Protein AF-0000000066668718 (afdb_homodimer)

Structure (mmCIF, N/CA/C/O backbone):
data_AF-0000000066668718-model_v1
#
loop_
_entity.id
_entity.type
_entity.pdbx_description
1 polymer 'ATPase BadF/BadG/BcrA/BcrD type domain-containing protein'
#
loop_
_atom_site.group_PDB
_atom_site.id
_atom_site.type_symbol
_atom_site.label_atom_id
_atom_site.label_alt_id
_atom_site.label_comp_id
_atom_site.label_asym_id
_atom_site.label_entity_id
_atom_site.label_seq_id
_atom_site.pdbx_PDB_ins_code
_atom_site.Cartn_x
_atom_site.Cartn_y
_atom_site.Cartn_z
_atom_site.occupancy
_atom_site.B_iso_or_equiv
_atom_site.auth_seq_id
_atom_site.auth_comp_id
_atom_site.auth_asym_id
_atom_site.auth_atom_id
_atom_site.pdbx_PDB_model_num
ATOM 1 N N . MET A 1 1 ? 4.434 -40.75 -34.156 1 42.12 1 MET A N 1
ATOM 2 C CA . MET A 1 1 ? 4.008 -39.438 -34.594 1 42.12 1 MET A CA 1
ATOM 3 C C . MET A 1 1 ? 4.598 -38.344 -33.719 1 42.12 1 MET A C 1
ATOM 5 O O . MET A 1 1 ? 4.617 -38.469 -32.5 1 42.12 1 MET A O 1
ATOM 9 N N . THR A 1 2 ? 5.414 -37.5 -34.281 1 55.81 2 THR A N 1
ATOM 10 C CA . THR A 1 2 ? 6.184 -36.469 -33.625 1 55.81 2 THR A CA 1
ATOM 11 C C . THR A 1 2 ? 5.262 -35.531 -32.844 1 55.81 2 THR A C 1
ATOM 13 O O . THR A 1 2 ? 4.238 -35.062 -33.344 1 55.81 2 THR A O 1
ATOM 16 N N . ASP A 1 3 ? 5.387 -35.562 -31.422 1 80.12 3 ASP A N 1
ATOM 17 C CA . ASP A 1 3 ? 4.492 -34.781 -30.578 1 80.12 3 ASP A CA 1
ATOM 18 C C . ASP A 1 3 ? 4.82 -33.281 -30.656 1 80.12 3 ASP A C 1
ATOM 20 O O . ASP A 1 3 ? 5.875 -32.844 -30.188 1 80.12 3 ASP A O 1
ATOM 24 N N . LEU A 1 4 ? 4.227 -32.625 -31.703 1 90.94 4 LEU A N 1
ATOM 25 C CA . LEU A 1 4 ? 4.395 -31.172 -31.844 1 90.94 4 LEU A CA 1
ATOM 26 C C . LEU A 1 4 ? 3.457 -30.422 -30.906 1 90.94 4 LEU A C 1
ATOM 28 O O . LEU A 1 4 ? 2.246 -30.656 -30.906 1 90.94 4 LEU A O 1
ATOM 32 N N . VAL A 1 5 ? 4.125 -29.578 -30.094 1 94.75 5 VAL A N 1
ATOM 33 C CA . VAL A 1 5 ? 3.365 -28.828 -29.094 1 94.75 5 VAL A CA 1
ATOM 34 C C . VAL A 1 5 ? 3.654 -27.328 -29.25 1 94.75 5 VAL A C 1
ATOM 36 O O . VAL A 1 5 ? 4.801 -26.938 -29.469 1 94.75 5 VAL A O 1
ATOM 39 N N . LEU A 1 6 ? 2.65 -26.562 -29.234 1 95.38 6 LEU A N 1
ATOM 40 C CA . LEU A 1 6 ? 2.773 -25.109 -29.109 1 95.38 6 LEU A CA 1
ATOM 41 C C . LEU A 1 6 ? 2.309 -24.641 -27.734 1 95.38 6 LEU A C 1
ATOM 43 O O . LEU A 1 6 ? 1.124 -24.75 -27.406 1 95.38 6 LEU A O 1
ATOM 47 N N . ALA A 1 7 ? 3.271 -24.172 -26.938 1 97.38 7 ALA A N 1
ATOM 48 C CA . ALA A 1 7 ? 2.984 -23.672 -25.594 1 97.38 7 ALA A CA 1
ATOM 49 C C . ALA A 1 7 ? 2.918 -22.141 -25.578 1 97.38 7 ALA A C 1
ATOM 51 O O . ALA A 1 7 ? 3.754 -21.469 -26.188 1 97.38 7 ALA A O 1
ATOM 52 N N . ILE A 1 8 ? 1.919 -21.641 -24.906 1 97.81 8 ILE A N 1
ATOM 53 C CA . ILE A 1 8 ? 1.746 -20.203 -24.797 1 97.81 8 ILE A CA 1
ATOM 54 C C . ILE A 1 8 ? 1.696 -19.812 -23.312 1 97.81 8 ILE A C 1
ATOM 56 O O . ILE A 1 8 ? 0.92 -20.375 -22.547 1 97.81 8 ILE A O 1
ATOM 60 N N . ASP A 1 9 ? 2.506 -18.922 -22.891 1 97.31 9 ASP A N 1
ATOM 61 C CA . ASP A 1 9 ? 2.461 -18.234 -21.609 1 97.31 9 ASP A CA 1
ATOM 62 C C . ASP A 1 9 ? 1.965 -16.797 -21.766 1 97.31 9 ASP A C 1
ATOM 64 O O . ASP A 1 9 ? 2.707 -15.922 -22.219 1 97.31 9 ASP A O 1
ATOM 68 N N . LEU A 1 10 ? 0.75 -16.609 -21.359 1 97 10 LEU A N 1
ATOM 69 C CA . LEU A 1 10 ? 0.103 -15.328 -21.562 1 97 10 LEU A CA 1
ATOM 70 C C . LEU A 1 10 ? -0.126 -14.617 -20.234 1 97 10 LEU A C 1
ATOM 72 O O . LEU A 1 10 ? -1.12 -14.875 -19.547 1 97 10 LEU A O 1
ATOM 76 N N . GLY A 1 11 ? 0.746 -13.695 -19.891 1 92.75 11 GLY A N 1
ATOM 77 C CA . GLY A 1 11 ? 0.615 -12.867 -18.703 1 92.75 11 GLY A CA 1
ATOM 78 C C . GLY A 1 11 ? 0.073 -11.477 -19 1 92.75 11 GLY A C 1
ATOM 79 O O . GLY A 1 11 ? -0.316 -11.188 -20.125 1 92.75 11 GLY A O 1
ATOM 80 N N . LYS A 1 12 ? 0.038 -10.602 -18.047 1 84.19 12 LYS A N 1
ATOM 81 C CA . LYS A 1 12 ? -0.482 -9.25 -18.188 1 84.19 12 LYS A CA 1
ATOM 82 C C . LYS A 1 12 ? 0.502 -8.359 -18.938 1 84.19 12 LYS A C 1
ATOM 84 O O . LYS A 1 12 ? 0.096 -7.426 -19.641 1 84.19 12 LYS A O 1
ATOM 89 N N . THR A 1 13 ? 1.786 -8.711 -18.797 1 83 13 THR A N 1
ATOM 90 C CA . THR A 1 13 ? 2.797 -7.812 -19.344 1 83 13 THR A CA 1
ATOM 91 C C . THR A 1 13 ? 3.404 -8.391 -20.609 1 83 13 THR A C 1
ATOM 93 O O . THR A 1 13 ? 4.043 -7.668 -21.391 1 83 13 THR A O 1
ATOM 96 N N . GLY A 1 14 ? 3.193 -9.703 -20.797 1 91.44 14 GLY A N 1
ATOM 97 C CA . GLY A 1 14 ? 3.828 -10.312 -21.953 1 91.44 14 GLY A CA 1
ATOM 98 C C . GLY A 1 14 ? 3.164 -11.609 -22.375 1 91.44 14 GLY A C 1
ATOM 99 O O . GLY A 1 14 ? 2.355 -12.172 -21.641 1 91.44 14 GLY A O 1
ATOM 100 N N . CYS A 1 15 ? 3.512 -11.992 -23.562 1 96.44 15 CYS A N 1
ATOM 101 C CA . CYS A 1 15 ? 3.08 -13.25 -24.156 1 96.44 15 CYS A CA 1
ATOM 102 C C . CYS A 1 15 ? 4.25 -13.977 -24.812 1 96.44 15 CYS A C 1
ATOM 104 O O . CYS A 1 15 ? 4.973 -13.383 -25.625 1 96.44 15 CYS A O 1
ATOM 106 N N . ARG A 1 16 ? 4.441 -15.219 -24.422 1 97 16 ARG A N 1
ATOM 107 C CA . ARG A 1 16 ? 5.512 -16.016 -25 1 97 16 ARG A CA 1
ATOM 108 C C . ARG A 1 16 ? 4.961 -17.297 -25.641 1 97 16 ARG A C 1
ATOM 110 O O . ARG A 1 16 ? 4.078 -17.938 -25.062 1 97 16 ARG A O 1
ATOM 117 N N . ALA A 1 17 ? 5.449 -17.578 -26.797 1 96.88 17 ALA A N 1
ATOM 118 C CA . ALA A 1 17 ? 5.117 -18.812 -27.5 1 96.88 17 ALA A CA 1
ATOM 119 C C . ALA A 1 17 ? 6.363 -19.672 -27.719 1 96.88 17 ALA A C 1
ATOM 121 O O . ALA A 1 17 ? 7.434 -19.156 -28.031 1 96.88 17 ALA A O 1
ATOM 122 N N . SER A 1 18 ? 6.203 -20.906 -27.531 1 96.62 18 SER A N 1
ATOM 123 C CA . SER A 1 18 ? 7.273 -21.875 -27.766 1 96.62 18 SER A CA 1
ATOM 124 C C . SER A 1 18 ? 6.766 -23.094 -28.531 1 96.62 18 SER A C 1
ATOM 126 O O . SER A 1 18 ? 5.918 -23.828 -28.031 1 96.62 18 SER A O 1
ATOM 128 N N . LEU A 1 19 ? 7.242 -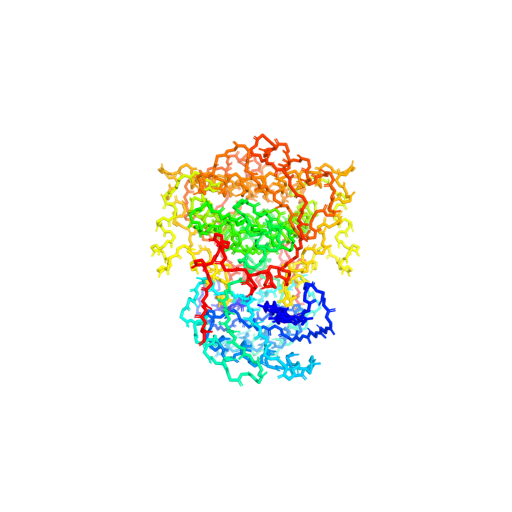23.25 -29.734 1 94.94 19 LEU A N 1
ATOM 129 C CA . LEU A 1 19 ? 6.969 -24.453 -30.5 1 94.94 19 LEU A CA 1
ATOM 130 C C . LEU A 1 19 ? 8.008 -25.531 -30.219 1 94.94 19 LEU A C 1
ATOM 132 O O . LEU A 1 19 ? 9.211 -25.297 -30.344 1 94.94 19 LEU A O 1
ATOM 136 N N . ARG A 1 20 ? 7.461 -26.656 -29.891 1 94.31 20 ARG A N 1
ATOM 137 C CA . ARG A 1 20 ? 8.391 -27.703 -29.469 1 94.31 20 ARG A CA 1
ATOM 138 C C . ARG A 1 20 ? 8.109 -29.016 -30.219 1 94.31 20 ARG A C 1
ATOM 140 O O . ARG A 1 20 ? 6.953 -29.359 -30.453 1 94.31 20 ARG A O 1
ATOM 147 N N . ARG A 1 21 ? 9.219 -29.703 -30.547 1 92.19 21 ARG A N 1
ATOM 148 C CA . ARG A 1 21 ? 9.195 -31.047 -31.109 1 92.19 21 ARG A CA 1
ATOM 149 C C . ARG A 1 21 ? 9.914 -32.031 -30.188 1 92.19 21 ARG A C 1
ATOM 151 O O . ARG A 1 21 ? 11.086 -31.844 -29.875 1 92.19 21 ARG A O 1
ATOM 158 N N . ASP A 1 22 ? 9.188 -33.031 -29.75 1 89.44 22 ASP A N 1
ATOM 159 C CA . ASP A 1 22 ? 9.734 -34.031 -28.844 1 89.44 22 ASP A CA 1
ATOM 160 C C . ASP A 1 22 ? 10.43 -33.375 -27.656 1 89.44 22 ASP A C 1
ATOM 162 O O . ASP A 1 22 ? 11.57 -33.719 -27.328 1 89.44 22 ASP A O 1
ATOM 166 N N . GLY A 1 23 ? 9.789 -32.25 -27.141 1 90.12 23 GLY A N 1
ATOM 167 C CA . GLY A 1 23 ? 10.258 -31.578 -25.938 1 90.12 23 GLY A CA 1
ATOM 168 C C . GLY A 1 23 ? 11.266 -30.469 -26.219 1 90.12 23 GLY A C 1
ATOM 169 O O . GLY A 1 23 ? 11.586 -29.688 -25.328 1 90.12 23 GLY A O 1
ATOM 170 N N . HIS A 1 24 ? 11.711 -30.328 -27.453 1 92.31 24 HIS A N 1
ATOM 171 C CA . HIS A 1 24 ? 12.727 -29.344 -27.812 1 92.31 24 HIS A CA 1
ATOM 172 C C . HIS A 1 24 ? 12.102 -28.141 -28.516 1 92.31 24 HIS A C 1
ATOM 174 O O . HIS A 1 24 ? 11.297 -28.297 -29.438 1 92.31 24 HIS A O 1
ATOM 180 N N . GLU A 1 25 ? 12.469 -26.969 -28.031 1 94.38 25 GLU A N 1
ATOM 181 C CA . GLU A 1 25 ? 11.945 -25.75 -28.656 1 94.38 25 GLU A CA 1
ATOM 182 C C . GLU A 1 25 ? 12.539 -25.547 -30.047 1 94.38 25 GLU A C 1
ATOM 184 O O . GLU A 1 25 ? 13.766 -25.516 -30.203 1 94.38 25 GLU A O 1
ATOM 189 N N . ILE A 1 26 ? 11.789 -25.438 -31.062 1 92.62 26 ILE A N 1
ATOM 190 C CA . ILE A 1 26 ? 12.25 -25.281 -32.438 1 92.62 26 ILE A CA 1
ATOM 191 C C . ILE A 1 26 ? 11.828 -23.922 -32.969 1 92.62 26 ILE A C 1
ATOM 193 O O . ILE A 1 26 ? 12.172 -23.547 -34.094 1 92.62 26 ILE A O 1
ATOM 197 N N . GLY A 1 27 ? 11.086 -23.188 -32.25 1 93.62 27 GLY A N 1
ATOM 198 C CA . GLY A 1 27 ? 10.641 -21.844 -32.562 1 93.62 27 GLY A CA 1
ATOM 199 C C . GLY A 1 27 ? 10.07 -21.109 -31.375 1 93.62 27 GLY A C 1
ATOM 200 O O . GLY A 1 27 ? 9.461 -21.719 -30.5 1 93.62 27 GLY A O 1
ATOM 201 N N . ALA A 1 28 ? 10.32 -19.859 -31.312 1 95.94 28 ALA A N 1
ATOM 202 C CA . ALA A 1 28 ? 9.812 -19.062 -30.203 1 95.94 28 ALA A CA 1
ATOM 203 C C . ALA A 1 28 ? 9.5 -17.641 -30.656 1 95.94 28 ALA A C 1
ATOM 205 O O . ALA A 1 28 ? 10.062 -17.156 -31.641 1 95.94 28 ALA A O 1
ATOM 206 N N . ALA A 1 29 ? 8.594 -17.047 -29.984 1 96.69 29 ALA A N 1
ATOM 207 C CA . ALA A 1 29 ? 8.234 -15.656 -30.234 1 96.69 29 ALA A CA 1
ATOM 208 C C . ALA A 1 29 ? 7.676 -15.008 -28.969 1 96.69 29 ALA A C 1
ATOM 210 O O . ALA A 1 29 ? 7.215 -15.703 -28.062 1 96.69 29 ALA A O 1
ATOM 211 N N . THR A 1 30 ? 7.84 -13.727 -28.906 1 96.5 30 THR A N 1
ATOM 212 C CA . THR A 1 30 ? 7.297 -12.969 -27.781 1 96.5 30 THR A CA 1
ATOM 213 C C . THR A 1 30 ? 6.438 -11.805 -28.281 1 96.5 30 THR A C 1
ATOM 215 O O . THR A 1 30 ? 6.543 -11.398 -29.438 1 96.5 30 THR A O 1
ATOM 218 N N . GLY A 1 31 ? 5.531 -11.445 -27.438 1 95.31 31 GLY A N 1
ATOM 219 C CA . GLY A 1 31 ? 4.645 -10.328 -27.734 1 95.31 31 GLY A CA 1
ATOM 220 C C . GLY A 1 31 ? 4.082 -9.68 -26.469 1 95.31 31 GLY A C 1
ATOM 221 O O . GLY A 1 31 ? 4.605 -9.875 -25.375 1 95.31 31 GLY A O 1
ATOM 222 N N . SER A 1 32 ? 3.037 -8.867 -26.672 1 92.56 32 SER A N 1
ATOM 223 C CA . SER A 1 32 ? 2.445 -8.109 -25.578 1 92.56 32 SER A CA 1
ATOM 224 C C . SER A 1 32 ? 1.506 -8.977 -24.75 1 92.56 32 SER A C 1
ATOM 226 O O . SER A 1 32 ? 0.841 -9.867 -25.281 1 92.56 32 SER A O 1
ATOM 228 N N . GLY A 1 33 ? 1.495 -8.648 -23.531 1 93.06 33 GLY A N 1
ATOM 229 C CA . GLY A 1 33 ? 0.521 -9.289 -22.656 1 93.06 33 GLY A CA 1
ATOM 230 C C . GLY A 1 33 ? -0.869 -8.695 -22.781 1 93.06 33 GLY A C 1
ATOM 231 O O . GLY A 1 33 ? -1.137 -7.91 -23.688 1 93.06 33 GLY A O 1
ATOM 232 N N . THR A 1 34 ? -1.755 -9.219 -22.016 1 89.94 34 THR A N 1
ATOM 233 C CA . THR A 1 34 ? -3.137 -8.758 -22.031 1 89.94 34 THR A CA 1
ATOM 234 C C . THR A 1 34 ? -3.68 -8.656 -20.609 1 89.94 34 THR A C 1
ATOM 236 O O . THR A 1 34 ? -3.117 -9.242 -19.672 1 89.94 34 THR A O 1
ATOM 239 N N . PRO A 1 35 ? -4.777 -7.883 -20.547 1 84.44 35 PRO A N 1
ATOM 240 C CA . PRO A 1 35 ? -5.484 -8.008 -19.266 1 84.44 35 PRO A CA 1
ATOM 241 C C . PRO A 1 35 ? -5.938 -9.438 -18.984 1 84.44 35 PRO A C 1
ATOM 243 O O . PRO A 1 35 ? -6.086 -10.242 -19.906 1 84.44 35 PRO A O 1
ATOM 246 N N . GLY A 1 36 ? -6.07 -9.812 -17.719 1 88.19 36 GLY A N 1
ATOM 247 C CA . GLY A 1 36 ? -6.508 -11.148 -17.344 1 88.19 36 GLY A CA 1
ATOM 248 C C . GLY A 1 36 ? -7.812 -11.555 -18 1 88.19 36 GLY A C 1
ATOM 249 O O . GLY A 1 36 ? -8.656 -10.703 -18.297 1 88.19 36 GLY A O 1
ATOM 250 N N . LEU A 1 37 ? -8 -12.859 -18.266 1 90.31 37 LEU A N 1
ATOM 251 C CA . LEU A 1 37 ? -9.156 -13.406 -18.969 1 90.31 37 LEU A CA 1
ATOM 252 C C . LEU A 1 37 ? -10.461 -12.977 -18.281 1 90.31 37 LEU A C 1
ATOM 254 O O . LEU A 1 37 ? -11.5 -12.875 -18.938 1 90.31 37 LEU A O 1
ATOM 258 N N . ALA A 1 38 ? -10.367 -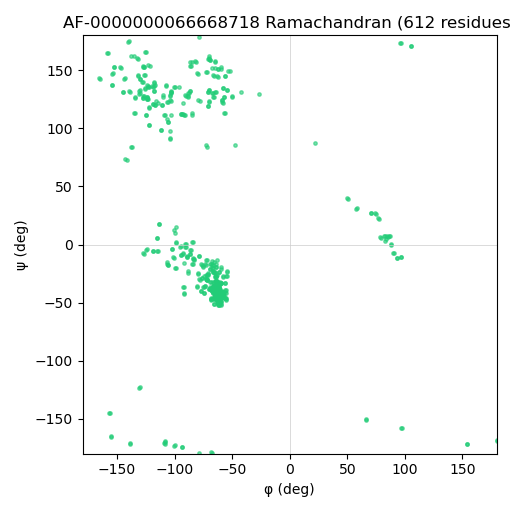12.734 -17.016 1 83.38 38 ALA A N 1
ATOM 259 C CA . ALA A 1 38 ? -11.562 -12.422 -16.234 1 83.38 38 ALA A CA 1
ATOM 260 C C . ALA A 1 38 ? -11.984 -10.969 -16.453 1 83.38 38 ALA A C 1
ATOM 262 O O . ALA A 1 38 ? -13.094 -10.578 -16.078 1 83.38 38 ALA A O 1
ATOM 263 N N . ASN A 1 39 ? -11.18 -10.203 -17.078 1 85.69 39 ASN A N 1
ATOM 264 C CA . ASN A 1 39 ? -11.5 -8.797 -17.328 1 85.69 39 ASN A CA 1
ATOM 265 C C . ASN A 1 39 ? -12.422 -8.633 -18.531 1 85.69 39 ASN A C 1
ATOM 267 O O . ASN A 1 39 ? -12.484 -9.508 -19.391 1 85.69 39 ASN A O 1
ATOM 271 N N . ALA A 1 40 ? -13.102 -7.465 -18.484 1 83.62 40 ALA A N 1
ATOM 272 C CA . ALA A 1 40 ? -13.914 -7.141 -19.656 1 83.62 40 ALA A CA 1
ATOM 273 C C . ALA A 1 40 ? -13.055 -7.082 -20.922 1 83.62 40 ALA A C 1
ATOM 275 O O . ALA A 1 40 ? -12.016 -6.414 -20.938 1 83.62 40 ALA A O 1
ATOM 276 N N . GLY A 1 41 ? -13.43 -7.91 -21.922 1 91 41 GLY A N 1
ATOM 277 C CA . GLY A 1 41 ? -12.688 -7.953 -23.172 1 91 41 GLY A CA 1
ATOM 278 C C . GLY A 1 41 ? -11.453 -8.828 -23.109 1 91 41 GLY A C 1
ATOM 279 O O . GLY A 1 41 ? -10.648 -8.852 -24.047 1 91 41 GLY A O 1
ATOM 280 N N . GLY A 1 42 ? -11.359 -9.484 -22.031 1 92.81 42 GLY A N 1
ATOM 281 C CA . GLY A 1 42 ? -10.148 -10.258 -21.797 1 92.81 42 GLY A CA 1
ATOM 282 C C . GLY A 1 42 ? -9.93 -11.359 -22.812 1 92.81 42 GLY A C 1
ATOM 283 O O . GLY A 1 42 ? -8.805 -11.578 -23.266 1 92.81 42 GLY A O 1
ATOM 284 N N . VAL A 1 43 ? -10.969 -12 -23.281 1 95.69 43 VAL A N 1
ATOM 285 C CA . VAL A 1 43 ? -10.867 -13.109 -24.234 1 95.69 43 VAL A CA 1
ATOM 286 C C . VAL A 1 43 ? -10.383 -12.594 -25.578 1 95.69 43 VAL A C 1
ATOM 288 O O . VAL A 1 43 ? -9.445 -13.141 -26.172 1 95.69 43 VAL A O 1
ATOM 291 N N . ALA A 1 44 ? -11 -11.539 -26 1 96.06 44 ALA A N 1
ATOM 292 C CA . ALA A 1 44 ? -10.633 -10.969 -27.281 1 96.06 44 ALA A CA 1
ATOM 293 C C . ALA A 1 44 ? -9.188 -10.484 -27.281 1 96.06 44 ALA A C 1
ATOM 295 O O . ALA A 1 44 ? -8.453 -10.711 -28.25 1 96.06 44 ALA A O 1
ATOM 296 N N . ALA A 1 45 ? -8.82 -9.852 -26.234 1 95.75 45 ALA A N 1
ATOM 297 C CA . ALA A 1 45 ? -7.453 -9.359 -26.109 1 95.75 45 ALA A CA 1
ATOM 298 C C . ALA A 1 45 ? -6.457 -10.516 -26.094 1 95.75 45 ALA A C 1
ATOM 300 O O . ALA A 1 45 ? -5.402 -10.445 -26.734 1 95.75 45 ALA A O 1
ATOM 301 N N . ALA A 1 46 ? -6.785 -11.516 -25.375 1 96.75 46 ALA A N 1
ATOM 302 C CA . ALA A 1 46 ? -5.934 -12.703 -25.297 1 96.75 46 ALA A CA 1
ATOM 303 C C . ALA A 1 46 ? -5.77 -13.344 -26.672 1 96.75 46 ALA A C 1
ATOM 305 O O . ALA A 1 46 ? -4.652 -13.664 -27.078 1 96.75 46 ALA A O 1
ATOM 306 N N . GLU A 1 47 ? -6.863 -13.516 -27.297 1 96.56 47 GLU A N 1
ATOM 307 C CA . GLU A 1 47 ? -6.832 -14.109 -28.641 1 96.56 47 GLU A CA 1
ATOM 308 C C . GLU A 1 47 ? -5.918 -13.32 -29.562 1 96.56 47 GLU A C 1
ATOM 310 O O . GLU A 1 47 ? -5.094 -13.898 -30.281 1 96.56 47 GLU A O 1
ATOM 315 N N . GLN A 1 48 ? -6.129 -12.07 -29.516 1 96.5 48 GLN A N 1
ATOM 316 C CA . GLN A 1 48 ? -5.344 -11.203 -30.391 1 96.5 48 GLN A CA 1
ATOM 317 C C . GLN A 1 48 ? -3.852 -11.344 -30.109 1 96.5 48 GLN A C 1
ATOM 319 O O . GLN A 1 48 ? -3.045 -11.469 -31.031 1 96.5 48 GLN A O 1
ATOM 324 N N . SER A 1 49 ? -3.488 -11.32 -28.891 1 96.56 49 SER A N 1
ATOM 325 C CA . SER A 1 49 ? -2.086 -11.43 -28.5 1 96.56 49 SER A CA 1
ATOM 326 C C . SER A 1 49 ? -1.506 -12.781 -28.906 1 96.56 49 SER A C 1
ATOM 328 O O . SER A 1 49 ? -0.386 -12.852 -29.422 1 96.56 49 SER A O 1
ATOM 330 N N . ILE A 1 50 ? -2.215 -13.82 -28.719 1 96.19 50 ILE A N 1
ATOM 331 C CA . ILE A 1 50 ? -1.767 -15.172 -29.031 1 96.19 50 ILE A CA 1
ATOM 332 C C . ILE A 1 50 ? -1.585 -15.32 -30.547 1 96.19 50 ILE A C 1
ATOM 334 O O . ILE A 1 50 ? -0.559 -15.82 -31 1 96.19 50 ILE A O 1
ATOM 338 N N . ARG A 1 51 ? -2.561 -14.859 -31.312 1 94.81 51 ARG A N 1
ATOM 339 C CA . ARG A 1 51 ? -2.469 -14.961 -32.75 1 94.81 51 ARG A CA 1
ATOM 340 C C . ARG A 1 51 ? -1.272 -14.18 -33.281 1 94.81 51 ARG A C 1
ATOM 342 O O . ARG A 1 51 ? -0.609 -14.617 -34.219 1 94.81 51 ARG A O 1
ATOM 349 N N . ALA A 1 52 ? -1.087 -13.086 -32.656 1 94.69 52 ALA A N 1
ATOM 350 C CA . ALA A 1 52 ? 0.04 -12.258 -33.094 1 94.69 52 ALA A CA 1
ATOM 351 C C . ALA A 1 52 ? 1.363 -12.992 -32.875 1 94.69 52 ALA A C 1
ATOM 353 O O . ALA A 1 52 ? 2.238 -12.961 -33.75 1 94.69 52 ALA A O 1
ATOM 354 N N . VAL A 1 53 ? 1.521 -13.633 -31.781 1 95.38 53 VAL A N 1
ATOM 355 C CA . VAL A 1 53 ? 2.785 -14.305 -31.5 1 95.38 53 VAL A CA 1
ATOM 356 C C . VAL A 1 53 ? 2.891 -15.578 -32.344 1 95.38 53 VAL A C 1
ATOM 358 O O . VAL A 1 53 ? 3.98 -15.953 -32.781 1 95.38 53 VAL A O 1
ATOM 361 N N . VAL A 1 54 ? 1.835 -16.266 -32.562 1 92.88 54 VAL A N 1
ATOM 362 C CA . VAL A 1 54 ? 1.829 -17.516 -33.312 1 92.88 54 VAL A CA 1
ATOM 363 C C . VAL A 1 54 ? 2.215 -17.203 -34.781 1 92.88 54 VAL A C 1
ATOM 365 O O . VAL A 1 54 ? 2.916 -18 -35.406 1 92.88 54 VAL A O 1
ATOM 368 N N . ALA A 1 55 ? 1.712 -16.078 -35.25 1 91.19 55 ALA A N 1
ATOM 369 C CA . ALA A 1 55 ? 2.008 -15.68 -36.625 1 91.19 55 ALA A CA 1
ATOM 370 C C . ALA A 1 55 ? 3.51 -15.508 -36.844 1 91.19 55 ALA A C 1
ATOM 372 O O . ALA A 1 55 ? 3.998 -15.594 -37.969 1 91.19 55 ALA A O 1
ATOM 373 N N . ARG A 1 56 ? 4.125 -15.312 -35.75 1 92.75 56 ARG A N 1
ATOM 374 C CA . ARG A 1 56 ? 5.562 -15.07 -35.844 1 92.75 56 ARG A CA 1
ATOM 375 C C . ARG A 1 56 ? 6.344 -16.375 -35.781 1 92.75 56 ARG A C 1
ATOM 377 O O . ARG A 1 56 ? 7.559 -16.391 -36 1 92.75 56 ARG A O 1
ATOM 384 N N . ILE A 1 57 ? 5.562 -17.391 -35.438 1 87.38 57 ILE A N 1
ATOM 385 C CA . ILE A 1 57 ? 6.188 -18.719 -35.375 1 87.38 57 ILE A CA 1
ATOM 386 C C . ILE A 1 57 ? 5.789 -19.531 -36.594 1 87.38 57 ILE A C 1
ATOM 388 O O . ILE A 1 57 ? 4.656 -19.422 -37.094 1 87.38 57 ILE A O 1
ATOM 392 N N . THR A 1 58 ? 6.469 -19.688 -37.656 1 71.38 58 THR A N 1
ATOM 393 C CA . THR A 1 58 ? 6.105 -20.516 -38.781 1 71.38 58 THR A CA 1
ATOM 394 C C . THR A 1 58 ? 5.645 -21.891 -38.344 1 71.38 58 THR A C 1
ATOM 396 O O . THR A 1 58 ? 6.469 -22.766 -38.031 1 71.38 58 THR A O 1
ATOM 399 N N . PRO A 1 59 ? 4.23 -21.859 -38.031 1 64.62 59 PRO A N 1
ATOM 400 C CA . PRO A 1 59 ? 3.836 -23.203 -37.625 1 64.62 59 PRO A CA 1
ATOM 401 C C . PRO A 1 59 ? 4 -24.25 -38.719 1 64.62 59 PRO A C 1
ATOM 403 O O . PRO A 1 59 ? 3.896 -23.922 -39.906 1 64.62 59 PRO A O 1
ATOM 406 N N . PRO A 1 60 ? 4.379 -25.406 -38.125 1 66.44 60 PRO A N 1
ATOM 407 C CA . PRO A 1 60 ? 4.562 -26.469 -39.125 1 66.44 60 PRO A CA 1
ATOM 408 C C . PRO A 1 60 ? 3.25 -26.875 -39.781 1 66.44 60 PRO A C 1
ATOM 410 O O . PRO A 1 60 ? 2.17 -26.625 -39.25 1 66.44 60 PRO A O 1
ATOM 413 N N . ALA A 1 61 ? 3.414 -27.312 -40.938 1 62.38 61 ALA A N 1
ATOM 414 C CA . ALA A 1 61 ? 2.307 -27.797 -41.75 1 62.38 61 ALA A CA 1
ATOM 415 C C . ALA A 1 61 ? 1.647 -29.016 -41.125 1 62.38 61 ALA A C 1
ATOM 417 O O . ALA A 1 61 ? 0.492 -29.328 -41.406 1 62.38 61 ALA A O 1
ATOM 418 N N . THR A 1 62 ? 2.389 -29.625 -40.062 1 72.06 62 THR A N 1
ATOM 419 C CA . THR A 1 62 ? 1.805 -30.781 -39.375 1 72.06 62 THR A CA 1
ATOM 420 C C . THR A 1 62 ? 1.097 -30.359 -38.094 1 72.06 62 THR A C 1
ATOM 422 O O . THR A 1 62 ? 1.42 -29.312 -37.531 1 72.06 62 THR A O 1
ATOM 425 N N . GLY A 1 63 ? -0.062 -30.812 -37.781 1 88.12 63 GLY A N 1
ATOM 426 C CA . GLY A 1 63 ? -0.946 -30.562 -36.656 1 88.12 63 GLY A CA 1
ATOM 427 C C . GLY A 1 63 ? -0.216 -30.5 -35.344 1 88.12 63 GLY A C 1
ATOM 428 O O . GLY A 1 63 ? 0.826 -31.141 -35.156 1 88.12 63 GLY A O 1
ATOM 429 N N . PHE A 1 64 ? -0.388 -29.547 -34.5 1 91.5 64 PHE A N 1
ATOM 430 C CA . PHE A 1 64 ? 0.205 -29.422 -33.156 1 91.5 64 PHE A CA 1
ATOM 431 C C . PHE A 1 64 ? -0.875 -29.328 -32.094 1 91.5 64 PHE A C 1
ATOM 433 O O . PHE A 1 64 ? -2.021 -28.984 -32.375 1 91.5 64 PHE A O 1
ATOM 440 N N . ALA A 1 65 ? -0.464 -29.781 -30.844 1 94.12 65 ALA A N 1
ATOM 441 C CA . ALA A 1 65 ? -1.299 -29.5 -29.688 1 94.12 65 ALA A CA 1
ATOM 442 C C . ALA A 1 65 ? -0.979 -28.141 -29.094 1 94.12 65 ALA A C 1
ATOM 444 O O . ALA A 1 65 ? 0.191 -27.766 -28.953 1 94.12 65 ALA A O 1
ATOM 445 N N . LEU A 1 66 ? -1.981 -27.359 -28.828 1 95.25 66 LEU A N 1
ATOM 446 C CA . LEU A 1 66 ? -1.824 -26.016 -28.281 1 95.25 66 LEU A CA 1
ATOM 447 C C . LEU A 1 66 ? -2.303 -25.953 -26.844 1 95.25 66 LEU A C 1
ATOM 449 O O . LEU A 1 66 ? -3.398 -26.422 -26.531 1 95.25 66 LEU A O 1
ATOM 453 N N . LEU A 1 67 ? -1.484 -25.438 -25.953 1 97.44 67 LEU A N 1
ATOM 454 C CA . LEU A 1 67 ? -1.936 -25.141 -24.609 1 97.44 67 LEU A CA 1
ATOM 455 C C . LEU A 1 67 ? -1.543 -23.734 -24.203 1 97.44 67 LEU A C 1
ATOM 457 O O . LEU A 1 67 ? -0.389 -23.328 -24.375 1 97.44 67 LEU A O 1
ATOM 461 N N . VAL A 1 68 ? -2.494 -23.016 -23.719 1 97.62 68 VAL A N 1
ATOM 462 C CA . VAL A 1 68 ? -2.312 -21.625 -23.281 1 97.62 68 VAL A CA 1
ATOM 463 C C . VAL A 1 68 ? -2.443 -21.547 -21.75 1 97.62 68 VAL A C 1
ATOM 465 O O . VAL A 1 68 ? -3.441 -22 -21.188 1 97.62 68 VAL A O 1
ATOM 468 N N . GLY A 1 69 ? -1.384 -21.094 -21.094 1 97.75 69 GLY A N 1
ATOM 469 C CA . GLY A 1 69 ? -1.518 -20.609 -19.734 1 97.75 69 GLY A CA 1
ATOM 470 C C . GLY A 1 69 ? -1.791 -19.109 -19.656 1 97.75 69 GLY A C 1
ATOM 471 O O . GLY A 1 69 ? -0.902 -18.297 -19.922 1 97.75 69 GLY A O 1
ATOM 472 N N . ALA A 1 70 ? -2.992 -18.766 -19.234 1 96.06 70 ALA A N 1
ATOM 473 C CA . ALA A 1 70 ? -3.414 -17.359 -19.328 1 96.06 70 ALA A CA 1
ATOM 474 C C . ALA A 1 70 ? -3.678 -16.766 -17.953 1 96.06 70 ALA A C 1
ATOM 476 O O . ALA A 1 70 ? -4.309 -17.406 -17.109 1 96.06 70 ALA A O 1
ATOM 477 N N . ALA A 1 71 ? -3.211 -15.523 -17.734 1 91.25 71 ALA A N 1
ATOM 478 C CA . ALA A 1 71 ? -3.557 -14.789 -16.531 1 91.25 71 ALA A CA 1
ATOM 479 C C . ALA A 1 71 ? -5.07 -14.711 -16.344 1 91.25 71 ALA A C 1
ATOM 481 O O . ALA A 1 71 ? -5.805 -14.461 -17.297 1 91.25 71 ALA A O 1
ATOM 482 N N . GLY A 1 72 ? -5.508 -14.992 -15.148 1 84.38 72 GLY A N 1
ATOM 483 C CA . GLY A 1 72 ? -6.926 -14.883 -14.836 1 84.38 72 GLY A CA 1
ATOM 484 C C . GLY A 1 72 ? -7.723 -16.109 -15.242 1 84.38 72 GLY A C 1
ATOM 485 O O . GLY A 1 72 ? -8.938 -16.156 -15.055 1 84.38 72 GLY A O 1
ATOM 486 N N . GLY A 1 73 ? -7.16 -17.141 -15.75 1 86.56 73 GLY A N 1
ATOM 487 C CA . GLY A 1 73 ? -7.844 -18.328 -16.266 1 86.56 73 GLY A CA 1
ATOM 488 C C . GLY A 1 73 ? -8.586 -19.094 -15.188 1 86.56 73 GLY A C 1
ATOM 489 O O . GLY A 1 73 ? -9.688 -19.609 -15.43 1 86.56 73 GLY A O 1
ATOM 490 N N . LEU A 1 74 ? -8.055 -19.125 -14.008 1 82.88 74 LEU A N 1
ATOM 491 C CA . LEU A 1 74 ? -8.68 -19.875 -12.922 1 82.88 74 LEU A CA 1
ATOM 492 C C . LEU A 1 74 ? -9.953 -19.172 -12.445 1 82.88 74 LEU A C 1
ATOM 494 O O . LEU A 1 74 ? -10.922 -19.844 -12.062 1 82.88 74 LEU A O 1
ATOM 498 N N . ALA A 1 75 ? -9.969 -17.875 -12.547 1 79.44 75 ALA A N 1
ATOM 499 C CA . ALA A 1 75 ? -11.094 -17.078 -12.047 1 79.44 75 ALA A CA 1
ATOM 500 C C . ALA A 1 75 ? -12.219 -17.016 -13.07 1 79.44 75 ALA A C 1
ATOM 502 O O . ALA A 1 75 ? -13.336 -16.609 -12.75 1 79.44 75 ALA A O 1
ATOM 503 N N . ALA A 1 76 ? -11.922 -17.453 -14.32 1 87.25 76 ALA A N 1
ATOM 504 C CA . ALA A 1 76 ? -12.906 -17.312 -15.383 1 87.25 76 ALA A CA 1
ATOM 505 C C . ALA A 1 76 ? -12.906 -18.531 -16.312 1 87.25 76 ALA A C 1
ATOM 507 O O . ALA A 1 76 ? -12.547 -18.422 -17.484 1 87.25 76 ALA A O 1
ATOM 508 N N . PRO A 1 77 ? -13.438 -19.594 -15.781 1 87.19 77 PRO A N 1
ATOM 509 C CA . PRO A 1 77 ? -13.422 -20.812 -16.578 1 87.19 77 PRO A CA 1
ATOM 510 C C . PRO A 1 77 ? -14.188 -20.672 -17.891 1 87.19 77 PRO A C 1
ATOM 512 O O . PRO A 1 77 ? -13.789 -21.25 -18.906 1 87.19 77 PRO A O 1
ATOM 515 N N . GLU A 1 78 ? -15.242 -19.906 -17.891 1 92.19 78 GLU A N 1
ATOM 516 C CA . GLU A 1 78 ? -16 -19.719 -19.125 1 92.19 78 GLU A CA 1
ATOM 517 C C . GLU A 1 78 ? -15.188 -18.922 -20.141 1 92.19 78 GLU A C 1
ATOM 519 O O . GLU A 1 78 ? -15.242 -19.203 -21.344 1 92.19 78 GLU A O 1
ATOM 524 N N . ALA A 1 79 ? -14.477 -17.969 -19.656 1 93.75 79 ALA A N 1
ATOM 525 C CA . ALA A 1 79 ? -13.602 -17.203 -20.547 1 93.75 79 ALA A CA 1
ATOM 526 C C . ALA A 1 79 ? -12.508 -18.078 -21.141 1 93.75 79 ALA A C 1
ATOM 528 O O . ALA A 1 79 ? -12.148 -17.953 -22.312 1 93.75 79 ALA A O 1
ATOM 529 N N . ALA A 1 80 ? -12.039 -18.969 -20.344 1 94.31 80 ALA A N 1
ATOM 530 C CA . ALA A 1 80 ? -11.031 -19.906 -20.844 1 94.31 80 ALA A CA 1
ATOM 531 C C . ALA A 1 80 ? -11.609 -20.781 -21.953 1 94.31 80 ALA A C 1
ATOM 533 O O . ALA A 1 80 ? -10.938 -21.047 -22.953 1 94.31 80 ALA A O 1
ATOM 534 N N . ARG A 1 81 ? -12.797 -21.219 -21.766 1 95.06 81 ARG A N 1
ATOM 535 C CA . ARG A 1 81 ? -13.461 -22.031 -22.766 1 95.06 81 ARG A CA 1
ATOM 536 C C . ARG A 1 81 ? -13.68 -21.266 -24.062 1 95.06 81 ARG A C 1
ATOM 538 O O . ARG A 1 81 ? -13.445 -21.781 -25.156 1 95.06 81 ARG A O 1
ATOM 545 N N . LEU A 1 82 ? -14.102 -20.047 -23.891 1 95.81 82 LEU A N 1
ATOM 546 C CA . LEU A 1 82 ? -14.32 -19.203 -25.062 1 95.81 82 LEU A CA 1
ATOM 547 C C . LEU A 1 82 ? -13.008 -18.969 -25.812 1 95.81 82 LEU A C 1
ATOM 549 O O . LEU A 1 82 ? -12.984 -19.016 -27.047 1 95.81 82 LEU A O 1
ATOM 553 N N . LEU A 1 83 ? -11.977 -18.75 -25.078 1 96.62 83 LEU A N 1
ATOM 554 C CA . LEU A 1 83 ? -10.672 -18.562 -25.719 1 96.62 83 LEU A CA 1
ATOM 555 C C . LEU A 1 83 ? -10.242 -19.828 -26.438 1 96.62 83 LEU A C 1
ATOM 557 O O . LEU A 1 83 ? -9.742 -19.766 -27.562 1 96.62 83 LEU A O 1
ATOM 561 N N . ALA A 1 84 ? -10.406 -20.938 -25.797 1 95.94 84 ALA A N 1
ATOM 562 C CA . ALA A 1 84 ? -10.047 -22.219 -26.406 1 95.94 84 ALA A CA 1
ATOM 563 C C . ALA A 1 84 ? -10.797 -22.422 -27.719 1 95.94 84 ALA A C 1
ATOM 565 O O . ALA A 1 84 ? -10.195 -22.797 -28.734 1 95.94 84 ALA A O 1
ATOM 566 N N . HIS A 1 85 ? -12.07 -22.156 -27.703 1 95.88 85 HIS A N 1
ATOM 567 C CA . HIS A 1 85 ? -12.883 -22.297 -28.922 1 95.88 85 HIS A CA 1
ATOM 568 C C . HIS A 1 85 ? -12.398 -21.344 -30.016 1 95.88 85 HIS A C 1
ATOM 570 O O . HIS A 1 85 ? -12.312 -21.734 -31.172 1 95.88 85 HIS A O 1
ATOM 576 N N . ALA A 1 86 ? -12.094 -20.188 -29.609 1 95.38 86 ALA A N 1
ATOM 577 C CA . ALA A 1 86 ? -11.656 -19.172 -30.562 1 95.38 86 ALA A CA 1
ATOM 578 C C . ALA A 1 86 ? -10.352 -19.578 -31.234 1 95.38 86 ALA A C 1
ATOM 580 O O . ALA A 1 86 ? -10.078 -19.156 -32.375 1 95.38 86 ALA A O 1
ATOM 581 N N . LEU A 1 87 ? -9.57 -20.375 -30.609 1 95.25 87 LEU A N 1
ATOM 582 C CA . LEU A 1 87 ? -8.242 -20.703 -31.109 1 95.25 87 LEU A CA 1
ATOM 583 C C . LEU A 1 87 ? -8.273 -22 -31.906 1 95.25 87 LEU A C 1
ATOM 585 O O . LEU A 1 87 ? -7.254 -22.422 -32.469 1 95.25 87 LEU A O 1
ATOM 589 N N . THR A 1 88 ? -9.438 -22.672 -32 1 93.31 88 THR A N 1
ATOM 590 C CA . THR A 1 88 ? -9.539 -23.953 -32.688 1 93.31 88 THR A CA 1
ATOM 591 C C . THR A 1 88 ? -9.297 -23.766 -34.188 1 93.31 88 THR A C 1
ATOM 593 O O . THR A 1 88 ? -8.977 -24.719 -34.906 1 93.31 88 THR A O 1
ATOM 596 N N . ASP A 1 89 ? -9.469 -22.562 -34.625 1 89.62 89 ASP A N 1
ATOM 597 C CA . ASP A 1 89 ? -9.344 -22.344 -36.062 1 89.62 89 ASP A CA 1
ATOM 598 C C . ASP A 1 89 ? -7.91 -22 -36.438 1 89.62 89 ASP A C 1
ATOM 600 O O . ASP A 1 89 ? -7.613 -21.75 -37.625 1 89.62 89 ASP A O 1
ATOM 604 N N . LEU A 1 90 ? -7.031 -21.953 -35.5 1 89.69 90 LEU A N 1
ATOM 605 C CA . LEU A 1 90 ? -5.621 -21.781 -35.812 1 89.69 90 LEU A CA 1
ATOM 606 C C . LEU A 1 90 ? -5.137 -22.875 -36.75 1 89.69 90 LEU A C 1
ATOM 608 O O . LEU A 1 90 ? -5.32 -24.062 -36.469 1 89.69 90 LEU A O 1
ATOM 612 N N . PRO A 1 91 ? -4.551 -22.422 -37.812 1 86.44 91 PRO A N 1
ATOM 613 C CA . PRO A 1 91 ? -4.09 -23.453 -38.75 1 86.44 91 PRO A CA 1
ATOM 614 C C . PRO A 1 91 ? -3.1 -24.422 -38.125 1 86.44 91 PRO A C 1
ATOM 616 O O . PRO A 1 91 ? -2.105 -24 -37.531 1 86.44 91 PRO A O 1
ATOM 619 N N . GLY A 1 92 ? -3.469 -25.734 -38.219 1 86.81 92 GLY A N 1
ATOM 620 C CA . GLY A 1 92 ? -2.57 -26.781 -37.75 1 86.81 92 GLY A CA 1
ATOM 621 C C . GLY A 1 92 ? -2.887 -27.234 -36.344 1 86.81 92 GLY A C 1
ATOM 622 O O . GLY A 1 92 ? -2.334 -28.234 -35.875 1 86.81 92 GLY A O 1
ATOM 623 N N . ALA A 1 93 ? -3.715 -26.516 -35.719 1 90.06 93 ALA A N 1
ATOM 624 C CA . ALA A 1 93 ? -4.051 -26.906 -34.375 1 90.06 93 ALA A CA 1
ATOM 625 C C . ALA A 1 93 ? -4.895 -28.172 -34.344 1 90.06 93 ALA A C 1
ATOM 627 O O . ALA A 1 93 ? -5.988 -28.203 -34.906 1 90.06 93 ALA A O 1
ATOM 628 N N . ARG A 1 94 ? -4.418 -29.219 -33.719 1 90.62 94 ARG A N 1
ATOM 629 C CA . ARG A 1 94 ? -5.137 -30.484 -33.625 1 90.62 94 ARG A CA 1
ATOM 630 C C . ARG A 1 94 ? -5.961 -30.531 -32.344 1 90.62 94 ARG A C 1
ATOM 632 O O . ARG A 1 94 ? -7.008 -31.188 -32.281 1 90.62 94 ARG A O 1
ATOM 639 N N . SER A 1 95 ? -5.422 -29.984 -31.344 1 93.06 95 SER A N 1
ATOM 640 C CA . SER A 1 95 ? -6.09 -29.844 -30.062 1 93.06 95 SER A CA 1
ATOM 641 C C . SER A 1 95 ? -5.73 -28.516 -29.391 1 93.06 95 SER A C 1
ATOM 643 O O . SER A 1 95 ? -4.613 -28.016 -29.547 1 93.06 95 SER A O 1
ATOM 645 N N . VAL A 1 96 ? -6.703 -27.953 -28.734 1 95.44 96 VAL A N 1
ATOM 646 C CA . VAL A 1 96 ? -6.52 -26.672 -28.062 1 95.44 96 VAL A CA 1
ATOM 647 C C . VAL A 1 96 ? -6.957 -26.781 -26.609 1 95.44 96 VAL A C 1
ATOM 649 O O . VAL A 1 96 ? -8.039 -27.297 -26.312 1 95.44 96 VAL A O 1
ATOM 652 N N . ALA A 1 97 ? -6.07 -26.375 -25.75 1 96.44 97 ALA A N 1
ATOM 653 C CA . ALA A 1 97 ? -6.383 -26.344 -24.328 1 96.44 97 ALA A CA 1
ATOM 654 C C . ALA A 1 97 ? -5.988 -25 -23.719 1 96.44 97 ALA A C 1
ATOM 656 O O . ALA A 1 97 ? -5.035 -24.359 -24.156 1 96.44 97 ALA A O 1
ATOM 657 N N . VAL A 1 98 ? -6.766 -24.578 -22.781 1 97.19 98 VAL A N 1
ATOM 658 C CA . VAL A 1 98 ? -6.5 -23.344 -22.047 1 97.19 98 VAL A CA 1
ATOM 659 C C . VAL A 1 98 ? -6.582 -23.594 -20.547 1 97.19 98 VAL A C 1
ATOM 661 O O . VAL A 1 98 ? -7.465 -24.312 -20.078 1 97.19 98 VAL A O 1
ATOM 664 N N . THR A 1 99 ? -5.668 -23.156 -19.812 1 96.19 99 THR A N 1
ATOM 665 C CA . THR A 1 99 ? -5.688 -23.141 -18.359 1 96.19 99 THR A CA 1
ATOM 666 C C . THR A 1 99 ? -5.109 -21.828 -17.828 1 96.19 99 THR A C 1
ATOM 668 O O . THR A 1 99 ? -4.961 -20.859 -18.578 1 96.19 99 THR A O 1
ATOM 671 N N . SER A 1 100 ? -4.895 -21.75 -16.531 1 95 100 SER A N 1
ATOM 672 C CA . SER A 1 100 ? -4.363 -20.531 -15.922 1 95 100 SER A CA 1
ATOM 673 C C . SER A 1 100 ? -2.838 -20.516 -15.953 1 95 100 SER A C 1
ATOM 675 O O . SER A 1 100 ? -2.205 -21.578 -15.93 1 95 100 SER A O 1
ATOM 677 N N . ASP A 1 101 ? -2.301 -19.312 -15.953 1 94.25 101 ASP A N 1
ATOM 678 C CA . ASP A 1 101 ? -0.85 -19.188 -15.852 1 94.25 101 ASP A CA 1
ATOM 679 C C . ASP A 1 101 ? -0.342 -19.703 -14.508 1 94.25 101 ASP A C 1
ATOM 681 O O . ASP A 1 101 ? 0.797 -20.156 -14.406 1 94.25 101 ASP A O 1
ATOM 685 N N . ALA A 1 102 ? -1.175 -19.703 -13.508 1 94.31 102 ALA A N 1
ATOM 686 C CA . ALA A 1 102 ? -0.793 -20.266 -12.211 1 94.31 102 ALA A CA 1
ATOM 687 C C . ALA A 1 102 ? -0.637 -21.781 -12.297 1 94.31 102 ALA A C 1
ATOM 689 O O . ALA A 1 102 ? 0.287 -22.359 -11.711 1 94.31 102 ALA A O 1
ATOM 690 N N . VAL A 1 103 ? -1.506 -22.391 -13.039 1 96.44 103 VAL A N 1
ATOM 691 C CA . VAL A 1 103 ? -1.481 -23.844 -13.203 1 96.44 103 VAL A CA 1
ATOM 692 C C . VAL A 1 103 ? -0.247 -24.25 -14 1 96.44 103 VAL A C 1
ATOM 694 O O . VAL A 1 103 ? 0.469 -25.172 -13.617 1 96.44 103 VAL A O 1
ATOM 697 N N . THR A 1 104 ? -0.01 -23.531 -15.086 1 97.38 104 THR A N 1
ATOM 698 C CA . THR A 1 104 ? 1.156 -23.891 -15.891 1 97.38 104 THR A CA 1
ATOM 699 C C . THR A 1 104 ? 2.445 -23.609 -15.117 1 97.38 104 THR A C 1
ATOM 701 O O . THR A 1 104 ? 3.436 -24.328 -15.281 1 97.38 104 THR A O 1
ATOM 704 N N . ALA A 1 105 ? 2.443 -22.594 -14.281 1 96.5 105 ALA A N 1
ATOM 705 C CA . ALA A 1 105 ? 3.611 -22.328 -13.445 1 96.5 105 ALA A CA 1
ATOM 706 C C . ALA A 1 105 ? 3.852 -23.484 -12.469 1 96.5 105 ALA A C 1
ATOM 708 O O . ALA A 1 105 ? 4.988 -23.922 -12.289 1 96.5 105 ALA A O 1
ATOM 709 N N . HIS A 1 106 ? 2.795 -23.938 -11.867 1 97.88 106 HIS A N 1
ATOM 710 C CA . HIS A 1 106 ? 2.908 -25.062 -10.945 1 97.88 106 HIS A CA 1
ATOM 711 C C . HIS A 1 106 ? 3.41 -26.312 -11.656 1 97.88 106 HIS A C 1
ATOM 713 O O . HIS A 1 106 ? 4.344 -26.953 -11.188 1 97.88 106 HIS A O 1
ATOM 719 N N . ALA A 1 107 ? 2.809 -26.641 -12.812 1 97.5 107 ALA A N 1
ATOM 720 C CA . ALA A 1 107 ? 3.188 -27.797 -13.602 1 97.5 107 ALA A CA 1
ATOM 721 C C . ALA A 1 107 ? 4.645 -27.719 -14.047 1 97.5 107 ALA A C 1
ATOM 723 O O . ALA A 1 107 ? 5.371 -28.719 -14.008 1 97.5 107 ALA A O 1
ATOM 724 N N . GLY A 1 108 ? 5.027 -26.531 -14.477 1 97.5 108 GLY A N 1
ATOM 725 C CA . GLY A 1 108 ? 6.406 -26.328 -14.898 1 97.5 108 GLY A CA 1
ATOM 726 C C . GLY A 1 108 ? 7.406 -26.578 -13.781 1 97.5 108 GLY A C 1
ATOM 727 O O . GLY A 1 108 ? 8.477 -27.141 -14.016 1 97.5 108 GLY A O 1
ATOM 728 N N . ALA A 1 109 ? 7.07 -26.188 -12.602 1 98 109 ALA A N 1
ATOM 729 C CA . ALA A 1 109 ? 7.984 -26.281 -11.469 1 98 109 ALA A CA 1
ATOM 730 C C . ALA A 1 109 ? 8.07 -27.703 -10.945 1 98 109 ALA A C 1
ATOM 732 O O . ALA A 1 109 ? 9.164 -28.203 -10.656 1 98 109 ALA A O 1
ATOM 733 N N . LEU A 1 110 ? 6.93 -28.422 -10.883 1 97.94 110 LEU A N 1
ATOM 734 C CA . LEU A 1 110 ? 6.926 -29.719 -10.211 1 97.94 110 LEU A CA 1
ATOM 735 C C . LEU A 1 110 ? 6.633 -30.844 -11.203 1 97.94 110 LEU A C 1
ATOM 737 O O . LEU A 1 110 ? 6.41 -31.984 -10.797 1 97.94 110 LEU A O 1
ATOM 741 N N . GLY A 1 111 ? 6.551 -30.547 -12.469 1 96.31 111 GLY A N 1
ATOM 742 C CA . GLY A 1 111 ? 6.406 -31.562 -13.5 1 96.31 111 GLY A CA 1
ATOM 743 C C . GLY A 1 111 ? 5.043 -32.219 -13.492 1 96.31 111 GLY A C 1
ATOM 744 O O . GLY A 1 111 ? 4.934 -33.438 -13.734 1 96.31 111 GLY A O 1
ATOM 745 N N . GLY A 1 112 ? 4.09 -31.516 -13.031 1 95.69 112 GLY A N 1
ATOM 746 C CA . GLY A 1 112 ? 2.736 -32.062 -13.031 1 95.69 112 GLY A CA 1
ATOM 747 C C . GLY A 1 112 ? 2.41 -32.875 -11.789 1 95.69 112 GLY A C 1
ATOM 748 O O . GLY A 1 112 ? 1.297 -33.375 -11.648 1 95.69 112 GLY A O 1
ATOM 749 N N . ALA A 1 113 ? 3.281 -33 -10.906 1 95.25 113 ALA A N 1
ATOM 750 C CA . ALA A 1 113 ? 3.068 -33.75 -9.68 1 95.25 113 ALA A CA 1
ATOM 751 C C . ALA A 1 113 ? 2.422 -32.875 -8.602 1 95.25 113 ALA A C 1
ATOM 753 O O . ALA A 1 113 ? 2.496 -31.641 -8.672 1 95.25 113 ALA A O 1
ATOM 754 N N . PRO A 1 114 ? 1.746 -33.531 -7.621 1 96.94 114 PRO A N 1
ATOM 755 C CA . PRO A 1 114 ? 1.222 -32.781 -6.488 1 96.94 114 PRO A CA 1
ATOM 756 C C . PRO A 1 114 ? 2.322 -32.094 -5.668 1 96.94 114 PRO A C 1
ATOM 758 O O . PRO A 1 114 ? 3.459 -32.594 -5.645 1 96.94 114 PRO A O 1
ATOM 761 N N . GLY A 1 115 ? 1.995 -31.031 -5.066 1 98.5 115 GLY A N 1
ATOM 762 C CA . GLY A 1 115 ? 2.941 -30.328 -4.223 1 98.5 115 GLY A CA 1
ATOM 763 C C . GLY A 1 115 ? 2.639 -28.844 -4.102 1 98.5 115 GLY A C 1
ATOM 764 O O . GLY A 1 115 ? 1.537 -28.406 -4.438 1 98.5 115 GLY A O 1
ATOM 765 N N . VAL A 1 116 ? 3.568 -28.094 -3.484 1 98.69 116 VAL A N 1
ATOM 766 C CA . VAL A 1 116 ? 3.428 -26.656 -3.266 1 98.69 116 VAL A CA 1
ATOM 767 C C . VAL A 1 116 ? 4.535 -25.906 -4.004 1 98.69 116 VAL A C 1
ATOM 769 O O . VAL A 1 116 ? 5.699 -26.312 -3.961 1 98.69 116 VAL A O 1
ATOM 772 N N . VAL A 1 117 ? 4.148 -24.875 -4.723 1 98.62 117 VAL A N 1
ATOM 773 C CA . VAL A 1 117 ? 5.098 -23.984 -5.367 1 98.62 117 VAL A CA 1
ATOM 774 C C . VAL A 1 117 ? 4.949 -22.578 -4.793 1 98.62 117 VAL A C 1
ATOM 776 O O . VAL A 1 117 ? 3.854 -22.016 -4.789 1 98.62 117 VAL A O 1
ATOM 779 N N . LEU A 1 118 ? 5.996 -22.078 -4.227 1 98.56 118 LEU A N 1
ATOM 780 C CA . LEU A 1 118 ? 6.039 -20.672 -3.84 1 98.56 118 LEU A CA 1
ATOM 781 C C . LEU A 1 118 ? 6.691 -19.828 -4.93 1 98.56 118 LEU A C 1
ATOM 783 O O . LEU A 1 118 ? 7.852 -20.047 -5.281 1 98.56 118 LEU A O 1
ATOM 787 N N . ALA A 1 119 ? 5.918 -18.984 -5.555 1 96.81 119 ALA A N 1
ATOM 788 C CA . ALA A 1 119 ? 6.457 -17.984 -6.477 1 96.81 119 ALA A CA 1
ATOM 789 C C . ALA A 1 119 ? 6.727 -16.656 -5.766 1 96.81 119 ALA A C 1
ATOM 791 O O . ALA A 1 119 ? 5.797 -16 -5.297 1 96.81 119 ALA A O 1
ATOM 792 N N . ALA A 1 120 ? 7.977 -16.281 -5.641 1 96.75 120 ALA A N 1
ATOM 793 C CA . ALA A 1 120 ? 8.375 -15.047 -4.961 1 96.75 120 ALA A CA 1
ATOM 794 C C . ALA A 1 120 ? 9.188 -14.148 -5.891 1 96.75 120 ALA A C 1
ATOM 796 O O . ALA A 1 120 ? 10.359 -14.406 -6.156 1 96.75 120 ALA A O 1
ATOM 797 N N . GLY A 1 121 ? 8.656 -13.133 -6.43 1 94.94 121 GLY A N 1
ATOM 798 C CA . GLY A 1 121 ? 9.242 -12.07 -7.227 1 94.94 121 GLY A CA 1
ATOM 799 C C . GLY A 1 121 ? 8.852 -10.68 -6.762 1 94.94 121 GLY A C 1
ATOM 800 O O . GLY A 1 121 ? 8.977 -10.359 -5.578 1 94.94 121 GLY A O 1
ATOM 801 N N . THR A 1 122 ? 8.258 -9.93 -7.738 1 93.81 122 THR A N 1
ATOM 802 C CA . THR A 1 122 ? 7.688 -8.656 -7.312 1 93.81 122 THR A CA 1
ATOM 803 C C . THR A 1 122 ? 6.598 -8.875 -6.27 1 93.81 122 THR A C 1
ATOM 805 O O . THR A 1 122 ? 6.535 -8.156 -5.27 1 93.81 122 THR A O 1
ATOM 808 N N . GLY A 1 123 ? 5.793 -9.867 -6.535 1 95.75 123 GLY A N 1
ATOM 809 C CA . GLY A 1 123 ? 4.816 -10.32 -5.555 1 95.75 123 GLY A CA 1
ATOM 810 C C . GLY A 1 123 ? 5.156 -11.672 -4.953 1 95.75 123 GLY A C 1
ATOM 811 O O . GLY A 1 123 ? 6.293 -12.141 -5.062 1 95.75 123 GLY A O 1
ATOM 812 N N . ALA A 1 124 ? 4.219 -12.242 -4.195 1 97.5 124 ALA A N 1
ATOM 813 C CA . ALA A 1 124 ? 4.395 -13.547 -3.566 1 97.5 124 ALA A CA 1
ATOM 814 C C . ALA A 1 124 ? 3.078 -14.32 -3.525 1 97.5 124 ALA A C 1
ATOM 816 O O . ALA A 1 124 ? 2.037 -13.766 -3.16 1 97.5 124 ALA A O 1
ATOM 817 N N . VAL A 1 125 ? 3.16 -15.578 -3.965 1 97.06 125 VAL A N 1
ATOM 818 C CA . VAL A 1 125 ? 1.978 -16.438 -3.963 1 97.06 125 VAL A CA 1
ATOM 819 C C . VAL A 1 125 ? 2.398 -17.906 -3.879 1 97.06 125 VAL A C 1
ATOM 821 O O . VAL A 1 125 ? 3.418 -18.297 -4.453 1 97.06 125 VAL A O 1
ATOM 824 N N . ALA A 1 126 ? 1.71 -18.641 -3.084 1 98.5 126 ALA A N 1
ATOM 825 C CA . ALA A 1 126 ? 1.899 -20.078 -3.082 1 98.5 126 ALA A CA 1
ATOM 826 C C . ALA A 1 126 ? 0.716 -20.797 -3.734 1 98.5 126 ALA A C 1
ATOM 828 O O . ALA A 1 126 ? -0.437 -20.406 -3.533 1 98.5 126 ALA A O 1
ATOM 829 N N . THR A 1 127 ? 1.021 -21.766 -4.551 1 97.62 127 THR A N 1
ATOM 830 C CA . THR A 1 127 ? 0.007 -22.641 -5.141 1 97.62 127 THR A CA 1
ATOM 831 C C . THR A 1 127 ? 0.228 -24.094 -4.727 1 97.62 127 THR A C 1
ATOM 833 O O . THR A 1 127 ? 1.366 -24.562 -4.672 1 97.62 127 THR A O 1
ATOM 836 N N . ALA A 1 128 ? -0.838 -24.734 -4.375 1 98.25 128 ALA A N 1
ATOM 837 C CA . ALA A 1 128 ? -0.796 -26.141 -4.008 1 98.25 128 ALA A CA 1
ATOM 838 C C . ALA A 1 128 ? -1.743 -26.969 -4.875 1 98.25 128 ALA A C 1
ATOM 840 O O . ALA A 1 128 ? -2.844 -26.516 -5.203 1 98.25 128 ALA A O 1
ATOM 841 N N . VAL A 1 129 ? -1.26 -28.109 -5.309 1 97.19 129 VAL A N 1
ATOM 842 C CA . VAL A 1 129 ? -2.088 -29.109 -5.965 1 97.19 129 VAL A CA 1
ATOM 843 C C . VAL A 1 129 ? -1.992 -30.438 -5.207 1 97.19 129 VAL A C 1
ATOM 845 O O . VAL A 1 129 ? -0.893 -30.922 -4.934 1 97.19 129 VAL A O 1
ATOM 848 N N . ASP A 1 130 ? -3.115 -30.906 -4.859 1 96.25 130 ASP A N 1
ATOM 849 C CA . ASP A 1 130 ? -3.092 -32.156 -4.133 1 96.25 130 ASP A CA 1
ATOM 850 C C . ASP A 1 130 ? -3.246 -33.344 -5.086 1 96.25 130 ASP A C 1
ATOM 852 O O . ASP A 1 130 ? -3.27 -33.156 -6.305 1 96.25 130 ASP A O 1
ATOM 856 N N . ALA A 1 131 ? -3.352 -34.562 -4.523 1 93.06 131 ALA A N 1
ATOM 857 C CA . ALA A 1 131 ? -3.373 -35.781 -5.32 1 93.06 131 ALA A CA 1
ATOM 858 C C . ALA A 1 131 ? -4.664 -35.906 -6.129 1 93.06 131 ALA A C 1
ATOM 860 O O . ALA A 1 131 ? -4.715 -36.594 -7.141 1 93.06 131 ALA A O 1
ATOM 861 N N . ALA A 1 132 ? -5.715 -35.188 -5.688 1 93.56 132 ALA A N 1
ATOM 862 C CA . ALA A 1 132 ? -7.004 -35.219 -6.371 1 93.56 132 ALA A CA 1
ATOM 863 C C . ALA A 1 132 ? -7.09 -34.125 -7.43 1 93.56 132 ALA A C 1
ATOM 865 O O . ALA A 1 132 ? -8.078 -34.031 -8.164 1 93.56 132 ALA A O 1
ATOM 866 N N . GLY A 1 133 ? -6.035 -33.312 -7.539 1 93.38 133 GLY A N 1
ATOM 867 C CA . GLY A 1 133 ? -5.992 -32.281 -8.547 1 93.38 133 GLY A CA 1
ATOM 868 C C . GLY A 1 133 ? -6.641 -30.969 -8.086 1 93.38 133 GLY A C 1
ATOM 869 O O . GLY A 1 133 ? -6.891 -30.078 -8.891 1 93.38 133 GLY A O 1
ATOM 870 N N . ARG A 1 134 ? -6.988 -30.938 -6.797 1 95.06 134 ARG A N 1
ATOM 871 C CA . ARG A 1 134 ? -7.504 -29.672 -6.25 1 95.06 134 ARG A CA 1
ATOM 872 C C . ARG A 1 134 ? -6.422 -28.609 -6.215 1 95.06 134 ARG A C 1
ATOM 874 O O . ARG A 1 134 ? -5.309 -28.859 -5.738 1 95.06 134 ARG A O 1
ATOM 881 N N . PHE A 1 135 ? -6.758 -27.422 -6.746 1 95.44 135 PHE A N 1
ATOM 882 C CA . PHE A 1 135 ? -5.824 -26.312 -6.836 1 95.44 135 PHE A CA 1
ATOM 883 C C . PHE A 1 135 ? -6.129 -25.266 -5.773 1 95.44 135 PHE A C 1
ATOM 885 O O . PHE A 1 135 ? -7.266 -24.812 -5.652 1 95.44 135 PHE A O 1
ATOM 892 N N . ILE A 1 136 ? -5.125 -24.875 -5 1 95.62 136 ILE A N 1
ATOM 893 C CA . ILE A 1 136 ? -5.301 -23.906 -3.92 1 95.62 136 ILE A CA 1
ATOM 894 C C . ILE A 1 136 ? -4.289 -22.781 -4.07 1 95.62 136 ILE A C 1
ATOM 896 O O . ILE A 1 136 ? -3.092 -23.031 -4.234 1 95.62 136 ILE A O 1
ATOM 900 N N . ARG A 1 137 ? -4.781 -21.656 -4.09 1 95.44 137 ARG A N 1
ATOM 901 C CA . ARG A 1 137 ? -3.934 -20.469 -4.094 1 95.44 137 ARG A CA 1
ATOM 902 C C . ARG A 1 137 ? -3.887 -19.812 -2.711 1 95.44 137 ARG A C 1
ATOM 904 O O . ARG A 1 137 ? -4.918 -19.688 -2.045 1 95.44 137 ARG A O 1
ATOM 911 N N . THR A 1 138 ? -2.732 -19.484 -2.207 1 97.94 138 THR A N 1
ATOM 912 C CA . THR A 1 138 ? -2.521 -18.812 -0.934 1 97.94 138 THR A CA 1
ATOM 913 C C . THR A 1 138 ? -1.723 -17.531 -1.133 1 97.94 138 THR A C 1
ATOM 915 O O . THR A 1 138 ? -0.636 -17.547 -1.715 1 97.94 138 THR A O 1
ATOM 918 N N . ASP A 1 139 ? -2.299 -16.375 -0.604 1 97.94 139 ASP A N 1
ATOM 919 C CA . ASP A 1 139 ? -1.786 -15.023 -0.818 1 97.94 139 ASP A CA 1
ATOM 920 C C . ASP A 1 139 ? -1.922 -14.609 -2.281 1 97.94 139 ASP A C 1
ATOM 922 O O . ASP A 1 139 ? -2.943 -14.875 -2.916 1 97.94 139 ASP A O 1
ATOM 926 N N . GLY A 1 140 ? -1.064 -13.789 -2.787 1 95.56 140 GLY A N 1
ATOM 927 C CA . GLY A 1 140 ? -1.212 -13.258 -4.133 1 95.56 140 GLY A CA 1
ATOM 928 C C . GLY A 1 140 ? -2.303 -12.211 -4.25 1 95.56 140 GLY A C 1
ATOM 929 O O . GLY A 1 140 ? -2.938 -12.078 -5.297 1 95.56 140 GLY A O 1
ATOM 930 N N . TRP A 1 141 ? -2.564 -11.555 -3.189 1 96.19 141 TRP A N 1
ATOM 931 C CA . TRP A 1 141 ? -3.676 -10.609 -3.176 1 96.19 141 TRP A CA 1
ATOM 932 C C . TRP A 1 141 ? -3.238 -9.25 -3.713 1 96.19 141 TRP A C 1
ATOM 934 O O . TRP A 1 141 ? -4.027 -8.305 -3.736 1 96.19 141 TRP A O 1
ATOM 944 N N . GLY A 1 142 ? -1.972 -9.164 -4.133 1 94.69 142 GLY A N 1
ATOM 945 C CA . GLY A 1 142 ? -1.451 -7.91 -4.652 1 94.69 142 GLY A CA 1
ATOM 946 C C . GLY A 1 142 ? -0.708 -7.098 -3.607 1 94.69 142 GLY A C 1
ATOM 947 O O . GLY A 1 142 ? -0.727 -7.434 -2.422 1 94.69 142 GLY A O 1
ATOM 948 N N . PRO A 1 143 ? -0.101 -6.043 -4.035 1 94.88 143 PRO A N 1
ATOM 949 C CA . PRO A 1 143 ? 0.828 -5.305 -3.178 1 94.88 143 PRO A CA 1
ATOM 950 C C . PRO A 1 143 ? 0.12 -4.555 -2.053 1 94.88 143 PRO A C 1
ATOM 952 O O . PRO A 1 143 ? 0.712 -4.312 -0.997 1 94.88 143 PRO A O 1
ATOM 955 N N . LEU A 1 144 ? -1.152 -4.219 -2.252 1 95.88 144 LEU A N 1
ATOM 956 C CA . LEU A 1 144 ? -1.879 -3.447 -1.251 1 95.88 144 LEU A CA 1
ATOM 957 C C . LEU A 1 144 ? -2.363 -4.348 -0.117 1 95.88 144 LEU A C 1
ATOM 959 O O . LEU A 1 144 ? -2.305 -3.963 1.053 1 95.88 144 LEU A O 1
ATOM 963 N N . LEU A 1 145 ? -2.762 -5.621 -0.483 1 98.06 145 LEU A N 1
ATOM 964 C CA . LEU A 1 145 ? -3.49 -6.398 0.513 1 98.06 145 LEU A CA 1
ATOM 965 C C . LEU A 1 145 ? -2.803 -7.738 0.764 1 98.06 145 LEU A C 1
ATOM 967 O O . LEU A 1 145 ? -3.215 -8.492 1.646 1 98.06 145 LEU A O 1
ATOM 971 N N . GLY A 1 146 ? -1.786 -7.996 0.024 1 98 146 GLY A N 1
ATOM 972 C CA . GLY A 1 146 ? -1.071 -9.258 0.127 1 98 146 GLY A CA 1
ATOM 973 C C . GLY A 1 146 ? 0.364 -9.172 -0.36 1 98 146 GLY A C 1
ATOM 974 O O . GLY A 1 146 ? 1.089 -8.242 -0.009 1 98 146 GLY A O 1
ATOM 975 N N . ASP A 1 147 ? 0.854 -10.273 -0.99 1 97.81 147 ASP A N 1
ATOM 976 C CA . ASP A 1 147 ? 2.205 -10.383 -1.529 1 97.81 147 ASP A CA 1
ATOM 977 C C . ASP A 1 147 ? 3.252 -10.141 -0.444 1 97.81 147 ASP A C 1
ATOM 979 O O . ASP A 1 147 ? 4.301 -9.547 -0.707 1 97.81 147 ASP A O 1
ATOM 983 N N . GLU A 1 148 ? 2.916 -10.5 0.79 1 97.88 148 GLU A N 1
ATOM 984 C CA . GLU A 1 148 ? 3.807 -10.227 1.912 1 97.88 148 GLU A CA 1
ATOM 985 C C . GLU A 1 148 ? 5.105 -11.023 1.796 1 97.88 148 GLU A C 1
ATOM 987 O O . GLU A 1 148 ? 5.078 -12.242 1.61 1 97.88 148 GLU A O 1
ATOM 992 N N . GLY A 1 149 ? 6.152 -10.32 1.875 1 98.44 149 GLY A N 1
ATOM 993 C CA . GLY A 1 149 ? 7.457 -10.945 1.735 1 98.44 149 GLY A CA 1
ATOM 994 C C . GLY A 1 149 ? 7.984 -10.914 0.312 1 98.44 149 GLY A C 1
ATOM 995 O O . GLY A 1 149 ? 9.125 -11.305 0.058 1 98.44 149 GLY A O 1
ATOM 996 N N . GLY A 1 150 ? 7.18 -10.562 -0.673 1 98.31 150 GLY A N 1
ATOM 997 C CA . GLY A 1 150 ? 7.641 -10.383 -2.041 1 98.31 150 GLY A CA 1
ATOM 998 C C . GLY A 1 150 ? 8.562 -9.195 -2.211 1 98.31 150 GLY A C 1
ATOM 999 O O . GLY A 1 150 ? 8.891 -8.516 -1.237 1 98.31 150 GLY A O 1
ATOM 1000 N N . GLY A 1 151 ? 8.969 -9 -3.381 1 98.25 151 GLY A N 1
ATOM 1001 C CA . GLY A 1 151 ? 9.914 -7.93 -3.666 1 98.25 151 GLY A CA 1
ATOM 1002 C C . GLY A 1 151 ? 9.344 -6.547 -3.396 1 98.25 151 GLY A C 1
ATOM 1003 O O . GLY A 1 151 ? 10.023 -5.691 -2.826 1 98.25 151 GLY A O 1
ATOM 1004 N N . ALA A 1 152 ? 8.133 -6.309 -3.869 1 98.06 152 ALA A N 1
ATOM 1005 C CA . ALA A 1 152 ? 7.496 -5.016 -3.617 1 98.06 152 ALA A CA 1
ATOM 1006 C C . ALA A 1 152 ? 7.355 -4.758 -2.121 1 98.06 152 ALA A C 1
ATOM 1008 O O . ALA A 1 152 ? 7.566 -3.635 -1.656 1 98.06 152 ALA A O 1
ATOM 1009 N N . TRP A 1 153 ? 6.988 -5.793 -1.389 1 98.56 153 TRP A N 1
ATOM 1010 C CA . TRP A 1 153 ? 6.84 -5.691 0.059 1 98.56 153 TRP A CA 1
ATOM 1011 C C . TRP A 1 153 ? 8.172 -5.34 0.72 1 98.56 153 TRP A C 1
ATOM 1013 O O . TRP A 1 153 ? 8.242 -4.422 1.538 1 98.56 153 TRP A O 1
ATOM 1023 N N . ILE A 1 154 ? 9.195 -6.02 0.359 1 98.75 154 ILE A N 1
ATOM 1024 C CA . ILE A 1 154 ? 10.523 -5.789 0.916 1 98.75 154 ILE A CA 1
ATOM 1025 C C . ILE A 1 154 ? 10.984 -4.371 0.588 1 98.75 154 ILE A C 1
ATOM 1027 O O . ILE A 1 154 ? 11.461 -3.648 1.465 1 98.75 154 ILE A O 1
ATOM 1031 N N . GLY A 1 155 ? 10.891 -4.047 -0.683 1 98.75 155 GLY A N 1
ATOM 1032 C CA . GLY A 1 155 ? 11.289 -2.709 -1.094 1 98.75 155 GLY A CA 1
ATOM 1033 C C . GLY A 1 155 ? 10.539 -1.614 -0.352 1 98.75 155 GLY A C 1
ATOM 1034 O O . GLY A 1 155 ? 11.156 -0.658 0.131 1 98.75 155 GLY A O 1
ATOM 1035 N N . THR A 1 156 ? 9.258 -1.766 -0.239 1 98.69 156 THR A N 1
ATOM 1036 C CA . THR A 1 156 ? 8.422 -0.776 0.428 1 98.69 156 THR A CA 1
ATOM 1037 C C . THR A 1 156 ? 8.789 -0.657 1.903 1 98.69 156 THR A C 1
ATOM 1039 O O . THR A 1 156 ? 8.953 0.45 2.42 1 98.69 156 THR A O 1
ATOM 1042 N N . GLU A 1 157 ? 8.938 -1.812 2.564 1 98.75 157 GLU A N 1
ATOM 1043 C CA . GLU A 1 157 ? 9.297 -1.79 3.979 1 98.75 157 GLU A CA 1
ATOM 1044 C C . GLU A 1 157 ? 10.672 -1.164 4.188 1 98.75 157 GLU A C 1
ATOM 1046 O O . GLU A 1 157 ? 10.906 -0.47 5.18 1 98.75 157 GLU A O 1
ATOM 1051 N N . GLY A 1 158 ? 11.578 -1.466 3.283 1 98.88 158 GLY A N 1
ATOM 1052 C CA . GLY A 1 158 ? 12.875 -0.812 3.342 1 98.88 158 GLY A CA 1
ATOM 1053 C C . GLY A 1 158 ? 12.789 0.697 3.209 1 98.88 158 GLY A C 1
ATOM 1054 O O . GLY A 1 158 ? 13.453 1.43 3.943 1 98.88 158 GLY A O 1
ATOM 1055 N N . LEU A 1 159 ? 12.008 1.144 2.291 1 98.88 159 LEU A N 1
ATOM 1056 C CA . LEU A 1 159 ? 11.844 2.574 2.061 1 98.88 159 LEU A CA 1
ATOM 1057 C C . LEU A 1 159 ? 11.133 3.238 3.236 1 98.88 159 LEU A C 1
ATOM 1059 O O . LEU A 1 159 ? 11.469 4.363 3.615 1 98.88 159 LEU A O 1
ATOM 1063 N N . ARG A 1 160 ? 10.141 2.566 3.766 1 98.75 160 ARG A N 1
ATOM 1064 C CA . ARG A 1 160 ? 9.484 3.066 4.969 1 98.75 160 ARG A CA 1
ATOM 1065 C C . ARG A 1 160 ? 10.477 3.227 6.113 1 98.75 160 ARG A C 1
ATOM 1067 O O . ARG A 1 160 ? 10.445 4.227 6.832 1 98.75 160 ARG A O 1
ATOM 1074 N N . ALA A 1 161 ? 11.297 2.215 6.262 1 98.81 161 ALA A N 1
ATOM 1075 C CA . ALA A 1 161 ? 12.328 2.299 7.297 1 98.81 161 ALA A CA 1
ATOM 1076 C C . ALA A 1 161 ? 13.242 3.502 7.066 1 98.81 161 ALA A C 1
ATOM 1078 O O . ALA A 1 161 ? 13.625 4.188 8.016 1 98.81 161 ALA A O 1
ATOM 1079 N N . ALA A 1 162 ? 13.609 3.74 5.859 1 98.81 162 ALA A N 1
ATOM 1080 C CA . ALA A 1 162 ? 14.43 4.895 5.504 1 98.81 162 ALA A CA 1
ATOM 1081 C C . ALA A 1 162 ? 13.758 6.199 5.914 1 98.81 162 ALA A C 1
ATOM 1083 O O . ALA A 1 162 ? 14.383 7.074 6.512 1 98.81 162 ALA A O 1
ATOM 1084 N N . LEU A 1 163 ? 12.484 6.277 5.656 1 98.69 163 LEU A N 1
ATOM 1085 C CA . LEU A 1 163 ? 11.742 7.5 5.949 1 98.69 163 LEU A CA 1
ATOM 1086 C C . LEU A 1 163 ? 11.516 7.652 7.449 1 98.69 163 LEU A C 1
ATOM 1088 O O . LEU A 1 163 ? 11.516 8.766 7.973 1 98.69 163 LEU A O 1
ATOM 1092 N N . ARG A 1 164 ? 11.305 6.508 8.141 1 98.69 164 ARG A N 1
ATOM 1093 C CA . ARG A 1 164 ? 11.211 6.566 9.594 1 98.69 164 ARG A CA 1
ATOM 1094 C C . ARG A 1 164 ? 12.5 7.098 10.203 1 98.69 164 ARG A C 1
ATOM 1096 O O . ARG A 1 164 ? 12.469 7.887 11.156 1 98.69 164 ARG A O 1
ATOM 1103 N N . ALA A 1 165 ? 13.547 6.629 9.695 1 98.56 165 ALA A N 1
ATOM 1104 C CA . ALA A 1 165 ? 14.82 7.152 10.172 1 98.56 165 ALA A CA 1
ATOM 1105 C C . ALA A 1 165 ? 14.961 8.641 9.867 1 98.56 165 ALA A C 1
ATOM 1107 O O . ALA A 1 165 ? 15.43 9.414 10.703 1 98.56 165 ALA A O 1
ATOM 1108 N N . HIS A 1 166 ? 14.562 9.062 8.711 1 98.06 166 HIS A N 1
ATOM 1109 C CA . HIS A 1 166 ? 14.68 10.422 8.195 1 98.06 166 HIS A CA 1
ATOM 1110 C C . HIS A 1 166 ? 13.898 11.406 9.062 1 98.06 166 HIS A C 1
ATOM 1112 O O . HIS A 1 166 ? 14.344 12.531 9.289 1 98.06 166 HIS A O 1
ATOM 1118 N N . ASP A 1 167 ? 12.734 10.938 9.586 1 97.62 167 ASP A N 1
ATOM 1119 C CA . ASP A 1 167 ? 11.914 11.898 10.328 1 97.62 167 ASP A CA 1
ATOM 1120 C C . ASP A 1 167 ? 11.844 11.531 11.805 1 97.62 167 ASP A C 1
ATOM 1122 O O . ASP A 1 167 ? 10.922 11.945 12.508 1 97.62 167 ASP A O 1
ATOM 1126 N N . GLY A 1 168 ? 12.766 10.68 12.266 1 97.88 168 GLY A N 1
ATOM 1127 C CA . GLY A 1 168 ? 13 10.469 13.688 1 97.88 168 GLY A CA 1
ATOM 1128 C C . GLY A 1 168 ? 12.07 9.438 14.297 1 97.88 168 GLY A C 1
ATOM 1129 O O . GLY A 1 168 ? 12.086 9.227 15.508 1 97.88 168 GLY A O 1
ATOM 1130 N N . ARG A 1 169 ? 11.281 8.773 13.523 1 98.38 169 ARG A N 1
ATOM 1131 C CA . ARG A 1 169 ? 10.32 7.801 14.031 1 98.38 169 ARG A CA 1
ATOM 1132 C C . ARG A 1 169 ? 10.977 6.441 14.242 1 98.38 169 ARG A C 1
ATOM 1134 O O . ARG A 1 169 ? 10.406 5.562 14.891 1 98.38 169 ARG A O 1
ATOM 1141 N N . GLY A 1 170 ? 12.109 6.262 13.656 1 97.75 170 GLY A N 1
ATOM 1142 C CA . GLY A 1 170 ? 12.805 4.988 13.758 1 97.75 170 GLY A CA 1
ATOM 1143 C C . GLY A 1 170 ? 14.305 5.137 13.906 1 97.75 170 GLY A C 1
ATOM 1144 O O . GLY A 1 170 ? 14.828 6.25 13.859 1 97.75 170 GLY A O 1
ATOM 1145 N N . PRO A 1 171 ? 15.016 4.059 14.117 1 97.88 171 PRO A N 1
ATOM 1146 C CA . PRO A 1 171 ? 16.469 4.102 14.312 1 97.88 171 PRO A CA 1
ATOM 1147 C C . PRO A 1 171 ? 17.219 4.469 13.031 1 97.88 171 PRO A C 1
ATOM 1149 O O . PRO A 1 171 ? 16.672 4.34 11.938 1 97.88 171 PRO A O 1
ATOM 1152 N N . HIS A 1 172 ? 18.422 4.934 13.266 1 97.75 172 HIS A N 1
ATOM 1153 C CA . HIS A 1 172 ? 19.297 5.164 12.125 1 97.75 172 HIS A CA 1
ATOM 1154 C C . HIS A 1 172 ? 19.469 3.895 11.297 1 97.75 172 HIS A C 1
ATOM 1156 O O . HIS A 1 172 ? 19.531 2.793 11.852 1 97.75 172 HIS A O 1
ATOM 1162 N N . THR A 1 173 ? 19.578 4.043 9.984 1 98.62 173 THR A N 1
ATOM 1163 C CA . THR A 1 173 ? 19.766 2.928 9.062 1 98.62 173 THR A CA 1
ATOM 1164 C C . THR A 1 173 ? 20.469 3.389 7.789 1 98.62 173 THR A C 1
ATOM 1166 O O . THR A 1 173 ? 20.25 4.5 7.316 1 98.62 173 THR A O 1
ATOM 1169 N N . ALA A 1 174 ? 21.266 2.52 7.242 1 98.5 174 ALA A N 1
ATOM 1170 C CA . ALA A 1 174 ? 21.953 2.803 5.988 1 98.5 174 ALA A CA 1
ATOM 1171 C C . ALA A 1 174 ? 20.969 2.922 4.828 1 98.5 174 ALA A C 1
ATOM 1173 O O . ALA A 1 174 ? 21.297 3.49 3.785 1 98.5 174 ALA A O 1
ATOM 1174 N N . LEU A 1 175 ? 19.781 2.428 5.02 1 98.81 175 LEU A N 1
ATOM 1175 C CA . LEU A 1 175 ? 18.781 2.385 3.965 1 98.81 175 LEU A CA 1
ATOM 1176 C C . LEU A 1 175 ? 18.375 3.793 3.539 1 98.81 175 LEU A C 1
ATOM 1178 O O . LEU A 1 175 ? 17.953 4.008 2.398 1 98.81 175 LEU A O 1
ATOM 1182 N N . ALA A 1 176 ? 18.469 4.762 4.461 1 98.62 176 ALA A N 1
ATOM 1183 C CA . ALA A 1 176 ? 18.125 6.141 4.121 1 98.62 176 ALA A CA 1
ATOM 1184 C C . ALA A 1 176 ? 19.016 6.66 2.99 1 98.62 176 ALA A C 1
ATOM 1186 O O . ALA A 1 176 ? 18.5 7.105 1.958 1 98.62 176 ALA A O 1
ATOM 1187 N N . ALA A 1 177 ? 20.312 6.52 3.148 1 98.44 177 ALA A N 1
ATOM 1188 C CA . ALA A 1 177 ? 21.25 6.957 2.121 1 98.44 177 ALA A CA 1
ATOM 1189 C C . ALA A 1 177 ? 21.109 6.121 0.854 1 98.44 177 ALA A C 1
ATOM 1191 O O . ALA A 1 177 ? 21.141 6.652 -0.259 1 98.44 177 ALA A O 1
ATOM 1192 N N . LYS A 1 178 ? 20.922 4.852 0.989 1 98.69 178 LYS A N 1
ATOM 1193 C CA . LYS A 1 178 ? 20.828 3.943 -0.152 1 98.69 178 LYS A CA 1
ATOM 1194 C C . LYS A 1 178 ? 19.578 4.238 -0.98 1 98.69 178 LYS A C 1
ATOM 1196 O O . LYS A 1 178 ? 19.578 4.07 -2.201 1 98.69 178 LYS A O 1
ATOM 1201 N N . ALA A 1 179 ? 18.5 4.598 -0.31 1 98.75 179 ALA A N 1
ATOM 1202 C CA . ALA A 1 179 ? 17.266 4.945 -1.029 1 98.75 179 ALA A CA 1
ATOM 1203 C C . ALA A 1 179 ? 17.5 6.148 -1.943 1 98.75 179 ALA A C 1
ATOM 1205 O O . ALA A 1 179 ? 17.109 6.125 -3.113 1 98.75 179 ALA A O 1
ATOM 1206 N N . THR A 1 180 ? 18.109 7.203 -1.394 1 98.38 180 THR A N 1
ATOM 1207 C CA . THR A 1 180 ? 18.422 8.391 -2.18 1 98.38 180 THR A CA 1
ATOM 1208 C C . THR A 1 180 ? 19.297 8.039 -3.373 1 98.38 180 THR A C 1
ATOM 1210 O O . THR A 1 180 ? 19.047 8.492 -4.492 1 98.38 180 THR A O 1
ATOM 1213 N N . GLU A 1 181 ? 20.297 7.207 -3.146 1 98.25 181 GLU A N 1
ATOM 1214 C CA . GLU A 1 181 ? 21.219 6.785 -4.195 1 98.25 181 GLU A CA 1
ATOM 1215 C C . GLU A 1 181 ? 20.5 5.969 -5.266 1 98.25 181 GLU A C 1
ATOM 1217 O O . GLU A 1 181 ? 20.719 6.176 -6.461 1 98.25 181 GLU A O 1
ATOM 1222 N N . SER A 1 182 ? 19.672 5.094 -4.895 1 98.06 182 SER A N 1
ATOM 1223 C CA . SER A 1 182 ? 19.031 4.145 -5.797 1 98.06 182 SER A CA 1
ATOM 1224 C C . SER A 1 182 ? 18.047 4.844 -6.727 1 98.06 182 SER A C 1
ATOM 1226 O O . SER A 1 182 ? 17.906 4.465 -7.895 1 98.06 182 SER A O 1
ATOM 1228 N N . TYR A 1 183 ? 17.391 5.844 -6.164 1 97.94 183 TYR A N 1
ATOM 1229 C CA . TYR A 1 183 ? 16.297 6.426 -6.949 1 97.94 183 TYR A CA 1
ATOM 1230 C C . TYR A 1 183 ? 16.703 7.789 -7.508 1 97.94 183 TYR A C 1
ATOM 1232 O O . TYR A 1 183 ? 16.031 8.336 -8.375 1 97.94 183 TYR A O 1
ATOM 1240 N N . GLY A 1 184 ? 17.734 8.398 -6.977 1 97.75 184 GLY A N 1
ATOM 1241 C CA . GLY A 1 184 ? 18.234 9.664 -7.469 1 97.75 184 GLY A CA 1
ATOM 1242 C C . GLY A 1 184 ? 17.406 10.852 -7.031 1 97.75 184 GLY A C 1
ATOM 1243 O O . GLY A 1 184 ? 17.328 11.859 -7.738 1 97.75 184 GLY A O 1
ATOM 1244 N N . VAL A 1 185 ? 16.656 10.719 -5.98 1 96.69 185 VAL A N 1
ATOM 1245 C CA . VAL A 1 185 ? 15.844 11.789 -5.426 1 96.69 185 VAL A CA 1
ATOM 1246 C C . VAL A 1 185 ? 16.062 11.883 -3.918 1 96.69 185 VAL A C 1
ATOM 1248 O O . VAL A 1 185 ? 16.578 10.945 -3.303 1 96.69 185 VAL A O 1
ATOM 1251 N N . THR A 1 186 ? 15.742 13.023 -3.328 1 96.44 186 THR A N 1
ATOM 1252 C CA . THR A 1 186 ? 15.82 13.148 -1.877 1 96.44 186 THR A CA 1
ATOM 1253 C C . THR A 1 186 ? 14.727 12.32 -1.205 1 96.44 186 THR A C 1
ATOM 1255 O O . THR A 1 186 ? 13.75 11.938 -1.846 1 96.44 186 THR A O 1
ATOM 1258 N N . LEU A 1 187 ? 14.883 11.984 0.06 1 97.5 187 LEU A N 1
ATOM 1259 C CA . LEU A 1 187 ? 13.891 11.195 0.788 1 97.5 187 LEU A CA 1
ATOM 1260 C C . LEU A 1 187 ? 12.547 11.914 0.822 1 97.5 187 LEU A C 1
ATOM 1262 O O . LEU A 1 187 ? 11.5 11.273 0.746 1 97.5 187 LEU A O 1
ATOM 1266 N N . ASP A 1 188 ? 12.523 13.242 0.864 1 93.44 188 ASP A N 1
ATOM 1267 C CA . ASP A 1 188 ? 11.289 14.023 0.876 1 93.44 188 ASP A CA 1
ATOM 1268 C C . ASP A 1 188 ? 10.539 13.883 -0.446 1 93.44 188 ASP A C 1
ATOM 1270 O O . ASP A 1 188 ? 9.32 14.062 -0.495 1 93.44 188 ASP A O 1
ATOM 1274 N N . GLU A 1 189 ? 11.227 13.555 -1.483 1 92.94 189 GLU A N 1
ATOM 1275 C CA . GLU A 1 189 ? 10.641 13.461 -2.816 1 92.94 189 GLU A CA 1
ATOM 1276 C C . GLU A 1 189 ? 10.211 12.031 -3.135 1 92.94 189 GLU A C 1
ATOM 1278 O O . GLU A 1 189 ? 9.484 11.789 -4.098 1 92.94 189 GLU A O 1
ATOM 1283 N N . LEU A 1 190 ? 10.57 11.109 -2.316 1 96 190 LEU A N 1
ATOM 1284 C CA . LEU A 1 190 ? 10.414 9.68 -2.586 1 96 190 LEU A CA 1
ATOM 1285 C C . LEU A 1 190 ? 8.938 9.32 -2.732 1 96 190 LEU A C 1
ATOM 1287 O O . LEU A 1 190 ? 8.562 8.594 -3.658 1 96 190 LEU A O 1
ATOM 1291 N N . PRO A 1 191 ? 8.055 9.844 -1.831 1 93.88 191 PRO A N 1
ATOM 1292 C CA . PRO A 1 191 ? 6.641 9.492 -1.967 1 93.88 191 PRO A CA 1
ATOM 1293 C C . PRO A 1 191 ? 6.051 9.914 -3.311 1 93.88 191 PRO A C 1
ATOM 1295 O O . PRO A 1 191 ? 5.336 9.133 -3.947 1 93.88 191 PRO A O 1
ATOM 1298 N N . ARG A 1 192 ? 6.352 11.086 -3.715 1 89.06 192 ARG A N 1
ATOM 1299 C CA . ARG A 1 192 ? 5.871 11.562 -5.008 1 89.06 192 ARG A CA 1
ATOM 1300 C C . ARG A 1 192 ? 6.465 10.742 -6.148 1 89.06 192 ARG A C 1
ATOM 1302 O O . ARG A 1 192 ? 5.762 10.406 -7.105 1 89.06 192 ARG A O 1
ATOM 1309 N N . HIS A 1 193 ? 7.766 10.461 -6.012 1 93.62 193 HIS A N 1
ATOM 1310 C CA . HIS A 1 193 ? 8.477 9.711 -7.039 1 93.62 193 HIS A CA 1
ATOM 1311 C C . HIS A 1 193 ? 7.836 8.344 -7.254 1 93.62 193 HIS A C 1
ATOM 1313 O O . HIS A 1 193 ? 7.566 7.945 -8.391 1 93.62 193 HIS A O 1
ATOM 1319 N N . LEU A 1 194 ? 7.504 7.641 -6.195 1 95.06 194 LEU A N 1
ATOM 1320 C CA . LEU A 1 194 ? 6.883 6.324 -6.297 1 95.06 194 LEU A CA 1
ATOM 1321 C C . LEU A 1 194 ? 5.422 6.445 -6.707 1 95.06 194 LEU A C 1
ATOM 1323 O O . LEU A 1 194 ? 4.949 5.684 -7.555 1 95.06 194 LEU A O 1
ATOM 1327 N N . GLY A 1 195 ? 4.766 7.387 -6.141 1 90.31 195 GLY A N 1
ATOM 1328 C CA . GLY A 1 195 ? 3.338 7.539 -6.359 1 90.31 195 GLY A CA 1
ATOM 1329 C C . GLY A 1 195 ? 2.986 7.883 -7.797 1 90.31 195 GLY A C 1
ATOM 1330 O O . GLY A 1 195 ? 1.902 7.539 -8.273 1 90.31 195 GLY A O 1
ATOM 1331 N N . GLN A 1 196 ? 3.836 8.484 -8.484 1 87.62 196 GLN A N 1
ATOM 1332 C CA . GLN A 1 196 ? 3.564 8.945 -9.844 1 87.62 196 GLN A CA 1
ATOM 1333 C C . GLN A 1 196 ? 3.988 7.902 -10.875 1 87.62 196 GLN A C 1
ATOM 1335 O O . GLN A 1 196 ? 3.723 8.055 -12.062 1 87.62 196 GLN A O 1
ATOM 1340 N N . HIS A 1 197 ? 4.625 6.926 -10.391 1 90.19 197 HIS A N 1
ATOM 1341 C CA . HIS A 1 197 ? 5.055 5.871 -11.305 1 90.19 197 HIS A CA 1
ATOM 1342 C C . HIS A 1 197 ? 3.871 5.035 -11.773 1 90.19 197 HIS A C 1
ATOM 1344 O O . HIS A 1 197 ? 2.906 4.84 -11.031 1 90.19 197 HIS A O 1
ATOM 1350 N N . GLU A 1 198 ? 3.945 4.516 -13 1 89.06 198 GLU A N 1
ATOM 1351 C CA . GLU A 1 198 ? 2.877 3.709 -13.578 1 89.06 198 GLU A CA 1
ATOM 1352 C C . GLU A 1 198 ? 2.666 2.42 -12.789 1 89.06 198 GLU A C 1
ATOM 1354 O O . GLU A 1 198 ? 1.551 1.898 -12.734 1 89.06 198 GLU A O 1
ATOM 1359 N N . ASN A 1 199 ? 3.732 1.916 -12.211 1 91.81 199 ASN A N 1
ATOM 1360 C CA . ASN A 1 199 ? 3.707 0.704 -11.398 1 91.81 199 ASN A CA 1
ATOM 1361 C C . ASN A 1 199 ? 4.551 0.855 -10.141 1 91.81 199 ASN A C 1
ATOM 1363 O O . ASN A 1 199 ? 5.676 0.356 -10.07 1 91.81 199 ASN A O 1
ATOM 1367 N N . PRO A 1 200 ? 3.965 1.421 -9.156 1 94.88 200 PRO A N 1
ATOM 1368 C CA . PRO A 1 200 ? 4.727 1.726 -7.945 1 94.88 200 PRO A CA 1
ATOM 1369 C C . PRO A 1 200 ? 5.277 0.474 -7.266 1 94.88 200 PRO A C 1
ATOM 1371 O O . PRO A 1 200 ? 6.367 0.51 -6.688 1 94.88 200 PRO A O 1
ATOM 1374 N N . ALA A 1 201 ? 4.531 -0.607 -7.379 1 94.38 201 ALA A N 1
ATOM 1375 C CA . ALA A 1 201 ? 4.98 -1.854 -6.766 1 94.38 201 ALA A CA 1
ATOM 1376 C C . ALA A 1 201 ? 6.27 -2.352 -7.414 1 94.38 201 ALA A C 1
ATOM 1378 O O . ALA A 1 201 ? 7.195 -2.775 -6.723 1 94.38 201 ALA A O 1
ATOM 1379 N N . LEU A 1 202 ? 6.285 -2.299 -8.734 1 93.81 202 LEU A N 1
ATOM 1380 C CA . LEU A 1 202 ? 7.48 -2.715 -9.461 1 93.81 202 LEU A CA 1
ATOM 1381 C C . LEU A 1 202 ? 8.656 -1.798 -9.141 1 93.81 202 LEU A C 1
ATOM 1383 O O . LEU A 1 202 ? 9.789 -2.266 -8.977 1 93.81 202 LEU A O 1
ATOM 1387 N N . LEU A 1 203 ? 8.359 -0.537 -9.078 1 96.81 203 LEU A N 1
ATOM 1388 C CA . LEU A 1 203 ? 9.406 0.427 -8.758 1 96.81 203 LEU A CA 1
ATOM 1389 C C . LEU A 1 203 ? 9.953 0.187 -7.352 1 96.81 203 LEU A C 1
ATOM 1391 O O . LEU A 1 203 ? 11.164 0.228 -7.137 1 96.81 203 LEU A O 1
ATOM 1395 N N . ALA A 1 204 ? 9.102 -0.07 -6.406 1 97.88 204 ALA A N 1
ATOM 1396 C CA . ALA A 1 204 ? 9.531 -0.351 -5.039 1 97.88 204 ALA A CA 1
ATOM 1397 C C . ALA A 1 204 ? 10.359 -1.63 -4.977 1 97.88 204 ALA A C 1
ATOM 1399 O O . ALA A 1 204 ? 11.336 -1.709 -4.219 1 97.88 204 ALA A O 1
ATOM 1400 N N . ALA A 1 205 ? 9.977 -2.586 -5.773 1 97.62 205 ALA A N 1
ATOM 1401 C CA . ALA A 1 205 ? 10.648 -3.885 -5.77 1 97.62 205 ALA A CA 1
ATOM 1402 C C . ALA A 1 205 ? 12.117 -3.746 -6.16 1 97.62 205 ALA A C 1
ATOM 1404 O O . ALA A 1 205 ? 12.945 -4.578 -5.785 1 97.62 205 ALA A O 1
ATOM 1405 N N . ARG A 1 206 ? 12.453 -2.711 -6.867 1 97.19 206 ARG A N 1
ATOM 1406 C CA . ARG A 1 206 ? 13.828 -2.475 -7.285 1 97.19 206 ARG A CA 1
ATOM 1407 C C . ARG A 1 206 ? 14.734 -2.24 -6.078 1 97.19 206 ARG A C 1
ATOM 1409 O O . ARG A 1 206 ? 15.953 -2.389 -6.172 1 97.19 206 ARG A O 1
ATOM 1416 N N . PHE A 1 207 ? 14.156 -1.895 -4.977 1 98.69 207 PHE A N 1
ATOM 1417 C CA . PHE A 1 207 ? 14.938 -1.587 -3.785 1 98.69 207 PHE A CA 1
ATOM 1418 C C . PHE A 1 207 ? 15.18 -2.846 -2.961 1 98.69 207 PHE A C 1
ATOM 1420 O O . PHE A 1 207 ? 15.969 -2.826 -2.012 1 98.69 207 PHE A O 1
ATOM 1427 N N . ALA A 1 208 ? 14.516 -3.994 -3.258 1 98.56 208 ALA A N 1
ATOM 1428 C CA . ALA A 1 208 ? 14.602 -5.223 -2.475 1 98.56 208 ALA A CA 1
ATOM 1429 C C . ALA A 1 208 ? 16.031 -5.746 -2.443 1 98.56 208 ALA A C 1
ATOM 1431 O O . ALA A 1 208 ? 16.562 -6.074 -1.378 1 98.56 208 ALA A O 1
ATOM 1432 N N . PRO A 1 209 ? 16.766 -5.777 -3.592 1 98.19 209 PRO A N 1
ATOM 1433 C CA . PRO A 1 209 ? 18.156 -6.238 -3.537 1 98.19 209 PRO A CA 1
ATOM 1434 C C . PRO A 1 209 ? 19.047 -5.332 -2.691 1 98.19 209 PRO A C 1
ATOM 1436 O O . PRO A 1 209 ? 20 -5.805 -2.076 1 98.19 209 PRO A O 1
ATOM 1439 N N . VAL A 1 210 ? 18.734 -4.051 -2.674 1 98.56 210 VAL A N 1
ATOM 1440 C CA . VAL A 1 210 ? 19.5 -3.096 -1.878 1 98.56 210 VAL A CA 1
ATOM 1441 C C . VAL A 1 210 ? 19.297 -3.387 -0.392 1 98.56 210 VAL A C 1
ATOM 1443 O O . VAL A 1 210 ? 20.266 -3.387 0.38 1 98.56 210 VAL A O 1
ATOM 1446 N N . VAL A 1 211 ? 18.047 -3.684 -0.007 1 98.81 211 VAL A N 1
ATOM 1447 C CA . VAL A 1 211 ? 17.766 -4.039 1.378 1 98.81 211 VAL A CA 1
ATOM 1448 C C . VAL A 1 211 ? 18.516 -5.305 1.758 1 98.81 211 VAL A C 1
ATOM 1450 O O . VAL A 1 211 ? 19.141 -5.371 2.824 1 98.81 211 VAL A O 1
ATOM 1453 N N . ALA A 1 212 ? 18.484 -6.281 0.872 1 98.56 212 ALA A N 1
ATOM 1454 C CA . ALA A 1 212 ? 19.156 -7.555 1.131 1 98.56 212 ALA A CA 1
ATOM 1455 C C . ALA A 1 212 ? 20.656 -7.355 1.306 1 98.56 212 ALA A C 1
ATOM 1457 O O . ALA A 1 212 ? 21.266 -7.934 2.209 1 98.56 212 ALA A O 1
ATOM 1458 N N . ALA A 1 213 ? 21.203 -6.527 0.46 1 97.75 213 ALA A N 1
ATOM 1459 C CA . ALA A 1 213 ? 22.641 -6.273 0.525 1 97.75 213 ALA A CA 1
ATOM 1460 C C . ALA A 1 213 ? 23.016 -5.582 1.834 1 97.75 213 ALA A C 1
ATOM 1462 O O . ALA A 1 213 ? 24.094 -5.82 2.379 1 97.75 213 ALA A O 1
ATOM 1463 N N . ALA A 1 214 ? 22.156 -4.793 2.385 1 98.38 214 ALA A N 1
ATOM 1464 C CA . ALA A 1 214 ? 22.438 -4.02 3.592 1 98.38 214 ALA A CA 1
ATOM 1465 C C . ALA A 1 214 ? 22.234 -4.867 4.844 1 98.38 214 ALA A C 1
ATOM 1467 O O . ALA A 1 214 ? 22.672 -4.488 5.934 1 98.38 214 ALA A O 1
ATOM 1468 N N . ALA A 1 215 ? 21.625 -6.008 4.715 1 97.94 215 ALA A N 1
ATOM 1469 C CA . ALA A 1 215 ? 21.188 -6.801 5.863 1 97.94 215 ALA A CA 1
ATOM 1470 C C . ALA A 1 215 ? 22.391 -7.324 6.652 1 97.94 215 ALA A C 1
ATOM 1472 O O . ALA A 1 215 ? 22.281 -7.586 7.855 1 97.94 215 ALA A O 1
ATOM 1473 N N . ALA A 1 216 ? 23.5 -7.418 6.051 1 96.38 216 ALA A N 1
ATOM 1474 C CA . ALA A 1 216 ? 24.688 -7.953 6.715 1 96.38 216 ALA A CA 1
ATOM 1475 C C . ALA A 1 216 ? 25.219 -6.969 7.754 1 96.38 216 ALA A C 1
ATOM 1477 O O . ALA A 1 216 ? 25.828 -7.375 8.75 1 96.38 216 ALA A O 1
ATOM 1478 N N . THR A 1 217 ? 24.953 -5.684 7.562 1 97.88 217 THR A N 1
ATOM 1479 C CA . THR A 1 217 ? 25.594 -4.695 8.422 1 97.88 217 THR A CA 1
ATOM 1480 C C . THR A 1 217 ? 24.562 -3.76 9.039 1 97.88 217 THR A C 1
ATOM 1482 O O . THR A 1 217 ? 24.891 -2.928 9.883 1 97.88 217 THR A O 1
ATOM 1485 N N . ASP A 1 218 ? 23.406 -3.855 8.641 1 98.56 218 ASP A N 1
ATOM 1486 C CA . ASP A 1 218 ? 22.344 -2.965 9.109 1 98.56 218 ASP A CA 1
ATOM 1487 C C . ASP A 1 218 ? 21.203 -3.754 9.742 1 98.56 218 ASP A C 1
ATOM 1489 O O . ASP A 1 218 ? 20.5 -4.492 9.055 1 98.56 218 ASP A O 1
ATOM 1493 N N . GLU A 1 219 ? 20.969 -3.531 10.992 1 98.56 219 GLU A N 1
ATOM 1494 C CA . GLU A 1 219 ? 20 -4.309 11.758 1 98.56 219 GLU A CA 1
ATOM 1495 C C . GLU A 1 219 ? 18.578 -4.07 11.242 1 98.56 219 GLU A C 1
ATOM 1497 O O . GLU A 1 219 ? 17.75 -4.984 11.25 1 98.56 219 GLU A O 1
ATOM 1502 N N . THR A 1 220 ? 18.312 -2.834 10.82 1 98.69 220 THR A N 1
ATOM 1503 C CA . THR A 1 220 ? 17 -2.512 10.281 1 98.69 220 THR A CA 1
ATOM 1504 C C . THR A 1 220 ? 16.734 -3.299 9 1 98.69 220 THR A C 1
ATOM 1506 O O . THR A 1 220 ? 15.664 -3.885 8.836 1 98.69 220 THR A O 1
ATOM 1509 N N . ALA A 1 221 ? 17.703 -3.346 8.133 1 98.81 221 ALA A N 1
ATOM 1510 C CA . ALA A 1 221 ? 17.594 -4.113 6.895 1 98.81 221 ALA A CA 1
ATOM 1511 C C . ALA A 1 221 ? 17.438 -5.605 7.184 1 98.81 221 ALA A C 1
ATOM 1513 O O . ALA A 1 221 ? 16.609 -6.277 6.574 1 98.81 221 ALA A O 1
ATOM 1514 N N . ALA A 1 222 ? 18.188 -6.062 8.141 1 98.75 222 ALA A N 1
ATOM 1515 C CA . ALA A 1 222 ? 18.109 -7.469 8.531 1 98.75 222 ALA A CA 1
ATOM 1516 C C . ALA A 1 222 ? 16.719 -7.812 9.047 1 98.75 222 ALA A C 1
ATOM 1518 O O . ALA A 1 222 ? 16.172 -8.875 8.734 1 98.75 222 ALA A O 1
ATOM 1519 N N . ALA A 1 223 ? 16.172 -6.926 9.781 1 98.75 223 ALA A N 1
ATOM 1520 C CA . ALA A 1 223 ? 14.844 -7.148 10.344 1 98.75 223 ALA A CA 1
ATOM 1521 C C . ALA A 1 223 ? 13.789 -7.211 9.242 1 98.75 223 ALA A C 1
ATOM 1523 O O . ALA A 1 223 ? 12.852 -8.008 9.312 1 98.75 223 ALA A O 1
ATOM 1524 N N . VAL A 1 224 ? 13.938 -6.359 8.227 1 98.81 224 VAL A N 1
ATOM 1525 C CA . VAL A 1 224 ? 13 -6.359 7.109 1 98.81 224 VAL A CA 1
ATOM 1526 C C . VAL A 1 224 ? 13.039 -7.711 6.395 1 98.81 224 VAL A C 1
ATOM 1528 O O . VAL A 1 224 ? 12 -8.305 6.113 1 98.81 224 VAL A O 1
ATOM 1531 N N . LEU A 1 225 ? 14.258 -8.219 6.168 1 98.75 225 LEU A N 1
ATOM 1532 C CA . LEU A 1 225 ? 14.406 -9.477 5.449 1 98.75 225 LEU A CA 1
ATOM 1533 C C . LEU A 1 225 ? 13.922 -10.648 6.297 1 98.75 225 LEU A C 1
ATOM 1535 O O . LEU A 1 225 ? 13.305 -11.586 5.777 1 98.75 225 LEU A O 1
ATOM 1539 N N . THR A 1 226 ? 14.18 -10.602 7.562 1 98.75 226 THR A N 1
ATOM 1540 C CA . THR A 1 226 ? 13.688 -11.641 8.461 1 98.75 226 THR A CA 1
ATOM 1541 C C . THR A 1 226 ? 12.164 -11.688 8.461 1 98.75 226 THR A C 1
ATOM 1543 O O . THR A 1 226 ? 11.57 -12.766 8.359 1 98.75 226 THR A O 1
ATOM 1546 N N . ALA A 1 227 ? 11.57 -10.523 8.523 1 98.69 227 ALA A N 1
ATOM 1547 C CA . ALA A 1 227 ? 10.109 -10.445 8.492 1 98.69 227 ALA A CA 1
ATOM 1548 C C . ALA A 1 227 ? 9.562 -10.961 7.164 1 98.69 227 ALA A C 1
ATOM 1550 O O . ALA A 1 227 ? 8.531 -11.633 7.125 1 98.69 227 ALA A O 1
ATOM 1551 N N . ALA A 1 228 ? 10.242 -10.648 6.098 1 98.75 228 ALA A N 1
ATOM 1552 C CA . ALA A 1 228 ? 9.836 -11.109 4.773 1 98.75 228 ALA A CA 1
ATOM 1553 C C . ALA A 1 228 ? 9.891 -12.633 4.688 1 98.75 228 ALA A C 1
ATOM 1555 O O . ALA A 1 228 ? 8.938 -13.266 4.234 1 98.75 228 ALA A O 1
ATOM 1556 N N . GLY A 1 229 ? 11.023 -13.188 5.145 1 98.69 229 GLY A N 1
ATOM 1557 C CA . GLY A 1 229 ? 11.156 -14.641 5.145 1 98.69 229 GLY A CA 1
ATOM 1558 C C . GLY A 1 229 ? 10.07 -15.336 5.953 1 98.69 229 GLY A C 1
ATOM 1559 O O . GLY A 1 229 ? 9.523 -16.344 5.52 1 98.69 229 GLY A O 1
ATOM 1560 N N . ARG A 1 230 ? 9.766 -14.75 7.066 1 98.69 230 ARG A N 1
ATOM 1561 C CA . ARG A 1 230 ? 8.734 -15.32 7.922 1 98.69 230 ARG A CA 1
ATOM 1562 C C . ARG A 1 230 ? 7.359 -15.203 7.273 1 98.69 230 ARG A C 1
ATOM 1564 O O . ARG A 1 230 ? 6.523 -16.094 7.41 1 98.69 230 ARG A O 1
ATOM 1571 N N . ALA A 1 231 ? 7.105 -14.125 6.59 1 98.69 231 ALA A N 1
ATOM 1572 C CA . ALA A 1 231 ? 5.84 -13.953 5.887 1 98.69 231 ALA A CA 1
ATOM 1573 C C . ALA A 1 231 ? 5.684 -14.977 4.77 1 98.69 231 ALA A C 1
ATOM 1575 O O . ALA A 1 231 ? 4.613 -15.57 4.605 1 98.69 231 ALA A O 1
ATOM 1576 N N . LEU A 1 232 ? 6.734 -15.164 4.039 1 98.75 232 LEU A N 1
ATOM 1577 C CA . LEU A 1 232 ? 6.719 -16.172 2.988 1 98.75 232 LEU A CA 1
ATOM 1578 C C . LEU A 1 232 ? 6.484 -17.562 3.576 1 98.75 232 LEU A C 1
ATOM 1580 O O . LEU A 1 232 ? 5.73 -18.359 3.016 1 98.75 232 LEU A O 1
ATOM 1584 N N . ALA A 1 233 ? 7.145 -17.812 4.711 1 98.81 233 ALA A N 1
ATOM 1585 C CA . ALA A 1 233 ? 6.965 -19.109 5.383 1 98.81 233 ALA A CA 1
ATOM 1586 C C . ALA A 1 233 ? 5.512 -19.312 5.793 1 98.81 233 ALA A C 1
ATOM 1588 O O . ALA A 1 233 ? 4.973 -20.406 5.648 1 98.81 233 ALA A O 1
ATOM 1589 N N . ARG A 1 234 ? 4.934 -18.281 6.293 1 98.62 234 ARG A N 1
ATOM 1590 C CA . ARG A 1 234 ? 3.525 -18.359 6.668 1 98.62 234 ARG A CA 1
ATOM 1591 C C . ARG A 1 234 ? 2.658 -18.719 5.469 1 98.62 234 ARG A C 1
ATOM 1593 O O . ARG A 1 234 ? 1.719 -19.5 5.586 1 98.62 234 ARG A O 1
ATOM 1600 N N . THR A 1 235 ? 2.938 -18.188 4.348 1 98.81 235 THR A N 1
ATOM 1601 C CA . THR A 1 235 ? 2.211 -18.453 3.111 1 98.81 235 THR A CA 1
ATOM 1602 C C . THR A 1 235 ? 2.35 -19.922 2.715 1 98.81 235 THR A C 1
ATOM 1604 O O . THR A 1 235 ? 1.357 -20.578 2.398 1 98.81 235 THR A O 1
ATOM 1607 N N . VAL A 1 236 ? 3.549 -20.406 2.797 1 98.75 236 VAL A N 1
ATOM 1608 C CA . VAL A 1 236 ? 3.809 -21.797 2.432 1 98.75 236 VAL A CA 1
ATOM 1609 C C . VAL A 1 236 ? 3.107 -22.734 3.418 1 98.75 236 VAL A C 1
ATOM 1611 O O . VAL A 1 236 ? 2.443 -23.688 3.012 1 98.75 236 VAL A O 1
ATOM 1614 N N . ARG A 1 237 ? 3.232 -22.469 4.688 1 98.75 237 ARG A N 1
ATOM 1615 C CA . ARG A 1 237 ? 2.605 -23.297 5.711 1 98.75 237 ARG A CA 1
ATOM 1616 C C . ARG A 1 237 ? 1.092 -23.344 5.527 1 98.75 237 ARG A C 1
ATOM 1618 O O . ARG A 1 237 ? 0.475 -24.406 5.668 1 98.75 237 ARG A O 1
ATOM 1625 N N . ALA A 1 238 ? 0.54 -22.219 5.242 1 98.75 238 ALA A N 1
ATOM 1626 C CA . ALA A 1 238 ? -0.901 -22.156 5.012 1 98.75 238 ALA A CA 1
ATOM 1627 C C . ALA A 1 238 ? -1.296 -22.984 3.787 1 98.75 238 ALA A C 1
ATOM 1629 O O . ALA A 1 238 ? -2.307 -23.688 3.805 1 98.75 238 ALA A O 1
ATOM 1630 N N . ALA A 1 239 ? -0.525 -22.859 2.707 1 98.56 239 ALA A N 1
ATOM 1631 C CA . ALA A 1 239 ? -0.793 -23.625 1.495 1 98.56 239 ALA A CA 1
ATOM 1632 C C . ALA A 1 239 ? -0.752 -25.125 1.779 1 98.56 239 ALA A C 1
ATOM 1634 O O . ALA A 1 239 ? -1.618 -25.875 1.32 1 98.56 239 ALA A O 1
ATOM 1635 N N . ILE A 1 240 ? 0.245 -25.531 2.539 1 98.44 240 ILE A N 1
ATOM 1636 C CA . ILE A 1 240 ? 0.382 -26.938 2.902 1 98.44 240 ILE A CA 1
ATOM 1637 C C . ILE A 1 240 ? -0.828 -27.375 3.727 1 98.44 240 ILE A C 1
ATOM 1639 O O . ILE A 1 240 ? -1.464 -28.391 3.414 1 98.44 240 ILE A O 1
ATOM 1643 N N . ALA A 1 241 ? -1.146 -26.641 4.711 1 98 241 ALA A N 1
ATOM 1644 C CA . ALA A 1 241 ? -2.252 -26.984 5.598 1 98 241 ALA A CA 1
ATOM 1645 C C . ALA A 1 241 ? -3.566 -27.094 4.828 1 98 241 ALA A C 1
ATOM 1647 O O . ALA A 1 241 ? -4.336 -28.031 5.023 1 98 241 ALA A O 1
ATOM 1648 N N . ARG A 1 242 ? -3.82 -26.188 3.967 1 97.19 242 ARG A N 1
ATOM 1649 C CA . ARG A 1 242 ? -5.074 -26.141 3.219 1 97.19 242 ARG A CA 1
ATOM 1650 C C . ARG A 1 242 ? -5.145 -27.25 2.186 1 97.19 242 ARG A C 1
ATOM 1652 O O . ARG A 1 242 ? -6.234 -27.719 1.843 1 97.19 242 ARG A O 1
ATOM 1659 N N . SER A 1 243 ? -4.027 -27.656 1.679 1 96.69 243 SER A N 1
ATOM 1660 C CA . SER A 1 243 ? -3.982 -28.688 0.653 1 96.69 243 SER A CA 1
ATOM 1661 C C . SER A 1 243 ? -4.289 -30.062 1.241 1 96.69 243 SER A C 1
ATOM 1663 O O . SER A 1 243 ? -4.723 -30.969 0.525 1 96.69 243 SER A O 1
ATOM 1665 N N . GLY A 1 244 ? -3.938 -30.219 2.525 1 96.06 244 GLY A N 1
ATOM 1666 C CA . GLY A 1 244 ? -4.113 -31.516 3.164 1 96.06 244 GLY A CA 1
ATOM 1667 C C . GLY A 1 244 ? -3.023 -32.5 2.809 1 96.06 244 GLY A C 1
ATOM 1668 O O . GLY A 1 244 ? -3.107 -33.688 3.17 1 96.06 244 GLY A O 1
ATOM 1669 N N . LEU A 1 245 ? -2.023 -32.125 2.117 1 96.81 245 LEU A N 1
ATOM 1670 C CA . LEU A 1 245 ? -0.914 -33 1.778 1 96.81 245 LEU A CA 1
ATOM 1671 C C . LEU A 1 245 ? -0.131 -33.406 3.027 1 96.81 245 LEU A C 1
ATOM 1673 O O . LEU A 1 245 ? 0.07 -32.562 3.922 1 96.81 245 LEU A O 1
ATOM 1677 N N . ARG A 1 246 ? 0.331 -34.562 3.016 1 96.19 246 ARG A N 1
ATOM 1678 C CA . ARG A 1 246 ? 1.09 -35.062 4.16 1 96.19 246 ARG A CA 1
ATOM 1679 C C . ARG A 1 246 ? 2.568 -34.719 4.027 1 96.19 246 ARG A C 1
ATOM 1681 O O . ARG A 1 246 ? 3.188 -35 3 1 96.19 246 ARG A O 1
ATOM 1688 N N . PRO A 1 247 ? 3.129 -34.188 5.016 1 96.19 247 PRO A N 1
ATOM 1689 C CA . PRO A 1 247 ? 4.562 -33.875 4.977 1 96.19 247 PRO A CA 1
ATOM 1690 C C . PRO A 1 247 ? 5.43 -35.125 4.883 1 96.19 247 PRO A C 1
ATOM 1692 O O . PRO A 1 247 ? 5.031 -36.188 5.363 1 96.19 247 PRO A O 1
ATOM 1695 N N . PRO A 1 248 ? 6.66 -35 4.398 1 97.75 248 PRO A N 1
ATOM 1696 C CA . PRO A 1 248 ? 7.176 -33.812 3.725 1 97.75 248 PRO A CA 1
ATOM 1697 C C . PRO A 1 248 ? 6.543 -33.594 2.354 1 97.75 248 PRO A C 1
ATOM 1699 O O . PRO A 1 248 ? 6.477 -34.531 1.542 1 97.75 248 PRO A O 1
ATOM 1702 N N . VAL A 1 249 ? 6.121 -32.438 2.047 1 98.38 249 VAL A N 1
ATOM 1703 C CA . VAL A 1 249 ? 5.398 -32.062 0.83 1 98.38 249 VAL A CA 1
ATOM 1704 C C . VAL A 1 249 ? 6.391 -31.641 -0.248 1 98.38 249 VAL A C 1
ATOM 1706 O O . VAL A 1 249 ? 7.273 -30.812 0.007 1 98.38 249 VAL A O 1
ATOM 1709 N N . PRO A 1 250 ? 6.277 -32.25 -1.452 1 98.44 250 PRO A N 1
ATOM 1710 C CA . PRO A 1 250 ? 7.094 -31.688 -2.533 1 98.44 250 PRO A CA 1
ATOM 1711 C C . PRO A 1 250 ? 6.938 -30.172 -2.67 1 98.44 250 PRO A C 1
ATOM 1713 O O . PRO A 1 250 ? 5.816 -29.656 -2.682 1 98.44 250 PRO A O 1
ATOM 1716 N N . TYR A 1 251 ? 8.086 -29.516 -2.67 1 98.31 251 TYR A N 1
ATOM 1717 C CA . TYR A 1 251 ? 8.094 -28.062 -2.605 1 98.31 251 TYR A CA 1
ATOM 1718 C C . TYR A 1 251 ? 9.148 -27.484 -3.533 1 98.31 251 TYR A C 1
ATOM 1720 O O . TYR A 1 251 ? 10.289 -27.953 -3.562 1 98.31 251 TYR A O 1
ATOM 1728 N N . ALA A 1 252 ? 8.711 -26.469 -4.328 1 98.25 252 ALA A N 1
ATOM 1729 C CA . ALA A 1 252 ? 9.648 -25.719 -5.156 1 98.25 252 ALA A CA 1
ATOM 1730 C C . ALA A 1 252 ? 9.484 -24.219 -4.938 1 98.25 252 ALA A C 1
ATOM 1732 O O . ALA A 1 252 ? 8.367 -23.719 -4.777 1 98.25 252 ALA A O 1
ATOM 1733 N N . LEU A 1 253 ? 10.57 -23.531 -4.887 1 97.25 253 LEU A N 1
ATOM 1734 C CA . LEU A 1 253 ? 10.617 -22.062 -4.828 1 97.25 253 LEU A CA 1
ATOM 1735 C C . LEU A 1 253 ? 11.016 -21.484 -6.18 1 97.25 253 LEU A C 1
ATOM 1737 O O . LEU A 1 253 ? 12.031 -21.875 -6.758 1 97.25 253 LEU A O 1
ATOM 1741 N N . THR A 1 254 ? 10.148 -20.594 -6.68 1 96 254 THR A N 1
ATOM 1742 C CA . THR A 1 254 ? 10.43 -19.938 -7.957 1 96 254 THR A CA 1
ATOM 1743 C C . THR A 1 254 ? 10.375 -18.422 -7.812 1 96 254 THR A C 1
ATOM 1745 O O . THR A 1 254 ? 9.953 -17.906 -6.777 1 96 254 THR A O 1
ATOM 1748 N N . GLY A 1 255 ? 10.922 -17.719 -8.867 1 93.38 255 GLY A N 1
ATOM 1749 C CA . GLY A 1 255 ? 10.906 -16.266 -8.875 1 93.38 255 GLY A CA 1
ATOM 1750 C C . GLY A 1 255 ? 12.258 -15.648 -8.578 1 93.38 255 GLY A C 1
ATOM 1751 O O . GLY A 1 255 ? 13.156 -16.328 -8.086 1 93.38 255 GLY A O 1
ATOM 1752 N N . GLY A 1 256 ? 12.344 -14.383 -8.75 1 91.44 256 GLY A N 1
ATOM 1753 C CA . GLY A 1 256 ? 13.617 -13.68 -8.703 1 91.44 256 GLY A CA 1
ATOM 1754 C C . GLY A 1 256 ? 14.141 -13.484 -7.293 1 91.44 256 GLY A C 1
ATOM 1755 O O . GLY A 1 256 ? 15.336 -13.234 -7.094 1 91.44 256 GLY A O 1
ATOM 1756 N N . LEU A 1 257 ? 13.367 -13.602 -6.266 1 92.5 257 LEU A N 1
ATOM 1757 C CA . LEU A 1 257 ? 13.773 -13.297 -4.90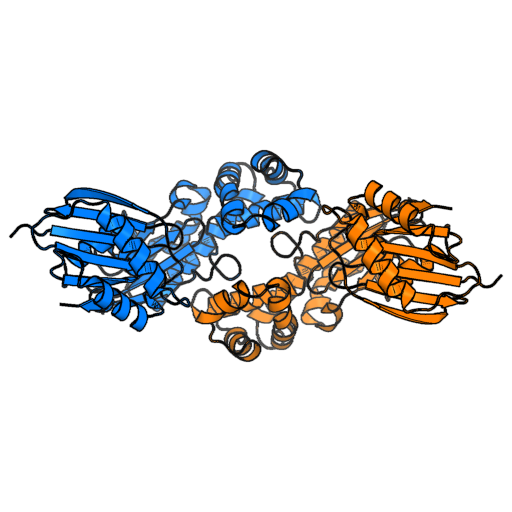2 1 92.5 257 LEU A CA 1
ATOM 1758 C C . LEU A 1 257 ? 14.719 -14.367 -4.359 1 92.5 257 LEU A C 1
ATOM 1760 O O . LEU A 1 257 ? 15.383 -14.156 -3.34 1 92.5 257 LEU A O 1
ATOM 1764 N N . VAL A 1 258 ? 14.711 -15.523 -5.027 1 89.38 258 VAL A N 1
ATOM 1765 C CA . VAL A 1 258 ? 15.648 -16.562 -4.633 1 89.38 258 VAL A CA 1
ATOM 1766 C C . VAL A 1 258 ? 17.062 -16.016 -4.633 1 89.38 258 VAL A C 1
ATOM 1768 O O . VAL A 1 258 ? 17.922 -16.469 -3.863 1 89.38 258 VAL A O 1
ATOM 1771 N N . ASN A 1 259 ? 17.297 -14.992 -5.367 1 91.62 259 ASN A N 1
ATOM 1772 C CA . ASN A 1 259 ? 18.641 -14.445 -5.555 1 91.62 259 ASN A CA 1
ATOM 1773 C C . ASN A 1 259 ? 19 -13.453 -4.453 1 91.62 259 ASN A C 1
ATOM 1775 O O . ASN A 1 259 ? 20.141 -12.984 -4.383 1 91.62 259 ASN A O 1
ATOM 1779 N N . LEU A 1 260 ? 18.109 -13.141 -3.574 1 93.81 260 LEU A N 1
ATOM 1780 C CA . LEU A 1 260 ? 18.375 -12.18 -2.512 1 93.81 260 LEU A CA 1
ATOM 1781 C C . LEU A 1 260 ? 19.25 -12.805 -1.427 1 93.81 260 LEU A C 1
ATOM 1783 O O . LEU A 1 260 ? 19.828 -12.094 -0.601 1 93.81 260 LEU A O 1
ATOM 1787 N N . GLY A 1 261 ? 19.344 -14.133 -1.347 1 92.25 261 GLY A N 1
ATOM 1788 C CA . GLY A 1 261 ? 20.359 -14.797 -0.553 1 92.25 261 GLY A CA 1
ATOM 1789 C C . GLY A 1 261 ? 19.875 -15.211 0.822 1 92.25 261 GLY A C 1
ATOM 1790 O O . GLY A 1 261 ? 18.672 -15.391 1.032 1 92.25 261 GLY A O 1
ATOM 1791 N N . ALA A 1 262 ? 20.828 -15.391 1.708 1 95.31 262 ALA A N 1
ATOM 1792 C CA . ALA A 1 262 ? 20.609 -16.062 2.982 1 95.31 262 ALA A CA 1
ATOM 1793 C C . ALA A 1 262 ? 19.734 -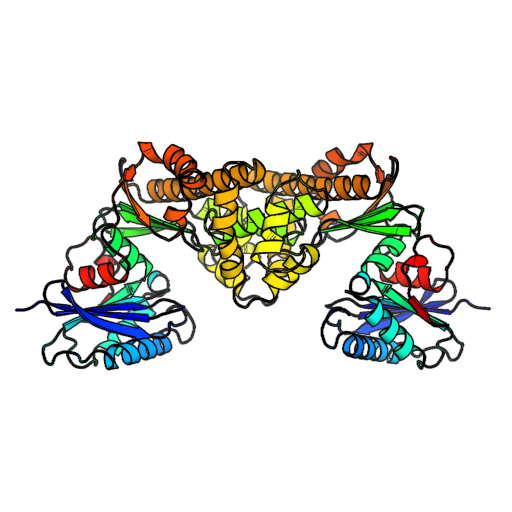15.234 3.906 1 95.31 262 ALA A C 1
ATOM 1795 O O . ALA A 1 262 ? 18.938 -15.773 4.676 1 95.31 262 ALA A O 1
ATOM 1796 N N . ALA A 1 263 ? 19.844 -13.969 3.807 1 96.44 263 ALA A N 1
ATOM 1797 C CA . ALA A 1 263 ? 19.094 -13.094 4.719 1 96.44 263 ALA A CA 1
ATOM 1798 C C . ALA A 1 263 ? 17.594 -13.32 4.59 1 96.44 263 ALA A C 1
ATOM 1800 O O . ALA A 1 263 ? 16.859 -13.195 5.57 1 96.44 263 ALA A O 1
ATOM 1801 N N . LEU A 1 264 ? 17.125 -13.641 3.406 1 98 264 LEU A N 1
ATOM 1802 C CA . LEU A 1 264 ? 15.719 -13.906 3.162 1 98 264 LEU A CA 1
ATOM 1803 C C . LEU A 1 264 ? 15.406 -15.391 3.322 1 98 264 LEU A C 1
ATOM 1805 O O . LEU A 1 264 ? 14.414 -15.758 3.963 1 98 264 LEU A O 1
ATOM 1809 N N . LEU A 1 265 ? 16.297 -16.234 2.791 1 97.62 265 LEU A N 1
ATOM 1810 C CA . LEU A 1 265 ? 15.992 -17.641 2.635 1 97.62 265 LEU A CA 1
ATOM 1811 C C . LEU A 1 265 ? 16.125 -18.375 3.965 1 97.62 265 LEU A C 1
ATOM 1813 O O . LEU A 1 265 ? 15.406 -19.344 4.227 1 97.62 265 LEU A O 1
ATOM 1817 N N . GLU A 1 266 ? 17 -17.906 4.812 1 97.69 266 GLU A N 1
ATOM 1818 C CA . GLU A 1 266 ? 17.219 -18.609 6.074 1 97.69 266 GLU A CA 1
ATOM 1819 C C . GLU A 1 266 ? 15.984 -18.562 6.961 1 97.69 266 GLU A C 1
ATOM 1821 O O . GLU A 1 266 ? 15.5 -19.594 7.43 1 97.69 266 GLU A O 1
ATOM 1826 N N . PRO A 1 267 ? 15.469 -17.344 7.148 1 98.12 267 PRO A N 1
ATOM 1827 C CA . PRO A 1 267 ? 14.242 -17.312 7.949 1 98.12 267 PRO A CA 1
ATOM 1828 C C . PRO A 1 267 ? 13.094 -18.094 7.309 1 98.12 267 PRO A C 1
ATOM 1830 O O . PRO A 1 267 ? 12.273 -18.688 8.016 1 98.12 267 PRO A O 1
ATOM 1833 N N . LEU A 1 268 ? 12.961 -18.094 6.031 1 98.25 268 LEU A N 1
ATOM 1834 C CA . LEU A 1 268 ? 11.953 -18.875 5.32 1 98.25 268 LEU A CA 1
ATOM 1835 C C . LEU A 1 268 ? 12.164 -20.359 5.547 1 98.25 268 LEU A C 1
ATOM 1837 O O . LEU A 1 268 ? 11.25 -21.062 6 1 98.25 268 LEU A O 1
ATOM 1841 N N . ASP A 1 269 ? 13.328 -20.812 5.312 1 97.06 269 ASP A N 1
ATOM 1842 C CA . ASP A 1 269 ? 13.648 -22.234 5.371 1 97.06 269 ASP A CA 1
ATOM 1843 C C . ASP A 1 269 ? 13.531 -22.766 6.797 1 97.06 269 ASP A C 1
ATOM 1845 O O . ASP A 1 269 ? 13.07 -23.891 7.012 1 97.06 269 ASP A O 1
ATOM 1849 N N . GLN A 1 270 ? 13.977 -21.969 7.695 1 97.38 270 GLN A N 1
ATOM 1850 C CA . GLN A 1 270 ? 13.914 -22.375 9.102 1 97.38 270 GLN A CA 1
ATOM 1851 C C . GLN A 1 270 ? 12.484 -22.719 9.508 1 97.38 270 GLN A C 1
ATOM 1853 O O . GLN A 1 270 ? 12.266 -23.641 10.297 1 97.38 270 GLN A O 1
ATOM 1858 N N . GLU A 1 271 ? 11.594 -22.094 8.984 1 97.19 271 GLU A N 1
ATOM 1859 C CA . GLU A 1 271 ? 10.203 -22.25 9.414 1 97.19 271 GLU A CA 1
ATOM 1860 C C . GLU A 1 271 ? 9.516 -23.375 8.664 1 97.19 271 GLU A C 1
ATOM 1862 O O . GLU A 1 271 ? 8.555 -23.969 9.172 1 97.19 271 GLU A O 1
ATOM 1867 N N . ILE A 1 272 ? 10.031 -23.734 7.477 1 98.31 272 ILE A N 1
ATOM 1868 C CA . ILE A 1 272 ? 9.219 -24.656 6.699 1 98.31 272 ILE A CA 1
ATOM 1869 C C . ILE A 1 272 ? 9.984 -25.953 6.457 1 98.31 272 ILE A C 1
ATOM 1871 O O . ILE A 1 272 ? 9.414 -26.953 6.004 1 98.31 272 ILE A O 1
ATOM 1875 N N . ALA A 1 273 ? 11.18 -26.078 6.812 1 97.12 273 ALA A N 1
ATOM 1876 C CA . ALA A 1 273 ? 12.086 -27.172 6.484 1 97.12 273 ALA A CA 1
ATOM 1877 C C . ALA A 1 273 ? 11.5 -28.531 6.895 1 97.12 273 ALA A C 1
ATOM 1879 O O . ALA A 1 273 ? 11.523 -29.484 6.117 1 97.12 273 ALA A O 1
ATOM 1880 N N . PRO A 1 274 ? 10.898 -28.625 8.016 1 96.69 274 PRO A N 1
ATOM 1881 C CA . PRO A 1 274 ? 10.375 -29.938 8.422 1 96.69 274 PRO A CA 1
ATOM 1882 C C . PRO A 1 274 ? 9.148 -30.359 7.613 1 96.69 274 PRO A C 1
ATOM 1884 O O . PRO A 1 274 ? 8.75 -31.516 7.66 1 96.69 274 PRO A O 1
ATOM 1887 N N . LEU A 1 275 ? 8.547 -29.5 6.902 1 98.31 275 LEU A N 1
ATOM 1888 C CA . LEU A 1 275 ? 7.258 -29.734 6.27 1 98.31 275 LEU A CA 1
ATOM 1889 C C . LEU A 1 275 ? 7.43 -30.062 4.789 1 98.31 275 LEU A C 1
ATOM 1891 O O . LEU A 1 275 ? 6.5 -30.547 4.141 1 98.31 275 LEU A O 1
ATOM 1895 N N . ILE A 1 276 ? 8.672 -29.828 4.332 1 98.44 276 ILE A N 1
ATOM 1896 C CA . ILE A 1 276 ? 8.75 -29.828 2.875 1 98.44 276 ILE A CA 1
ATOM 1897 C C . ILE A 1 276 ? 9.836 -30.797 2.416 1 98.44 276 ILE A C 1
ATOM 1899 O O . ILE A 1 276 ? 10.734 -31.141 3.186 1 98.44 276 ILE A O 1
ATOM 1903 N N . ASP A 1 277 ? 9.664 -31.312 1.213 1 98.19 277 ASP A N 1
ATOM 1904 C CA . ASP A 1 277 ? 10.695 -31.938 0.388 1 98.19 277 ASP A CA 1
ATOM 1905 C C . ASP A 1 277 ? 11.133 -31 -0.741 1 98.19 277 ASP A C 1
ATOM 1907 O O . ASP A 1 277 ? 10.539 -31.016 -1.823 1 98.19 277 ASP A O 1
ATOM 1911 N N . ARG A 1 278 ? 12.141 -30.203 -0.482 1 96.94 278 ARG A N 1
ATOM 1912 C CA . ARG A 1 278 ? 12.547 -29.156 -1.406 1 96.94 278 ARG A CA 1
ATOM 1913 C C . ARG A 1 278 ? 13.039 -29.75 -2.725 1 96.94 278 ARG A C 1
ATOM 1915 O O . ARG A 1 278 ? 13.883 -30.656 -2.73 1 96.94 278 ARG A O 1
ATOM 1922 N N . ARG A 1 279 ? 12.562 -29.25 -3.771 1 96.94 279 ARG A N 1
ATOM 1923 C CA . ARG A 1 279 ? 12.938 -29.656 -5.121 1 96.94 279 ARG A CA 1
ATOM 1924 C C . ARG A 1 279 ? 13.375 -28.453 -5.953 1 96.94 279 ARG A C 1
ATOM 1926 O O . ARG A 1 279 ? 12.883 -27.344 -5.754 1 96.94 279 ARG A O 1
ATOM 1933 N N . THR A 1 280 ? 14.328 -28.719 -6.812 1 96.31 280 THR A N 1
ATOM 1934 C CA . THR A 1 280 ? 14.633 -27.719 -7.828 1 96.31 280 THR A CA 1
ATOM 1935 C C . THR A 1 280 ? 13.508 -27.625 -8.859 1 96.31 280 THR A C 1
ATOM 1937 O O . THR A 1 280 ? 13.039 -28.656 -9.352 1 96.31 280 THR A O 1
ATOM 1940 N N . ALA A 1 281 ? 13.117 -26.438 -9.109 1 97.19 281 ALA A N 1
ATOM 1941 C CA . ALA A 1 281 ? 12.086 -26.281 -10.133 1 97.19 281 ALA A CA 1
ATOM 1942 C C . ALA A 1 281 ? 12.539 -26.859 -11.469 1 97.19 281 ALA A C 1
ATOM 1944 O O . ALA A 1 281 ? 13.656 -26.609 -11.922 1 97.19 281 ALA A O 1
ATOM 1945 N N . LEU A 1 282 ? 11.703 -27.594 -12.133 1 96.69 282 LEU A N 1
ATOM 1946 C CA . LEU A 1 282 ? 12.039 -28.266 -13.383 1 96.69 282 LEU A CA 1
ATOM 1947 C C . LEU A 1 282 ? 11.984 -27.297 -14.562 1 96.69 282 LEU A C 1
ATOM 1949 O O . LEU A 1 282 ? 12.648 -27.516 -15.578 1 96.69 282 LEU A O 1
ATOM 1953 N N . GLY A 1 283 ? 11.227 -26.281 -14.445 1 95.75 283 GLY A N 1
ATOM 1954 C CA . GLY A 1 283 ? 11.047 -25.266 -15.477 1 95.75 283 GLY A CA 1
ATOM 1955 C C . GLY A 1 283 ? 10.086 -24.172 -15.07 1 95.75 283 GLY A C 1
ATOM 1956 O O . GLY A 1 283 ? 9.789 -24 -13.891 1 95.75 283 GLY A O 1
ATOM 1957 N N . GLY A 1 284 ? 9.688 -23.328 -16.062 1 95.44 284 GLY A N 1
ATOM 1958 C CA . GLY A 1 284 ? 8.766 -22.219 -15.844 1 95.44 284 GLY A CA 1
ATOM 1959 C C . GLY A 1 284 ? 7.395 -22.469 -16.453 1 95.44 284 GLY A C 1
ATOM 1960 O O . GLY A 1 284 ? 7.055 -23.594 -16.797 1 95.44 284 GLY A O 1
ATOM 1961 N N . PRO A 1 285 ? 6.664 -21.391 -16.422 1 96.19 285 PRO A N 1
ATOM 1962 C CA . PRO A 1 285 ? 5.289 -21.5 -16.922 1 96.19 285 PRO A CA 1
ATOM 1963 C C . PRO A 1 285 ? 5.215 -22.047 -18.344 1 96.19 285 PRO A C 1
ATOM 1965 O O . PRO A 1 285 ? 4.348 -22.859 -18.656 1 96.19 285 PRO A O 1
ATOM 1968 N N . ILE A 1 286 ? 6.117 -21.656 -19.219 1 97.12 286 ILE A N 1
ATOM 1969 C CA . ILE A 1 286 ? 6.102 -22.078 -20.609 1 97.12 286 ILE A CA 1
ATOM 1970 C C . ILE A 1 286 ? 6.371 -23.578 -20.688 1 97.12 286 ILE A C 1
ATOM 1972 O O . ILE A 1 286 ? 5.812 -24.281 -21.531 1 97.12 286 ILE A O 1
ATOM 1976 N N . ASP A 1 287 ? 7.207 -24.062 -19.828 1 97.12 287 ASP A N 1
ATOM 1977 C CA . ASP A 1 287 ? 7.477 -25.5 -19.75 1 97.12 287 ASP A CA 1
ATOM 1978 C C . ASP A 1 287 ? 6.258 -26.266 -19.25 1 97.12 287 ASP A C 1
ATOM 1980 O O . ASP A 1 287 ? 5.977 -27.375 -19.719 1 97.12 287 ASP A O 1
ATOM 1984 N N . GLY A 1 288 ? 5.578 -25.672 -18.297 1 97.69 288 GLY A N 1
ATOM 1985 C CA . GLY A 1 288 ? 4.344 -26.266 -17.797 1 97.69 288 GLY A CA 1
ATOM 1986 C C . GLY A 1 288 ? 3.266 -26.375 -18.859 1 97.69 288 GLY A C 1
ATOM 1987 O O . GLY A 1 288 ? 2.566 -27.391 -18.953 1 97.69 288 GLY A O 1
ATOM 1988 N N . ALA A 1 289 ? 3.16 -25.328 -19.594 1 97.5 289 ALA A N 1
ATOM 1989 C CA . ALA A 1 289 ? 2.197 -25.344 -20.703 1 97.5 289 ALA A CA 1
ATOM 1990 C C . ALA A 1 289 ? 2.52 -26.469 -21.688 1 97.5 289 ALA A C 1
ATOM 1992 O O . ALA A 1 289 ? 1.624 -27.188 -22.141 1 97.5 289 ALA A O 1
ATOM 1993 N N . ALA A 1 290 ? 3.754 -26.594 -22.031 1 96.69 290 ALA A N 1
ATOM 1994 C CA . ALA A 1 290 ? 4.18 -27.656 -22.938 1 96.69 290 ALA A CA 1
ATOM 1995 C C . ALA A 1 290 ? 3.885 -29.031 -22.359 1 96.69 290 ALA A C 1
ATOM 1997 O O . ALA A 1 290 ? 3.393 -29.922 -23.078 1 96.69 290 ALA A O 1
ATOM 1998 N N . LEU A 1 291 ? 4.156 -29.188 -21.156 1 95.88 291 LEU A N 1
ATOM 1999 C CA . LEU A 1 291 ? 3.936 -30.453 -20.469 1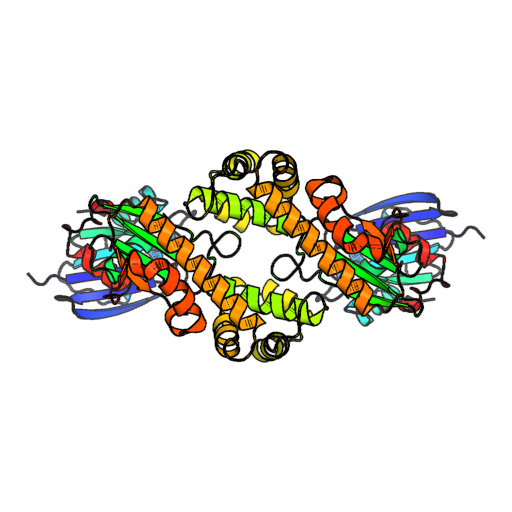 95.88 291 LEU A CA 1
ATOM 2000 C C . LEU A 1 291 ? 2.463 -30.844 -20.516 1 95.88 291 LEU A C 1
ATOM 2002 O O . LEU A 1 291 ? 2.123 -31.969 -20.891 1 95.88 291 LEU A O 1
ATOM 2006 N N . LEU A 1 292 ? 1.608 -29.922 -20.172 1 95.88 292 LEU A N 1
ATOM 2007 C CA . LEU A 1 292 ? 0.182 -30.219 -20.062 1 95.88 292 LEU A CA 1
ATOM 2008 C C . LEU A 1 292 ? -0.447 -30.391 -21.438 1 95.88 292 LEU A C 1
ATOM 2010 O O . LEU A 1 292 ? -1.492 -31.047 -21.562 1 95.88 292 LEU A O 1
ATOM 2014 N N . ALA A 1 293 ? 0.173 -29.75 -22.406 1 94.19 293 ALA A N 1
ATOM 2015 C CA . ALA A 1 293 ? -0.299 -29.953 -23.766 1 94.19 293 ALA A CA 1
ATOM 2016 C C . ALA A 1 293 ? -0.117 -31.406 -24.203 1 94.19 293 ALA A C 1
ATOM 2018 O O . ALA A 1 293 ? -0.96 -31.953 -24.922 1 94.19 293 ALA A O 1
ATOM 2019 N N . GLY A 1 294 ? 0.906 -32 -23.781 1 89.62 294 GLY A N 1
ATOM 2020 C CA . GLY A 1 294 ? 1.267 -33.344 -24.234 1 89.62 294 GLY A CA 1
ATOM 2021 C C . GLY A 1 294 ? 0.843 -34.438 -23.266 1 89.62 294 GLY A C 1
ATOM 2022 O O . GLY A 1 294 ? 0.764 -35.594 -23.641 1 89.62 294 GLY A O 1
ATOM 2023 N N . ASP A 1 295 ? 0.608 -34.094 -22.078 1 91.12 295 ASP A N 1
ATOM 2024 C CA . ASP A 1 295 ? 0.328 -35.094 -21.031 1 91.12 295 ASP A CA 1
ATOM 2025 C C . ASP A 1 295 ? -1.006 -34.781 -20.344 1 91.12 295 ASP A C 1
ATOM 2027 O O . ASP A 1 295 ? -1.104 -33.875 -19.531 1 91.12 295 ASP A O 1
ATOM 2031 N N . THR A 1 296 ? -1.974 -35.656 -20.578 1 91.19 296 THR A N 1
ATOM 2032 C CA . THR A 1 296 ? -3.303 -35.469 -20 1 91.19 296 THR A CA 1
ATOM 2033 C C . THR A 1 296 ? -3.502 -36.344 -18.781 1 91.19 296 THR A C 1
ATOM 2035 O O . THR A 1 296 ? -4.629 -36.531 -18.312 1 91.19 296 THR A O 1
ATOM 2038 N N . ALA A 1 297 ? -2.457 -36.906 -18.297 1 91.69 297 ALA A N 1
ATOM 2039 C CA . ALA A 1 297 ? -2.59 -37.844 -17.203 1 91.69 297 ALA A CA 1
ATOM 2040 C C . ALA A 1 297 ? -2.207 -37.219 -15.867 1 91.69 297 ALA A C 1
ATOM 2042 O O . ALA A 1 297 ? -2.332 -37.844 -14.812 1 91.69 297 ALA A O 1
ATOM 2043 N N . THR A 1 298 ? -1.751 -36 -15.914 1 91.38 298 THR A N 1
ATOM 2044 C CA . THR A 1 298 ? -1.356 -35.344 -14.672 1 91.38 298 THR A CA 1
ATOM 2045 C C . THR A 1 298 ? -2.58 -35.031 -13.82 1 91.38 298 THR A C 1
ATOM 2047 O O . THR A 1 298 ? -3.697 -34.938 -14.336 1 91.38 298 THR A O 1
ATOM 2050 N N . VAL A 1 299 ? -2.326 -34.781 -12.562 1 90.5 299 VAL A N 1
ATOM 2051 C CA . VAL A 1 299 ? -3.4 -34.438 -11.633 1 90.5 299 VAL A CA 1
ATOM 2052 C C . VAL A 1 299 ? -3.975 -33.094 -11.992 1 90.5 299 VAL A C 1
ATOM 2054 O O . VAL A 1 299 ? -5.059 -32.719 -11.531 1 90.5 299 VAL A O 1
ATOM 2057 N N . LEU A 1 300 ? -3.309 -32.312 -12.828 1 92.88 300 LEU A N 1
ATOM 2058 C CA . LEU A 1 300 ? -3.713 -30.938 -13.164 1 92.88 300 LEU A CA 1
ATOM 2059 C C . LEU A 1 300 ? -4.707 -30.938 -14.32 1 92.88 300 LEU A C 1
ATOM 2061 O O . LEU A 1 300 ? -5.285 -29.891 -14.641 1 92.88 300 LEU A O 1
ATOM 2065 N N . GLU A 1 301 ? -4.91 -32.125 -14.93 1 92.31 301 GLU A N 1
ATOM 2066 C CA . GLU A 1 301 ? -5.758 -32.188 -16.125 1 92.31 301 GLU A CA 1
ATOM 2067 C C . GLU A 1 301 ? -7.16 -31.656 -15.828 1 92.31 301 GLU A C 1
ATOM 2069 O O . GLU A 1 301 ? -7.789 -31.062 -16.703 1 92.31 301 GLU A O 1
ATOM 2074 N N . LYS A 1 302 ? -7.582 -31.766 -14.617 1 89.31 302 LYS A N 1
ATOM 2075 C CA . LYS A 1 302 ? -8.922 -31.328 -14.234 1 89.31 302 LYS A CA 1
ATOM 2076 C C . LYS A 1 302 ? -9.031 -29.812 -14.297 1 89.31 302 LYS A C 1
ATOM 2078 O O . LYS A 1 302 ? -10.141 -29.266 -14.32 1 89.31 302 LYS A O 1
ATOM 2083 N N . LEU A 1 303 ? -7.914 -29.125 -14.336 1 92.69 303 LEU A N 1
ATOM 2084 C CA . LEU A 1 303 ? -7.883 -27.672 -14.344 1 92.69 303 LEU A CA 1
ATOM 2085 C C . LEU A 1 303 ? -7.703 -27.125 -15.766 1 92.69 303 LEU A C 1
ATOM 2087 O O . LEU A 1 303 ? -7.582 -25.922 -15.961 1 92.69 303 LEU A O 1
ATOM 2091 N N . VAL A 1 304 ? -7.66 -28.016 -16.719 1 93.06 304 VAL A N 1
ATOM 2092 C CA . VAL A 1 304 ? -7.383 -27.672 -18.109 1 93.06 304 VAL A CA 1
ATOM 2093 C C . VAL A 1 304 ? -8.664 -27.766 -18.938 1 93.06 304 VAL A C 1
ATOM 2095 O O . VAL A 1 304 ? -9.336 -28.797 -18.938 1 93.06 304 VAL A O 1
ATOM 2098 N N . VAL A 1 305 ? -9 -26.672 -19.562 1 93.44 305 VAL A N 1
ATOM 2099 C CA . VAL A 1 305 ? -10.102 -26.656 -20.516 1 93.44 305 VAL A CA 1
ATOM 2100 C C . VAL A 1 305 ? -9.609 -27.094 -21.891 1 93.44 305 VAL A C 1
ATOM 2102 O O . VAL A 1 305 ? -8.875 -26.359 -22.562 1 93.44 305 VAL A O 1
ATOM 2105 N N . ARG A 1 306 ? -10.062 -28.266 -22.312 1 92.94 306 ARG A N 1
ATOM 2106 C CA . ARG A 1 306 ? -9.578 -28.812 -23.578 1 92.94 306 ARG A CA 1
ATOM 2107 C C . ARG A 1 306 ? -10.695 -28.906 -24.609 1 92.94 306 ARG A C 1
ATOM 2109 O O . ARG A 1 306 ? -11.812 -29.312 -24.281 1 92.94 306 ARG A O 1
ATOM 2116 N N . ILE A 1 307 ? -10.383 -28.188 -25.734 1 88.19 307 ILE A N 1
ATOM 2117 C CA . ILE A 1 307 ? -11.289 -28.328 -26.875 1 88.19 307 ILE A CA 1
ATOM 2118 C C . ILE A 1 307 ? -10.672 -29.234 -27.922 1 88.19 307 ILE A C 1
ATOM 2120 O O . ILE A 1 307 ? -9.516 -29.047 -28.312 1 88.19 307 ILE A O 1
ATOM 2124 N N . VAL A 1 308 ? -11.273 -30.5 -28.141 1 69.88 308 VAL A N 1
ATOM 2125 C CA . VAL A 1 308 ? -10.828 -31.578 -29.016 1 69.88 308 VAL A CA 1
ATOM 2126 C C . VAL A 1 308 ? -10.922 -31.125 -30.469 1 69.88 308 VAL A C 1
ATOM 2128 O O . VAL A 1 308 ? -11.828 -30.375 -30.844 1 69.88 308 VAL A O 1
ATOM 2131 N N . MET B 1 1 ? -11.289 50.312 13.148 1 42.19 1 MET B N 1
ATOM 2132 C CA . MET B 1 1 ? -11.516 49.844 11.797 1 42.19 1 MET B CA 1
ATOM 2133 C C . MET B 1 1 ? -11.789 48.312 11.805 1 42.19 1 MET B C 1
ATOM 2135 O O . MET B 1 1 ? -11.109 47.562 12.508 1 42.19 1 MET B O 1
ATOM 2139 N N . THR B 1 2 ? -12.977 47.969 11.375 1 56.12 2 THR B N 1
ATOM 2140 C CA . THR B 1 2 ? -13.492 46.594 11.414 1 56.12 2 THR B CA 1
ATOM 2141 C C . THR B 1 2 ? -12.555 45.625 10.672 1 56.12 2 THR B C 1
ATOM 2143 O O . THR B 1 2 ? -12.109 45.938 9.562 1 56.12 2 THR B O 1
ATOM 2146 N N . ASP B 1 3 ? -11.898 44.656 11.445 1 80.25 3 ASP B N 1
ATOM 2147 C CA . ASP B 1 3 ? -10.906 43.75 10.859 1 80.25 3 ASP B CA 1
ATOM 2148 C C . ASP B 1 3 ? -11.57 42.719 9.969 1 80.25 3 ASP B C 1
ATOM 2150 O O . ASP B 1 3 ? -12.273 41.844 10.469 1 80.25 3 ASP B O 1
ATOM 2154 N N . LEU B 1 4 ? -11.828 43.125 8.672 1 91 4 LEU B N 1
ATOM 2155 C CA . LEU B 1 4 ? -12.383 42.188 7.699 1 91 4 LEU B CA 1
ATOM 2156 C C . LEU B 1 4 ? -11.305 41.25 7.156 1 91 4 LEU B C 1
ATOM 2158 O O . LEU B 1 4 ? -10.266 41.719 6.676 1 91 4 LEU B O 1
ATOM 2162 N N . VAL B 1 5 ? -11.617 39.969 7.34 1 94.81 5 VAL B N 1
ATOM 2163 C CA . VAL B 1 5 ? -10.656 38.969 6.91 1 94.81 5 VAL B CA 1
ATOM 2164 C C . VAL B 1 5 ? -11.336 37.969 5.965 1 94.81 5 VAL B C 1
ATOM 2166 O O . VAL B 1 5 ? -12.477 37.562 6.191 1 94.81 5 VAL B O 1
ATOM 2169 N N . LEU B 1 6 ? -10.695 37.656 4.902 1 95.44 6 LEU B N 1
ATOM 2170 C CA . LEU B 1 6 ? -11.078 36.562 4.035 1 95.44 6 LEU B CA 1
ATOM 2171 C C . LEU B 1 6 ? -10.086 35.406 4.148 1 95.44 6 LEU B C 1
ATOM 2173 O O . LEU B 1 6 ? -8.922 35.531 3.76 1 95.44 6 LEU B O 1
ATOM 2177 N N . ALA B 1 7 ? -10.555 34.281 4.734 1 97.44 7 ALA B N 1
ATOM 2178 C CA . ALA B 1 7 ? -9.719 33.094 4.914 1 97.44 7 ALA B CA 1
ATOM 2179 C C . ALA B 1 7 ? -10.023 32.062 3.844 1 97.44 7 ALA B C 1
ATOM 2181 O O . ALA B 1 7 ? -11.195 31.797 3.525 1 97.44 7 ALA B O 1
ATOM 2182 N N . ILE B 1 8 ? -8.984 31.5 3.307 1 97.81 8 ILE B N 1
ATOM 2183 C CA . ILE B 1 8 ? -9.133 30.469 2.283 1 97.81 8 ILE B CA 1
ATOM 2184 C C . ILE B 1 8 ? -8.398 29.203 2.715 1 97.81 8 ILE B C 1
ATOM 2186 O O . ILE B 1 8 ? -7.223 29.25 3.07 1 97.81 8 ILE B O 1
ATOM 2190 N N . ASP B 1 9 ? -9.047 28.094 2.746 1 97.31 9 ASP B N 1
ATOM 2191 C CA . ASP B 1 9 ? -8.484 26.766 2.891 1 97.31 9 ASP B CA 1
ATOM 2192 C C . ASP B 1 9 ? -8.516 26 1.563 1 97.31 9 ASP B C 1
ATOM 2194 O O . ASP B 1 9 ? -9.578 25.531 1.134 1 97.31 9 ASP B O 1
ATOM 2198 N N . LEU B 1 10 ? -7.359 25.906 0.991 1 97 10 LEU B N 1
ATOM 2199 C CA . LEU B 1 10 ? -7.258 25.312 -0.34 1 97 10 LEU B CA 1
ATOM 2200 C C . LEU B 1 10 ? -6.531 23.969 -0.29 1 97 10 LEU B C 1
ATOM 2202 O O . LEU B 1 10 ? -5.297 23.938 -0.32 1 97 10 LEU B O 1
ATOM 2206 N N . GLY B 1 11 ? -7.273 22.891 -0.276 1 92.81 11 GLY B N 1
ATOM 2207 C CA . GLY B 1 11 ? -6.73 21.547 -0.326 1 92.81 11 GLY B CA 1
ATOM 2208 C C . GLY B 1 11 ? -6.785 20.938 -1.713 1 92.81 11 GLY B C 1
ATOM 2209 O O . GLY B 1 11 ? -7.129 21.609 -2.684 1 92.81 11 GLY B O 1
ATOM 2210 N N . LYS B 1 12 ? -6.469 19.688 -1.866 1 84.38 12 LYS B N 1
ATOM 2211 C CA . LYS B 1 12 ? -6.449 18.984 -3.143 1 84.38 12 LYS B CA 1
ATOM 2212 C C . LYS B 1 12 ? -7.867 18.641 -3.604 1 84.38 12 LYS B C 1
ATOM 2214 O O . LYS B 1 12 ? -8.133 18.594 -4.805 1 84.38 12 LYS B O 1
ATOM 2219 N N . THR B 1 13 ? -8.734 18.469 -2.6 1 83.5 13 THR B N 1
ATOM 2220 C CA . THR B 1 13 ? -10.062 17.969 -2.949 1 83.5 13 THR B CA 1
ATOM 2221 C C . THR B 1 13 ? -11.094 19.094 -2.857 1 83.5 13 THR B C 1
ATOM 2223 O O . THR B 1 13 ? -12.203 18.969 -3.393 1 83.5 13 THR B O 1
ATOM 2226 N N . GLY B 1 14 ? -10.711 20.156 -2.158 1 91.56 14 GLY B N 1
ATOM 2227 C CA . GLY B 1 14 ? -11.695 21.219 -1.968 1 91.56 14 GLY B CA 1
ATOM 2228 C C . GLY B 1 14 ? -11.07 22.562 -1.65 1 91.56 14 GLY B C 1
ATOM 2229 O O . GLY B 1 14 ? -9.883 22.641 -1.331 1 91.56 14 GLY B O 1
ATOM 2230 N N . CYS B 1 15 ? -11.898 23.562 -1.786 1 96.5 15 CYS B N 1
ATOM 2231 C CA . CYS B 1 15 ? -11.562 24.938 -1.447 1 96.5 15 CYS B CA 1
ATOM 2232 C C . CYS B 1 15 ? -12.688 25.594 -0.655 1 96.5 15 CYS B C 1
ATOM 2234 O O . CYS B 1 15 ? -13.844 25.547 -1.068 1 96.5 15 CYS B O 1
ATOM 2236 N N . ARG B 1 16 ? -12.336 26.141 0.49 1 97 16 ARG B N 1
ATOM 2237 C CA . ARG B 1 16 ? -13.32 26.828 1.321 1 97 16 ARG B CA 1
ATOM 2238 C C . ARG B 1 16 ? -12.898 28.266 1.585 1 97 16 ARG B C 1
ATOM 2240 O O . ARG B 1 16 ? -11.727 28.547 1.85 1 97 16 ARG B O 1
ATOM 2247 N N . ALA B 1 17 ? -13.844 29.141 1.456 1 96.94 17 ALA B N 1
ATOM 2248 C CA . ALA B 1 17 ? -13.648 30.547 1.783 1 96.94 17 ALA B CA 1
ATOM 2249 C C . ALA B 1 17 ? -14.57 30.969 2.924 1 96.94 17 ALA B C 1
ATOM 2251 O O . ALA B 1 17 ? -15.727 30.562 2.986 1 96.94 17 ALA B O 1
ATOM 2252 N N . SER B 1 18 ? -14.039 31.734 3.77 1 96.69 18 SER B N 1
ATOM 2253 C CA . SER B 1 18 ? -14.789 32.281 4.887 1 96.69 18 SER B CA 1
ATOM 2254 C C . SER B 1 18 ? -14.5 33.781 5.066 1 96.69 18 SER B C 1
ATOM 2256 O O . SER B 1 18 ? -13.367 34.156 5.367 1 96.69 18 SER B O 1
ATOM 2258 N N . LEU B 1 19 ? -15.484 34.594 4.836 1 95 19 LEU B N 1
ATOM 2259 C CA . LEU B 1 19 ? -15.391 36.031 5.133 1 95 19 LEU B CA 1
ATOM 2260 C C . LEU B 1 19 ? -15.82 36.312 6.566 1 95 19 LEU B C 1
ATOM 2262 O O . LEU B 1 19 ? -16.922 35.938 6.98 1 95 19 LEU B O 1
ATOM 2266 N N . ARG B 1 20 ? -14.906 37 7.207 1 94.38 20 ARG B N 1
ATOM 2267 C CA . ARG B 1 20 ? -15.188 37.188 8.625 1 94.38 20 ARG B CA 1
ATOM 2268 C C . ARG B 1 20 ? -15.039 38.656 9 1 94.38 20 ARG B C 1
ATOM 2270 O O . ARG B 1 20 ? -14.148 39.375 8.5 1 94.38 20 ARG B O 1
ATOM 2277 N N . ARG B 1 21 ? -15.953 39.094 9.898 1 92.38 21 ARG B N 1
ATOM 2278 C CA . ARG B 1 21 ? -15.898 40.406 10.531 1 92.38 21 ARG B CA 1
ATOM 2279 C C . ARG B 1 21 ? -15.758 40.281 12.047 1 92.38 21 ARG B C 1
ATOM 2281 O O . ARG B 1 21 ? -16.594 39.656 12.703 1 92.38 21 ARG B O 1
ATOM 2288 N N . ASP B 1 22 ? -14.688 40.844 12.555 1 89.44 22 ASP B N 1
ATOM 2289 C CA . ASP B 1 22 ? -14.406 40.781 13.992 1 89.44 22 ASP B CA 1
ATOM 2290 C C . ASP B 1 22 ? -14.492 39.344 14.5 1 89.44 22 ASP B C 1
ATOM 2292 O O . ASP B 1 22 ? -15.156 39.062 15.5 1 89.44 22 ASP B O 1
ATOM 2296 N N . GLY B 1 23 ? -13.969 38.375 13.633 1 90.12 23 GLY B N 1
ATOM 2297 C CA . GLY B 1 23 ? -13.867 36.969 14.023 1 90.12 23 GLY B CA 1
ATOM 2298 C C . GLY B 1 23 ? -15.102 36.156 13.672 1 90.12 23 GLY B C 1
ATOM 2299 O O . GLY B 1 23 ? -15.078 34.938 13.734 1 90.12 23 GLY B O 1
ATOM 2300 N N . HIS B 1 24 ? -16.172 36.812 13.195 1 92.31 24 HIS B N 1
ATOM 2301 C CA . HIS B 1 24 ? -17.422 36.125 12.883 1 92.31 24 HIS B CA 1
ATOM 2302 C C . HIS B 1 24 ? -17.578 35.938 11.375 1 92.31 24 HIS B C 1
ATOM 2304 O O . HIS B 1 24 ? -17.375 36.875 10.602 1 92.31 24 HIS B O 1
ATOM 2310 N N . GLU B 1 25 ? -17.906 34.719 11 1 94.44 25 GLU B N 1
ATOM 2311 C CA . GLU B 1 25 ? -18.109 34.438 9.586 1 94.44 25 GLU B CA 1
ATOM 2312 C C . GLU B 1 25 ? -19.375 35.094 9.07 1 94.44 25 GLU B C 1
ATOM 2314 O O . GLU B 1 25 ? -20.469 34.875 9.625 1 94.44 25 GLU B O 1
ATOM 2319 N N . ILE B 1 26 ? -19.344 35.906 8.094 1 92.69 26 ILE B N 1
ATOM 2320 C CA . ILE B 1 26 ? -20.484 36.625 7.551 1 92.69 26 ILE B CA 1
ATOM 2321 C C . ILE B 1 26 ? -20.766 36.156 6.125 1 92.69 26 ILE B C 1
ATOM 2323 O O . ILE B 1 26 ? -21.734 36.594 5.496 1 92.69 26 ILE B O 1
ATOM 2327 N N . GLY B 1 27 ? -19.953 35.344 5.59 1 93.75 27 GLY B N 1
ATOM 2328 C CA . GLY B 1 27 ? -20.078 34.75 4.27 1 93.75 27 GLY B CA 1
ATOM 2329 C C . GLY B 1 27 ? -19.156 33.562 4.055 1 93.75 27 GLY B C 1
ATOM 2330 O O . GLY B 1 27 ? -18.047 33.531 4.582 1 93.75 27 GLY B O 1
ATOM 2331 N N . ALA B 1 28 ? -19.625 32.594 3.377 1 96 28 ALA B N 1
ATOM 2332 C CA . ALA B 1 28 ? -18.828 31.406 3.104 1 96 28 ALA B CA 1
ATOM 2333 C C . ALA B 1 28 ? -19.156 30.812 1.738 1 96 28 ALA B C 1
ATOM 2335 O O . ALA B 1 28 ? -20.266 31.016 1.225 1 96 28 ALA B O 1
ATOM 2336 N N . ALA B 1 29 ? -18.219 30.188 1.19 1 96.75 29 ALA B N 1
ATOM 2337 C CA . ALA B 1 29 ? -18.406 29.484 -0.074 1 96.75 29 ALA B CA 1
ATOM 2338 C C . ALA B 1 29 ? -17.422 28.312 -0.193 1 96.75 29 ALA B C 1
ATOM 2340 O O . ALA B 1 29 ? -16.406 28.281 0.487 1 96.75 29 ALA B O 1
ATOM 2341 N N . THR B 1 30 ? -17.828 27.328 -0.951 1 96.5 30 THR B N 1
ATOM 2342 C CA . THR B 1 30 ? -16.984 26.188 -1.202 1 96.5 30 THR B CA 1
ATOM 2343 C C . THR B 1 30 ? -16.828 25.938 -2.701 1 96.5 30 THR B C 1
ATOM 2345 O O . THR B 1 30 ? -17.625 26.422 -3.498 1 96.5 30 THR B O 1
ATOM 2348 N N . GLY B 1 31 ? -15.727 25.344 -3.023 1 95.38 31 GLY B N 1
ATOM 2349 C CA . GLY B 1 31 ? -15.43 24.984 -4.402 1 95.38 31 GLY B CA 1
ATOM 2350 C C . GLY B 1 31 ? -14.469 23.828 -4.523 1 95.38 31 GLY B C 1
ATOM 2351 O O . GLY B 1 31 ? -14.258 23.078 -3.562 1 95.38 31 GLY B O 1
ATOM 2352 N N . SER B 1 32 ? -13.922 23.641 -5.727 1 92.69 32 SER B N 1
ATOM 2353 C CA . SER B 1 32 ? -13.039 22.516 -6.02 1 92.69 32 SER B CA 1
ATOM 2354 C C . SER B 1 32 ? -11.625 22.781 -5.516 1 92.69 32 SER B C 1
ATOM 2356 O O . SER B 1 32 ? -11.156 23.906 -5.527 1 92.69 32 SER B O 1
ATOM 2358 N N . GLY B 1 33 ? -11.047 21.734 -5.133 1 93.19 33 GLY B N 1
ATOM 2359 C CA . GLY B 1 33 ? -9.633 21.812 -4.785 1 93.19 33 GLY B CA 1
ATOM 2360 C C . GLY B 1 33 ? -8.719 21.812 -5.996 1 93.19 33 GLY B C 1
ATOM 2361 O O . GLY B 1 33 ? -9.188 21.953 -7.133 1 93.19 33 GLY B O 1
ATOM 2362 N N . THR B 1 34 ? -7.48 21.906 -5.742 1 90 34 THR B N 1
ATOM 2363 C CA . THR B 1 34 ? -6.48 21.922 -6.805 1 90 34 THR B CA 1
ATOM 2364 C C . THR B 1 34 ? -5.305 21.016 -6.457 1 90 34 THR B C 1
ATOM 2366 O O . THR B 1 34 ? -5.125 20.641 -5.297 1 90 34 THR B O 1
ATOM 2369 N N . PRO B 1 35 ? -4.57 20.719 -7.547 1 84.38 35 PRO B N 1
ATOM 2370 C CA . PRO B 1 35 ? -3.285 20.094 -7.211 1 84.38 35 PRO B CA 1
ATOM 2371 C C . PRO B 1 35 ? -2.414 20.984 -6.328 1 84.38 35 PRO B C 1
ATOM 2373 O O . PRO B 1 35 ? -2.58 22.203 -6.324 1 84.38 35 PRO B O 1
ATOM 2376 N N . GLY B 1 36 ? -1.564 20.406 -5.504 1 88.19 36 GLY B N 1
ATOM 2377 C CA . GLY B 1 36 ? -0.683 21.172 -4.633 1 88.19 36 GLY B CA 1
ATOM 2378 C C . GLY B 1 36 ? 0.123 22.219 -5.375 1 88.19 36 GLY B C 1
ATOM 2379 O O . GLY B 1 36 ? 0.441 22.047 -6.555 1 88.19 36 GLY B O 1
ATOM 2380 N N . LEU B 1 37 ? 0.455 23.359 -4.711 1 90.31 37 LEU B N 1
ATOM 2381 C CA . LEU B 1 37 ? 1.146 24.5 -5.301 1 90.31 37 LEU B CA 1
ATOM 2382 C C . LEU B 1 37 ? 2.453 24.062 -5.953 1 90.31 37 LEU B C 1
ATOM 2384 O O . LEU B 1 37 ? 2.924 24.703 -6.898 1 90.31 37 LEU B O 1
ATOM 2388 N N . ALA B 1 38 ? 3 23 -5.445 1 83.56 38 ALA B N 1
ATOM 2389 C CA . ALA B 1 38 ? 4.309 22.547 -5.914 1 83.56 38 ALA B CA 1
ATOM 2390 C C . ALA B 1 38 ? 4.191 21.812 -7.242 1 83.56 38 ALA B C 1
ATOM 2392 O O . ALA B 1 38 ? 5.195 21.562 -7.914 1 83.56 38 ALA B O 1
ATOM 2393 N N . ASN B 1 39 ? 3.006 21.516 -7.648 1 85.69 39 ASN B N 1
ATOM 2394 C CA . ASN B 1 39 ? 2.797 20.781 -8.898 1 85.69 39 ASN B CA 1
ATOM 2395 C C . ASN B 1 39 ? 2.854 21.719 -10.102 1 85.69 39 ASN B C 1
ATOM 2397 O O . ASN B 1 39 ? 2.664 22.938 -9.961 1 85.69 39 ASN B O 1
ATOM 2401 N N . ALA B 1 40 ? 3.146 21.078 -11.25 1 83.5 40 ALA B N 1
ATOM 2402 C CA . ALA B 1 40 ? 3.094 21.844 -12.484 1 83.5 40 ALA B CA 1
ATOM 2403 C C . ALA B 1 40 ? 1.71 22.453 -12.695 1 83.5 40 ALA B C 1
ATOM 2405 O O . ALA B 1 40 ? 0.698 21.75 -12.602 1 83.5 40 ALA B O 1
ATOM 2406 N N . GLY B 1 41 ? 1.684 23.812 -12.812 1 91.06 41 GLY B N 1
ATOM 2407 C CA . GLY B 1 41 ? 0.423 24.5 -13.008 1 91.06 41 GLY B CA 1
ATOM 2408 C C . GLY B 1 41 ? -0.327 24.75 -11.719 1 91.06 41 GLY B C 1
ATOM 2409 O O . GLY B 1 41 ? -1.47 25.219 -11.734 1 91.06 41 GLY B O 1
ATOM 2410 N N . GLY B 1 42 ? 0.337 24.453 -10.68 1 92.88 42 GLY B N 1
ATOM 2411 C CA . GLY B 1 42 ? -0.322 24.531 -9.391 1 92.88 42 GLY B CA 1
ATOM 2412 C C . GLY B 1 42 ? -0.778 25.922 -9.031 1 92.88 42 GLY B C 1
ATOM 2413 O O . GLY B 1 42 ? -1.876 26.109 -8.5 1 92.88 42 GLY B O 1
ATOM 2414 N N . VAL B 1 43 ? -0.033 26.938 -9.375 1 95.69 43 VAL B N 1
ATOM 2415 C CA . VAL B 1 43 ? -0.35 28.328 -9.031 1 95.69 43 VAL B CA 1
ATOM 2416 C C . VAL B 1 43 ? -1.586 28.781 -9.805 1 95.69 43 VAL B C 1
ATOM 2418 O O . VAL B 1 43 ? -2.525 29.328 -9.219 1 95.69 43 VAL B O 1
ATOM 2421 N N . ALA B 1 44 ? -1.573 28.484 -11.055 1 96.06 44 ALA B N 1
ATOM 2422 C CA . ALA B 1 44 ? -2.699 28.891 -11.898 1 96.06 44 ALA B CA 1
ATOM 2423 C C . ALA B 1 44 ? -3.986 28.203 -11.445 1 96.06 44 ALA B C 1
ATOM 2425 O O . ALA B 1 44 ? -5.043 28.844 -11.391 1 96.06 44 ALA B O 1
ATOM 2426 N N . ALA B 1 45 ? -3.873 26.953 -11.164 1 95.88 45 ALA B N 1
ATOM 2427 C CA . ALA B 1 45 ? -5.035 26.203 -10.703 1 95.88 45 ALA B CA 1
ATOM 2428 C C . ALA B 1 45 ? -5.551 26.734 -9.375 1 95.88 45 ALA B C 1
ATOM 2430 O O . ALA B 1 45 ? -6.762 26.875 -9.18 1 95.88 45 ALA B O 1
ATOM 2431 N N . ALA B 1 46 ? -4.656 27 -8.508 1 96.75 46 ALA B N 1
ATOM 2432 C CA . ALA B 1 46 ? -5.016 27.562 -7.207 1 96.75 46 ALA B CA 1
ATOM 2433 C C . ALA B 1 46 ? -5.727 28.906 -7.363 1 96.75 46 ALA B C 1
ATOM 2435 O O . ALA B 1 46 ? -6.777 29.141 -6.754 1 96.75 46 ALA B O 1
ATOM 2436 N N . GLU B 1 47 ? -5.133 29.734 -8.141 1 96.56 47 GLU B N 1
ATOM 2437 C CA . GLU B 1 47 ? -5.727 31.047 -8.383 1 96.56 47 GLU B CA 1
ATOM 2438 C C . GLU B 1 47 ? -7.156 30.922 -8.898 1 96.56 47 GLU B C 1
ATOM 2440 O O . GLU B 1 47 ? -8.062 31.594 -8.414 1 96.56 47 GLU B O 1
ATOM 2445 N N . GLN B 1 48 ? -7.258 30.062 -9.836 1 96.5 48 GLN B N 1
ATOM 2446 C CA . GLN B 1 48 ? -8.57 29.891 -10.445 1 96.5 48 GLN B CA 1
ATOM 2447 C C . GLN B 1 48 ? -9.594 29.422 -9.414 1 96.5 48 GLN B C 1
ATOM 2449 O O . GLN B 1 48 ? -10.711 29.938 -9.359 1 96.5 48 GLN B O 1
ATOM 2454 N N . SER B 1 49 ? -9.234 28.469 -8.641 1 96.62 49 SER B N 1
ATOM 2455 C CA . SER B 1 49 ? -10.133 27.938 -7.625 1 96.62 49 SER B CA 1
ATOM 2456 C C . SER B 1 49 ? -10.5 29 -6.594 1 96.62 49 SER B C 1
ATOM 2458 O O . SER B 1 49 ? -11.664 29.125 -6.207 1 96.62 49 SER B O 1
ATOM 2460 N N . ILE B 1 50 ? -9.578 29.766 -6.164 1 96.19 50 ILE B N 1
ATOM 2461 C CA . ILE B 1 50 ? -9.781 30.797 -5.152 1 96.19 50 ILE B CA 1
ATOM 2462 C C . ILE B 1 50 ? -10.703 31.891 -5.703 1 96.19 50 ILE B C 1
ATOM 2464 O O . ILE B 1 50 ? -11.656 32.281 -5.039 1 96.19 50 ILE B O 1
ATOM 2468 N N . ARG B 1 51 ? -10.43 32.344 -6.918 1 94.81 51 ARG B N 1
ATOM 2469 C CA . ARG B 1 51 ? -11.25 33.375 -7.516 1 94.81 51 ARG B CA 1
ATOM 2470 C C . ARG B 1 51 ? -12.695 32.906 -7.68 1 94.81 51 ARG B C 1
ATOM 2472 O O . ARG B 1 51 ? -13.633 33.688 -7.496 1 94.81 51 ARG B O 1
ATOM 2479 N N . ALA B 1 52 ? -12.781 31.672 -8.008 1 94.69 52 ALA B N 1
ATOM 2480 C CA . ALA B 1 52 ? -14.117 31.125 -8.188 1 94.69 52 ALA B CA 1
ATOM 2481 C C . ALA B 1 52 ? -14.898 31.156 -6.875 1 94.69 52 ALA B C 1
ATOM 2483 O O . ALA B 1 52 ? -16.078 31.516 -6.859 1 94.69 52 ALA B O 1
ATOM 2484 N N . VAL B 1 53 ? -14.281 30.812 -5.816 1 95.31 53 VAL B N 1
ATOM 2485 C CA . VAL B 1 53 ? -14.992 30.766 -4.543 1 95.31 53 VAL B CA 1
ATOM 2486 C C . VAL B 1 53 ? -15.219 32.188 -4.027 1 95.31 53 VAL B C 1
ATOM 2488 O O . VAL B 1 53 ? -16.25 32.469 -3.414 1 95.31 53 VAL B O 1
ATOM 2491 N N . VAL B 1 54 ? -14.305 33.062 -4.223 1 92.88 54 VAL B N 1
ATOM 2492 C CA . VAL B 1 54 ? -14.422 34.438 -3.762 1 92.88 54 VAL B CA 1
ATOM 2493 C C . VAL B 1 54 ? -15.578 35.125 -4.477 1 92.88 54 VAL B C 1
ATOM 2495 O O . VAL B 1 54 ? -16.297 35.938 -3.879 1 92.88 54 VAL B O 1
ATOM 2498 N N . ALA B 1 55 ? -15.703 34.812 -5.762 1 91.06 55 ALA B N 1
ATOM 2499 C CA . ALA B 1 55 ? -16.781 35.406 -6.559 1 91.06 55 ALA B CA 1
ATOM 2500 C C . ALA B 1 55 ? -18.141 35.062 -5.984 1 91.06 55 ALA B C 1
ATOM 2502 O O . ALA B 1 55 ? -19.125 35.781 -6.215 1 91.06 55 ALA B O 1
ATOM 2503 N N . ARG B 1 56 ? -18.156 34.062 -5.207 1 92.75 56 ARG B N 1
ATOM 2504 C CA . ARG B 1 56 ? -19.438 33.594 -4.66 1 92.75 56 ARG B CA 1
ATOM 2505 C C . ARG B 1 56 ? -19.734 34.25 -3.324 1 92.75 56 ARG B C 1
ATOM 2507 O O . ARG B 1 56 ? -20.844 34.156 -2.811 1 92.75 56 ARG B O 1
ATOM 2514 N N . ILE B 1 57 ? -18.859 34.906 -2.553 1 87.81 57 ILE B N 1
ATOM 2515 C CA . ILE B 1 57 ? -19.031 35.531 -1.24 1 87.81 57 ILE B CA 1
ATOM 2516 C C . ILE B 1 57 ? -19.234 37.031 -1.398 1 87.81 57 ILE B C 1
ATOM 2518 O O . ILE B 1 57 ? -19.828 37.688 -0.53 1 87.81 57 ILE B O 1
ATOM 2522 N N . THR B 1 58 ? -19.531 37.656 -2.484 1 71.25 58 THR B N 1
ATOM 2523 C CA . THR B 1 58 ? -19.594 39.094 -2.725 1 71.25 58 THR B CA 1
ATOM 2524 C C . THR B 1 58 ? -18.75 39.844 -1.701 1 71.25 58 THR B C 1
ATOM 2526 O O . THR B 1 58 ? -19.203 40.094 -0.579 1 71.25 58 THR B O 1
ATOM 2529 N N . PRO B 1 59 ? -17.516 40 -1.984 1 64.44 59 PRO B N 1
ATOM 2530 C CA . PRO B 1 59 ? -16.688 40.719 -1.011 1 64.44 59 PRO B CA 1
ATOM 2531 C C . PRO B 1 59 ? -17.141 42.156 -0.792 1 64.44 59 PRO B C 1
ATOM 2533 O O . PRO B 1 59 ? -17.703 42.781 -1.697 1 64.44 59 PRO B O 1
ATOM 2536 N N . PRO B 1 60 ? -16.953 42.5 0.519 1 67.06 60 PRO B N 1
ATOM 2537 C CA . PRO B 1 60 ? -17.359 43.875 0.793 1 67.06 60 PRO B CA 1
ATOM 2538 C C . PRO B 1 60 ? -16.5 44.906 0.057 1 67.06 60 PRO B C 1
ATOM 2540 O O . PRO B 1 60 ? -15.383 44.594 -0.363 1 67.06 60 PRO B O 1
ATOM 2543 N N . ALA B 1 61 ? -17.141 45.906 -0.152 1 63.06 61 ALA B N 1
ATOM 2544 C CA . ALA B 1 61 ? -16.5 47.062 -0.809 1 63.06 61 ALA B CA 1
ATOM 2545 C C . ALA B 1 61 ? -15.391 47.625 0.066 1 63.06 61 ALA B C 1
ATOM 2547 O O . ALA B 1 61 ? -14.492 48.312 -0.433 1 63.06 61 ALA B O 1
ATOM 2548 N N . THR B 1 62 ? -15.414 47.219 1.434 1 70.31 62 THR B N 1
ATOM 2549 C CA . THR B 1 62 ? -14.367 47.719 2.312 1 70.31 62 THR B CA 1
ATOM 2550 C C . THR B 1 62 ? -13.188 46.75 2.371 1 70.31 62 THR B C 1
ATOM 2552 O O . THR B 1 62 ? -13.359 45.531 2.174 1 70.31 62 THR B O 1
ATOM 2555 N N . GLY B 1 63 ? -12.078 47.094 2.061 1 88.31 63 GLY B N 1
ATOM 2556 C CA . GLY B 1 63 ? -10.789 46.406 2.035 1 88.31 63 GLY B CA 1
ATOM 2557 C C . GLY B 1 63 ? -10.688 45.281 3.029 1 88.31 63 GLY B C 1
ATOM 2558 O O . GLY B 1 63 ? -11.312 45.312 4.094 1 88.31 63 GLY B O 1
ATOM 2559 N N . PHE B 1 64 ? -10.297 44.062 2.74 1 91.56 64 PHE B N 1
ATOM 2560 C CA . PHE B 1 64 ? -10.102 42.938 3.621 1 91.56 64 PHE B CA 1
ATOM 2561 C C . PHE B 1 64 ? -8.68 42.406 3.512 1 91.56 64 PHE B C 1
ATOM 2563 O O . PHE B 1 64 ? -7.992 42.656 2.523 1 91.56 64 PHE B O 1
ATOM 2570 N N . ALA B 1 65 ? -8.242 41.75 4.664 1 94.19 65 ALA B N 1
ATOM 2571 C CA . ALA B 1 65 ? -7.016 40.969 4.602 1 94.19 65 ALA B CA 1
ATOM 2572 C C . ALA B 1 65 ? -7.293 39.531 4.125 1 94.19 65 ALA B C 1
ATOM 2574 O O . ALA B 1 65 ? -8.258 38.906 4.566 1 94.19 65 ALA B O 1
ATOM 2575 N N . LEU B 1 66 ? -6.531 39.062 3.195 1 95.31 66 LEU B N 1
ATOM 2576 C CA . LEU B 1 66 ? -6.699 37.75 2.621 1 95.31 66 LEU B CA 1
ATOM 2577 C C . LEU B 1 66 ? -5.555 36.812 3.037 1 95.31 66 LEU B C 1
ATOM 2579 O O . LEU B 1 66 ? -4.383 37.188 2.936 1 95.31 66 LEU B O 1
ATOM 2583 N N . LEU B 1 67 ? -5.863 35.656 3.574 1 97.44 67 LEU B N 1
ATOM 2584 C CA . LEU B 1 67 ? -4.848 34.656 3.797 1 97.44 67 LEU B CA 1
ATOM 2585 C C . LEU B 1 67 ? -5.297 33.312 3.236 1 97.44 67 LEU B C 1
ATOM 2587 O O . LEU B 1 67 ? -6.418 32.875 3.492 1 97.44 67 LEU B O 1
ATOM 2591 N N . VAL B 1 68 ? -4.445 32.719 2.482 1 97.62 68 VAL B N 1
ATOM 2592 C CA . VAL B 1 68 ? -4.695 31.422 1.851 1 97.62 68 VAL B CA 1
ATOM 2593 C C . VAL B 1 68 ? -3.799 30.359 2.479 1 97.62 68 VAL B C 1
ATOM 2595 O O . VAL B 1 68 ? -2.578 30.516 2.535 1 97.62 68 VAL B O 1
ATOM 2598 N N . GLY B 1 69 ? -4.402 29.328 3.064 1 97.75 69 GLY B N 1
ATOM 2599 C CA . GLY B 1 69 ? -3.688 28.078 3.328 1 97.75 69 GLY B CA 1
ATOM 2600 C C . GLY B 1 69 ? -3.791 27.078 2.195 1 97.75 69 GLY B C 1
ATOM 2601 O O . GLY B 1 69 ? -4.852 26.484 1.976 1 97.75 69 GLY B O 1
ATOM 2602 N N . ALA B 1 70 ? -2.672 26.828 1.524 1 96.06 70 ALA B N 1
ATOM 2603 C CA . ALA B 1 70 ? -2.723 26.047 0.292 1 96.06 70 ALA B CA 1
ATOM 2604 C C . ALA B 1 70 ? -1.915 24.766 0.426 1 96.06 70 ALA B C 1
ATOM 2606 O O . ALA B 1 70 ? -0.8 24.781 0.951 1 96.06 70 ALA B O 1
ATOM 2607 N N . ALA B 1 71 ? -2.484 23.641 -0.068 1 91.38 71 ALA B N 1
ATOM 2608 C CA . ALA B 1 71 ? -1.73 22.391 -0.155 1 91.38 71 ALA B CA 1
ATOM 2609 C C . ALA B 1 71 ? -0.428 22.594 -0.926 1 91.38 71 ALA B C 1
ATOM 2611 O O . ALA B 1 71 ? -0.409 23.266 -1.965 1 91.38 71 ALA B O 1
ATOM 2612 N N . GLY B 1 72 ? 0.636 22.094 -0.373 1 84.38 72 GLY B N 1
ATOM 2613 C CA . GLY B 1 72 ? 1.922 22.141 -1.05 1 84.38 72 GLY B CA 1
ATOM 2614 C C . GLY B 1 72 ? 2.648 23.469 -0.838 1 84.38 72 GLY B C 1
ATOM 2615 O O . GLY B 1 72 ? 3.736 23.672 -1.377 1 84.38 72 GLY B O 1
ATOM 2616 N N . GLY B 1 73 ? 2.188 24.375 -0.065 1 86.31 73 GLY B N 1
ATOM 2617 C CA . GLY B 1 73 ? 2.75 25.703 0.123 1 86.31 73 GLY B CA 1
ATOM 2618 C C . GLY B 1 73 ? 4.121 25.672 0.771 1 86.31 73 GLY B C 1
ATOM 2619 O O . GLY B 1 73 ? 4.996 26.469 0.405 1 86.31 73 GLY B O 1
ATOM 2620 N N . LEU B 1 74 ? 4.336 24.766 1.662 1 82.75 74 LEU B N 1
ATOM 2621 C CA . LEU B 1 74 ? 5.609 24.688 2.367 1 82.75 74 LEU B CA 1
ATOM 2622 C C . LEU B 1 74 ? 6.715 24.188 1.443 1 82.75 74 LEU B C 1
ATOM 2624 O O . LEU B 1 74 ? 7.867 24.609 1.556 1 82.75 74 LEU B O 1
ATOM 2628 N N . ALA B 1 75 ? 6.336 23.375 0.493 1 79.31 75 ALA B N 1
ATOM 2629 C CA . ALA B 1 75 ? 7.312 22.75 -0.406 1 79.31 75 ALA B CA 1
ATOM 2630 C C . ALA B 1 75 ? 7.656 23.688 -1.563 1 79.31 75 ALA B C 1
ATOM 2632 O O . ALA B 1 75 ? 8.641 23.469 -2.273 1 79.31 75 ALA B O 1
ATOM 2633 N N . ALA B 1 76 ? 6.871 24.781 -1.715 1 87.12 76 ALA B N 1
ATOM 2634 C CA . ALA B 1 76 ? 7.066 25.656 -2.867 1 87.12 76 ALA B CA 1
ATOM 2635 C C . ALA B 1 76 ? 6.863 27.125 -2.486 1 87.12 76 ALA B C 1
ATOM 2637 O O . ALA B 1 76 ? 5.918 27.766 -2.949 1 87.12 76 ALA B O 1
ATOM 2638 N N . PRO B 1 77 ? 7.824 27.625 -1.784 1 87.25 77 PRO B N 1
ATOM 2639 C CA . PRO B 1 77 ? 7.676 29.016 -1.328 1 87.25 77 PRO B CA 1
ATOM 2640 C C . PRO B 1 77 ? 7.559 30 -2.482 1 87.25 77 PRO B C 1
ATOM 2642 O O . PRO B 1 77 ? 6.836 31 -2.375 1 87.25 77 PRO B O 1
ATOM 2645 N N . GLU B 1 78 ? 8.234 29.734 -3.562 1 92.19 78 GLU B N 1
ATOM 2646 C CA . GLU B 1 78 ? 8.141 30.641 -4.711 1 92.19 78 GLU B CA 1
ATOM 2647 C C . GLU B 1 78 ? 6.746 30.594 -5.332 1 92.19 78 GLU B C 1
ATOM 2649 O O . GLU B 1 78 ? 6.215 31.609 -5.762 1 92.19 78 GLU B O 1
ATOM 2654 N N . ALA B 1 79 ? 6.188 29.422 -5.363 1 93.88 79 ALA B N 1
ATOM 2655 C CA . ALA B 1 79 ? 4.82 29.281 -5.859 1 93.88 79 ALA B CA 1
ATOM 2656 C C . ALA B 1 79 ? 3.836 30.031 -4.961 1 93.88 79 ALA B C 1
ATOM 2658 O O . ALA B 1 79 ? 2.889 30.656 -5.449 1 93.88 79 ALA B O 1
ATOM 2659 N N . ALA B 1 80 ? 4.086 29.984 -3.725 1 94.38 80 ALA B N 1
ATOM 2660 C CA . ALA B 1 80 ? 3.246 30.719 -2.785 1 94.38 80 ALA B CA 1
ATOM 2661 C C . ALA B 1 80 ? 3.33 32.219 -3.039 1 94.38 80 ALA B C 1
ATOM 2663 O O . ALA B 1 80 ? 2.314 32.906 -3.002 1 94.38 80 ALA B O 1
ATOM 2664 N N . ARG B 1 81 ? 4.5 32.688 -3.289 1 95.06 81 ARG B N 1
ATOM 2665 C CA . ARG B 1 81 ? 4.703 34.094 -3.576 1 95.06 81 ARG B CA 1
ATOM 2666 C C . ARG B 1 81 ? 3.992 34.5 -4.863 1 95.06 81 ARG B C 1
ATOM 2668 O O . ARG B 1 81 ? 3.352 35.562 -4.918 1 95.06 81 ARG B O 1
ATOM 2675 N N . LEU B 1 82 ? 4.133 33.656 -5.844 1 95.88 82 LEU B N 1
ATOM 2676 C CA . LEU B 1 82 ? 3.477 33.938 -7.117 1 95.88 82 LEU B CA 1
ATOM 2677 C C . LEU B 1 82 ? 1.961 33.969 -6.945 1 95.88 82 LEU B C 1
ATOM 2679 O O . LEU B 1 82 ? 1.29 34.844 -7.516 1 95.88 82 LEU B O 1
ATOM 2683 N N . LEU B 1 83 ? 1.458 33.062 -6.184 1 96.69 83 LEU B N 1
ATOM 2684 C CA . LEU B 1 83 ? 0.022 33.031 -5.922 1 96.69 83 LEU B CA 1
ATOM 2685 C C . LEU B 1 83 ? -0.412 34.312 -5.184 1 96.69 83 LEU B C 1
ATOM 2687 O O . LEU B 1 83 ? -1.433 34.906 -5.527 1 96.69 83 LEU B O 1
ATOM 2691 N N . ALA B 1 84 ? 0.334 34.656 -4.18 1 96 84 ALA B N 1
ATOM 2692 C CA . ALA B 1 84 ? 0.025 35.875 -3.428 1 96 84 ALA B CA 1
ATOM 2693 C C . ALA B 1 84 ? -0.025 37.094 -4.348 1 96 84 ALA B C 1
ATOM 2695 O O . ALA B 1 84 ? -0.957 37.906 -4.27 1 96 84 ALA B O 1
ATOM 2696 N N . HIS B 1 85 ? 0.957 37.219 -5.207 1 95.88 85 HIS B N 1
ATOM 2697 C CA . HIS B 1 85 ? 1 38.344 -6.148 1 95.88 85 HIS B CA 1
ATOM 2698 C C . HIS B 1 85 ? -0.207 38.312 -7.078 1 95.88 85 HIS B C 1
ATOM 2700 O O . HIS B 1 85 ? -0.811 39.375 -7.344 1 95.88 85 HIS B O 1
ATOM 2706 N N . ALA B 1 86 ? -0.533 37.156 -7.504 1 95.44 86 ALA B N 1
ATOM 2707 C CA . ALA B 1 86 ? -1.643 37 -8.445 1 95.44 86 ALA B CA 1
ATOM 2708 C C . ALA B 1 86 ? -2.963 37.438 -7.805 1 95.44 86 ALA B C 1
ATOM 2710 O O . ALA B 1 86 ? -3.891 37.844 -8.5 1 95.44 86 ALA B O 1
ATOM 2711 N N . LEU B 1 87 ? -3.049 37.344 -6.535 1 95.38 87 LEU B N 1
ATOM 2712 C CA . LEU B 1 87 ? -4.312 37.594 -5.848 1 95.38 87 LEU B CA 1
ATOM 2713 C C . LEU B 1 87 ? -4.395 39.031 -5.363 1 95.38 87 LEU B C 1
ATOM 2715 O O . LEU B 1 87 ? -5.414 39.469 -4.809 1 95.38 87 LEU B O 1
ATOM 2719 N N . THR B 1 88 ? -3.342 39.875 -5.586 1 93.38 88 THR B N 1
ATOM 2720 C CA . THR B 1 88 ? -3.324 41.25 -5.109 1 93.38 88 THR B CA 1
ATOM 2721 C C . THR B 1 88 ? -4.367 42.094 -5.84 1 93.38 88 THR B C 1
ATOM 2723 O O . THR B 1 88 ? -4.77 43.156 -5.355 1 93.38 88 THR B O 1
ATOM 2726 N N . ASP B 1 89 ? -4.746 41.594 -6.969 1 89.62 89 ASP B N 1
ATOM 2727 C CA . ASP B 1 89 ? -5.668 42.406 -7.762 1 89.62 89 ASP B CA 1
ATOM 2728 C C . ASP B 1 89 ? -7.121 42.062 -7.414 1 89.62 89 ASP B C 1
ATOM 2730 O O . ASP B 1 89 ? -8.047 42.625 -8.008 1 89.62 89 ASP B O 1
ATOM 2734 N N . LEU B 1 90 ? -7.332 41.156 -6.504 1 89.69 90 LEU B N 1
ATOM 2735 C CA . LEU B 1 90 ? -8.688 40.938 -6.031 1 89.69 90 LEU B CA 1
ATOM 2736 C C . LEU B 1 90 ? -9.312 42.188 -5.473 1 89.69 90 LEU B C 1
ATOM 2738 O O . LEU B 1 90 ? -8.719 42.875 -4.617 1 89.69 90 LEU B O 1
ATOM 2742 N N . PRO B 1 91 ? -10.461 42.469 -5.992 1 86.44 91 PRO B N 1
ATOM 2743 C CA . PRO B 1 91 ? -11.086 43.719 -5.504 1 86.44 91 PRO B CA 1
ATOM 2744 C C . PRO B 1 91 ? -11.312 43.719 -3.994 1 86.44 91 PRO B C 1
ATOM 2746 O O . PRO B 1 91 ? -11.898 42.781 -3.459 1 86.44 91 PRO B O 1
ATOM 2749 N N . GLY B 1 92 ? -10.75 44.75 -3.35 1 87 92 GLY B N 1
ATOM 2750 C CA . GLY B 1 92 ? -10.969 44.938 -1.92 1 87 92 GLY B CA 1
ATOM 2751 C C . GLY B 1 92 ? -9.844 44.375 -1.076 1 87 92 GLY B C 1
ATOM 2752 O O . GLY B 1 92 ? -9.789 44.594 0.135 1 87 92 GLY B O 1
ATOM 2753 N N . ALA B 1 93 ? -9.016 43.656 -1.717 1 90.12 93 ALA B N 1
ATOM 2754 C CA . ALA B 1 93 ? -7.918 43.062 -0.953 1 90.12 93 ALA B CA 1
ATOM 2755 C C . ALA B 1 93 ? -6.914 44.125 -0.525 1 90.12 93 ALA B C 1
ATOM 2757 O O . ALA B 1 93 ? -6.32 44.812 -1.368 1 90.12 93 ALA B O 1
ATOM 2758 N N . ARG B 1 94 ? -6.715 44.312 0.751 1 90.69 94 ARG B N 1
ATOM 2759 C CA . ARG B 1 94 ? -5.766 45.281 1.29 1 90.69 94 ARG B CA 1
ATOM 2760 C C . ARG B 1 94 ? -4.402 44.625 1.52 1 90.69 94 ARG B C 1
ATOM 2762 O O . ARG B 1 94 ? -3.369 45.312 1.438 1 90.69 94 ARG B O 1
ATOM 2769 N N . SER B 1 95 ? -4.449 43.438 1.92 1 93.06 95 SER B N 1
ATOM 2770 C CA . SER B 1 95 ? -3.258 42.625 2.107 1 93.06 95 SER B CA 1
ATOM 2771 C C . SER B 1 95 ? -3.516 41.156 1.715 1 93.06 95 SER B C 1
ATOM 2773 O O . SER B 1 95 ? -4.625 40.656 1.892 1 93.06 95 SER B O 1
ATOM 2775 N N . VAL B 1 96 ? -2.516 40.594 1.127 1 95.5 96 VAL B N 1
ATOM 2776 C CA . VAL B 1 96 ? -2.619 39.188 0.679 1 95.5 96 VAL B CA 1
ATOM 2777 C C . VAL B 1 96 ? -1.459 38.375 1.248 1 95.5 96 VAL B C 1
ATOM 2779 O O . VAL B 1 96 ? -0.301 38.812 1.169 1 95.5 96 VAL B O 1
ATOM 2782 N N . ALA B 1 97 ? -1.82 37.281 1.877 1 96.44 97 ALA B N 1
ATOM 2783 C CA . ALA B 1 97 ? -0.816 36.375 2.396 1 96.44 97 ALA B CA 1
ATOM 2784 C C . ALA B 1 97 ? -1.131 34.938 1.988 1 96.44 97 ALA B C 1
ATOM 2786 O O . ALA B 1 97 ? -2.299 34.562 1.832 1 96.44 97 ALA B O 1
ATOM 2787 N N . VAL B 1 98 ? -0.107 34.188 1.752 1 97.19 98 VAL B N 1
ATOM 2788 C CA . VAL B 1 98 ? -0.235 32.781 1.401 1 97.19 98 VAL B CA 1
ATOM 2789 C C . VAL B 1 98 ? 0.7 31.938 2.271 1 97.19 98 VAL B C 1
ATOM 2791 O O . VAL B 1 98 ? 1.838 32.344 2.531 1 97.19 98 VAL B O 1
ATOM 2794 N N . THR B 1 99 ? 0.251 30.922 2.822 1 96.19 99 THR B N 1
ATOM 2795 C CA . THR B 1 99 ? 1.044 29.906 3.518 1 96.19 99 THR B CA 1
ATOM 2796 C C . THR B 1 99 ? 0.536 28.516 3.197 1 96.19 99 THR B C 1
ATOM 2798 O O . THR B 1 99 ? -0.238 28.328 2.256 1 96.19 99 THR B O 1
ATOM 2801 N N . SER B 1 100 ? 1.053 27.5 3.885 1 95.12 100 SER B N 1
ATOM 2802 C CA . SER B 1 100 ? 0.65 26.125 3.645 1 95.12 100 SER B CA 1
ATOM 2803 C C . SER B 1 100 ? -0.6 25.766 4.441 1 95.12 100 SER B C 1
ATOM 2805 O O . SER B 1 100 ? -0.841 26.328 5.512 1 95.12 100 SER B O 1
ATOM 2807 N N . ASP B 1 101 ? -1.338 24.797 3.893 1 94.44 101 ASP B N 1
ATOM 2808 C CA . ASP B 1 101 ? -2.49 24.297 4.629 1 94.44 101 ASP B CA 1
ATOM 2809 C C . ASP B 1 101 ? -2.057 23.594 5.918 1 94.44 101 ASP B C 1
ATOM 2811 O O . ASP B 1 101 ? -2.809 23.562 6.895 1 94.44 101 ASP B O 1
ATOM 2815 N N . ALA B 1 102 ? -0.844 23.125 5.965 1 94.38 102 ALA B N 1
ATOM 2816 C CA . ALA B 1 102 ? -0.323 22.531 7.195 1 94.38 102 ALA B CA 1
ATOM 2817 C C . ALA B 1 102 ? -0.124 23.594 8.273 1 94.38 102 ALA B C 1
ATOM 2819 O O . ALA B 1 102 ? -0.412 23.344 9.453 1 94.38 102 ALA B O 1
ATOM 2820 N N . VAL B 1 103 ? 0.321 24.719 7.867 1 96.44 103 VAL B N 1
ATOM 2821 C CA . VAL B 1 103 ? 0.568 25.828 8.789 1 96.44 103 VAL B CA 1
ATOM 2822 C C . VAL B 1 103 ? -0.758 26.344 9.336 1 96.44 103 VAL B C 1
ATOM 2824 O O . VAL B 1 103 ? -0.904 26.547 10.547 1 96.44 103 VAL B O 1
ATOM 2827 N N . THR B 1 104 ? -1.702 26.547 8.445 1 97.38 104 THR B N 1
ATOM 2828 C CA . THR B 1 104 ? -2.99 27.047 8.906 1 97.38 104 THR B CA 1
ATOM 2829 C C . THR B 1 104 ? -3.688 26.016 9.789 1 97.38 104 THR B C 1
ATOM 2831 O O . THR B 1 104 ? -4.402 26.375 10.727 1 97.38 104 THR B O 1
ATOM 2834 N N . ALA B 1 105 ? -3.488 24.75 9.5 1 96.62 105 ALA B N 1
ATOM 2835 C CA . ALA B 1 105 ? -4.047 23.703 10.359 1 96.62 105 ALA B CA 1
ATOM 2836 C C . ALA B 1 105 ? -3.441 23.766 11.758 1 96.62 105 ALA B C 1
ATOM 2838 O O . ALA B 1 105 ? -4.16 23.672 12.758 1 96.62 105 ALA B O 1
ATOM 2839 N N . HIS B 1 106 ? -2.15 23.922 11.805 1 97.88 106 HIS B N 1
ATOM 2840 C CA . HIS B 1 106 ? -1.476 24.031 13.094 1 97.88 106 HIS B CA 1
ATOM 2841 C C . HIS B 1 106 ? -1.962 25.266 13.859 1 97.88 106 HIS B C 1
ATOM 2843 O O . HIS B 1 106 ? -2.307 25.156 15.039 1 97.88 106 HIS B O 1
ATOM 2849 N N . ALA B 1 107 ? -2.014 26.422 13.195 1 97.56 107 ALA B N 1
ATOM 2850 C CA . ALA B 1 107 ? -2.459 27.672 13.805 1 97.56 107 ALA B CA 1
ATOM 2851 C C . ALA B 1 107 ? -3.896 27.562 14.305 1 97.56 107 ALA B C 1
ATOM 2853 O O . ALA B 1 107 ? -4.223 28.047 15.391 1 97.56 107 ALA B O 1
ATOM 2854 N N . GLY B 1 108 ? -4.723 26.938 13.477 1 97.5 108 GLY B N 1
ATOM 2855 C CA . GLY B 1 108 ? -6.113 26.766 13.875 1 97.5 108 GLY B CA 1
ATOM 2856 C C . GLY B 1 108 ? -6.27 25.922 15.125 1 97.5 108 GLY B C 1
ATOM 2857 O O . GLY B 1 108 ? -7.121 26.203 15.969 1 97.5 108 GLY B O 1
ATOM 2858 N N . ALA B 1 109 ? -5.457 24.922 15.266 1 98 109 ALA B N 1
ATOM 2859 C CA . ALA B 1 109 ? -5.57 23.984 16.375 1 98 109 ALA B CA 1
ATOM 2860 C C . ALA B 1 109 ? -5.012 24.578 17.672 1 98 109 ALA B C 1
ATOM 2862 O O . ALA B 1 109 ? -5.621 24.469 18.734 1 98 109 ALA B O 1
ATOM 2863 N N . LEU B 1 110 ? -3.879 25.312 17.578 1 97.94 110 LEU B N 1
ATOM 2864 C CA . LEU B 1 110 ? -3.203 25.75 18.797 1 97.94 110 LEU B CA 1
ATOM 2865 C C . LEU B 1 110 ? -3.223 27.266 18.922 1 97.94 110 LEU B C 1
ATOM 2867 O O . LEU B 1 110 ? -2.541 27.828 19.781 1 97.94 110 LEU B O 1
ATOM 2871 N N . GLY B 1 111 ? -3.908 27.953 18.047 1 96.31 111 GLY B N 1
ATOM 2872 C CA . GLY B 1 111 ? -4.098 29.391 18.156 1 96.31 111 GLY B CA 1
ATOM 2873 C C . GLY B 1 111 ? -2.828 30.172 17.891 1 96.31 111 GLY B C 1
ATOM 2874 O O . GLY B 1 111 ? -2.576 31.188 18.531 1 96.31 111 GLY B O 1
ATOM 2875 N N . GLY B 1 112 ? -1.982 29.609 17.125 1 95.75 112 GLY B N 1
ATOM 2876 C CA . GLY B 1 112 ? -0.761 30.312 16.766 1 95.75 112 GLY B CA 1
ATOM 2877 C C . GLY B 1 112 ? 0.365 30.094 17.766 1 95.75 112 GLY B C 1
ATOM 2878 O O . GLY B 1 112 ? 1.465 30.625 17.594 1 95.75 112 GLY B O 1
ATOM 2879 N N . ALA B 1 113 ? 0.162 29.375 18.75 1 95.31 113 ALA B N 1
ATOM 2880 C CA . ALA B 1 113 ? 1.178 29.094 19.766 1 95.31 113 ALA B CA 1
ATOM 2881 C C . ALA B 1 113 ? 2.064 27.922 19.344 1 95.31 113 ALA B C 1
ATOM 2883 O O . ALA B 1 113 ? 1.675 27.109 18.516 1 95.31 113 ALA B O 1
ATOM 2884 N N . PRO B 1 114 ? 3.303 27.875 19.922 1 97 114 PRO B N 1
ATOM 2885 C CA . PRO B 1 114 ? 4.148 26.703 19.688 1 97 114 PRO B CA 1
ATOM 2886 C C . PRO B 1 114 ? 3.537 25.422 20.219 1 97 114 PRO B C 1
ATOM 2888 O O . PRO B 1 114 ? 2.756 25.453 21.172 1 97 114 PRO B O 1
ATOM 2891 N N . GLY B 1 115 ? 3.861 24.359 19.609 1 98.5 115 GLY B N 1
ATOM 2892 C CA . GLY B 1 115 ? 3.379 23.047 20.047 1 98.5 115 GLY B CA 1
ATOM 2893 C C . GLY B 1 115 ? 3.328 22.031 18.922 1 98.5 115 GLY B C 1
ATOM 2894 O O . GLY B 1 115 ? 3.93 22.219 17.875 1 98.5 115 GLY B O 1
ATOM 2895 N N . VAL B 1 116 ? 2.721 20.859 19.219 1 98.69 116 VAL B N 1
ATOM 2896 C CA . VAL B 1 116 ? 2.602 19.75 18.266 1 98.69 116 VAL B CA 1
ATOM 2897 C C . VAL B 1 116 ? 1.127 19.469 17.984 1 98.69 116 VAL B C 1
ATOM 2899 O O . VAL B 1 116 ? 0.307 19.438 18.906 1 98.69 116 VAL B O 1
ATOM 2902 N N . VAL B 1 117 ? 0.808 19.359 16.719 1 98.62 117 VAL B N 1
ATOM 2903 C CA . VAL B 1 117 ? -0.526 18.953 16.297 1 98.62 117 VAL B CA 1
ATOM 2904 C C . VAL B 1 117 ? -0.442 17.625 15.539 1 98.62 117 VAL B C 1
ATOM 2906 O O . VAL B 1 117 ? 0.31 17.5 14.57 1 98.62 117 VAL B O 1
ATOM 2909 N N . LEU B 1 118 ? -1.11 16.625 16.031 1 98.56 118 LEU B N 1
ATOM 2910 C CA . LEU B 1 118 ? -1.282 15.391 15.289 1 98.56 118 LEU B CA 1
ATOM 2911 C C . LEU B 1 118 ? -2.6 15.398 14.516 1 98.56 118 LEU B C 1
ATOM 2913 O O . LEU B 1 118 ? -3.672 15.508 15.117 1 98.56 118 LEU B O 1
ATOM 2917 N N . ALA B 1 119 ? -2.518 15.43 13.219 1 96.88 119 ALA B N 1
ATOM 2918 C CA . ALA B 1 119 ? -3.691 15.242 12.367 1 96.88 119 ALA B CA 1
ATOM 2919 C C . ALA B 1 119 ? -3.848 13.781 11.961 1 96.88 119 ALA B C 1
ATOM 2921 O O . ALA B 1 119 ? -3.008 13.242 11.234 1 96.88 119 ALA B O 1
ATOM 2922 N N . ALA B 1 120 ? -4.883 13.125 12.438 1 96.81 120 ALA B N 1
ATOM 2923 C CA . ALA B 1 120 ? -5.145 11.719 12.141 1 96.81 120 ALA B CA 1
ATOM 2924 C C . ALA B 1 120 ? -6.516 11.539 11.492 1 96.81 120 ALA B C 1
ATOM 2926 O O . ALA B 1 120 ? -7.543 11.617 12.172 1 96.81 120 ALA B O 1
ATOM 2927 N N . GLY B 1 121 ? -6.621 11.344 10.25 1 94.94 121 GLY B N 1
ATOM 2928 C CA . GLY B 1 121 ? -7.785 11.016 9.445 1 94.94 121 GLY B CA 1
ATOM 2929 C C . GLY B 1 121 ? -7.562 9.836 8.523 1 94.94 121 GLY B C 1
ATOM 2930 O O . GLY B 1 121 ? -7.121 8.773 8.961 1 94.94 121 GLY B O 1
ATOM 2931 N N . THR B 1 122 ? -7.785 10.148 7.203 1 93.88 122 THR B N 1
ATOM 2932 C CA . THR B 1 122 ? -7.41 9.125 6.238 1 93.88 122 THR B CA 1
ATOM 2933 C C . THR B 1 122 ? -5.918 8.82 6.32 1 93.88 122 THR B C 1
ATOM 2935 O O . THR B 1 122 ? -5.512 7.656 6.289 1 93.88 122 THR B O 1
ATOM 2938 N N . GLY B 1 123 ? -5.16 9.875 6.438 1 95.81 123 GLY B N 1
ATOM 2939 C CA . GLY B 1 123 ? -3.736 9.758 6.711 1 95.81 123 GLY B CA 1
ATOM 2940 C C . GLY B 1 123 ? -3.359 10.188 8.117 1 95.81 123 GLY B C 1
ATOM 2941 O O . GLY B 1 123 ? -4.223 10.305 8.984 1 95.81 123 GLY B O 1
ATOM 2942 N N . ALA B 1 124 ? -2.055 10.281 8.383 1 97.5 124 ALA B N 1
ATOM 2943 C CA . ALA B 1 124 ? -1.542 10.711 9.68 1 97.5 124 ALA B CA 1
ATOM 2944 C C . ALA B 1 124 ? -0.267 11.531 9.523 1 97.5 124 ALA B C 1
ATOM 2946 O O . ALA B 1 124 ? 0.639 11.156 8.781 1 97.5 124 ALA B O 1
ATOM 2947 N N . VAL B 1 125 ? -0.266 12.68 10.211 1 97.12 125 VAL B N 1
ATOM 2948 C CA . VAL B 1 125 ? 0.901 13.555 10.156 1 97.12 125 VAL B CA 1
ATOM 2949 C C . VAL B 1 125 ? 0.963 14.406 11.43 1 97.12 125 VAL B C 1
ATOM 2951 O O . VAL B 1 125 ? -0.072 14.82 11.961 1 97.12 125 VAL B O 1
ATOM 2954 N N . ALA B 1 126 ? 2.127 14.539 11.953 1 98.5 126 ALA B N 1
ATOM 2955 C CA . ALA B 1 126 ? 2.328 15.484 13.047 1 98.5 126 ALA B CA 1
ATOM 2956 C C . ALA B 1 126 ? 3.109 16.703 12.57 1 98.5 126 ALA B C 1
ATOM 2958 O O . ALA B 1 126 ? 4.055 16.594 11.789 1 98.5 126 ALA B O 1
ATOM 2959 N N . THR B 1 127 ? 2.67 17.859 13.008 1 97.69 127 THR B N 1
ATOM 2960 C CA . THR B 1 127 ? 3.385 19.109 12.766 1 97.69 127 THR B CA 1
ATOM 2961 C C . THR B 1 127 ? 3.783 19.766 14.078 1 97.69 127 THR B C 1
ATOM 2963 O O . THR B 1 127 ? 3.008 19.781 15.039 1 97.69 127 THR B O 1
ATOM 2966 N N . ALA B 1 128 ? 4.98 20.234 14.117 1 98.25 128 ALA B N 1
ATOM 2967 C CA . ALA B 1 128 ? 5.488 20.953 15.289 1 98.25 128 ALA B CA 1
ATOM 2968 C C . ALA B 1 128 ? 5.988 22.344 14.914 1 98.25 128 ALA B C 1
ATOM 2970 O O . ALA B 1 128 ? 6.594 22.531 13.852 1 98.25 128 ALA B O 1
ATOM 2971 N N . VAL B 1 129 ? 5.652 23.297 15.742 1 97.19 129 VAL B N 1
ATOM 2972 C CA . VAL B 1 129 ? 6.215 24.641 15.656 1 97.19 129 VAL B CA 1
ATOM 2973 C C . VAL B 1 129 ? 6.863 25.016 17 1 97.19 129 VAL B C 1
ATOM 2975 O O . VAL B 1 129 ? 6.238 24.891 18.047 1 97.19 129 VAL B O 1
ATOM 2978 N N . ASP B 1 130 ? 8.07 25.375 16.875 1 96.31 130 ASP B N 1
ATOM 2979 C CA . ASP B 1 130 ? 8.75 25.75 18.125 1 96.31 130 ASP B CA 1
ATOM 2980 C C . ASP B 1 130 ? 8.656 27.25 18.375 1 96.31 130 ASP B C 1
ATOM 2982 O O . ASP B 1 130 ? 7.98 27.969 17.625 1 96.31 130 ASP B O 1
ATOM 2986 N N . ALA B 1 131 ? 9.336 27.734 19.422 1 93.12 131 ALA B N 1
ATOM 2987 C CA . ALA B 1 131 ? 9.227 29.125 19.844 1 93.12 131 ALA B CA 1
ATOM 2988 C C . ALA B 1 131 ? 9.867 30.062 18.828 1 93.12 131 ALA B C 1
ATOM 2990 O O . ALA B 1 131 ? 9.531 31.25 18.766 1 93.12 131 ALA B O 1
ATOM 2991 N N . ALA B 1 132 ? 10.773 29.531 18 1 93.69 132 ALA B N 1
ATOM 2992 C CA . ALA B 1 132 ? 11.461 30.328 17 1 93.69 132 ALA B CA 1
ATOM 2993 C C . ALA B 1 132 ? 10.688 30.328 15.672 1 93.69 132 ALA B C 1
ATOM 2995 O O . ALA B 1 132 ? 11.078 31 14.719 1 93.69 132 ALA B O 1
ATOM 2996 N N . GLY B 1 133 ? 9.57 29.578 15.633 1 93.5 133 GLY B N 1
ATOM 2997 C CA . GLY B 1 133 ? 8.742 29.531 14.445 1 93.5 133 GLY B CA 1
ATOM 2998 C C . GLY B 1 133 ? 9.195 28.484 13.438 1 93.5 133 GLY B C 1
ATOM 2999 O O . GLY B 1 133 ? 8.758 28.5 12.289 1 93.5 133 GLY B O 1
ATOM 3000 N N . ARG B 1 134 ? 10.164 27.672 13.859 1 95.12 134 ARG B N 1
ATOM 3001 C CA . ARG B 1 134 ? 10.57 26.562 13 1 95.12 134 ARG B CA 1
ATOM 3002 C C . ARG B 1 134 ? 9.453 25.531 12.859 1 95.12 134 ARG B C 1
ATOM 3004 O O . ARG B 1 134 ? 8.867 25.109 13.859 1 95.12 134 ARG B O 1
ATOM 3011 N N . PHE B 1 135 ? 9.156 25.156 11.625 1 95.5 135 PHE B N 1
ATOM 3012 C CA . PHE B 1 135 ? 8.086 24.219 11.32 1 95.5 135 PHE B CA 1
ATOM 3013 C C . PHE B 1 135 ? 8.648 22.859 10.969 1 95.5 135 PHE B C 1
ATOM 3015 O O . PHE B 1 135 ? 9.523 22.734 10.109 1 95.5 135 PHE B O 1
ATOM 3022 N N . ILE B 1 136 ? 8.148 21.812 11.625 1 95.75 136 ILE B N 1
ATOM 3023 C CA . ILE B 1 136 ? 8.641 20.453 11.406 1 95.75 136 ILE B CA 1
ATOM 3024 C C . ILE B 1 136 ? 7.461 19.531 11.094 1 95.75 136 ILE B C 1
ATOM 3026 O O . ILE B 1 136 ? 6.465 19.516 11.82 1 95.75 136 ILE B O 1
ATOM 3030 N N . ARG B 1 137 ? 7.57 18.875 10.047 1 95.56 137 ARG B N 1
ATOM 3031 C CA . ARG B 1 137 ? 6.594 17.859 9.68 1 95.56 137 ARG B CA 1
ATOM 3032 C C . ARG B 1 137 ? 7.141 16.453 9.961 1 95.56 137 ARG B C 1
ATOM 3034 O O . ARG B 1 137 ? 8.297 16.172 9.656 1 95.56 137 ARG B O 1
ATOM 3041 N N . THR B 1 138 ? 6.402 15.609 10.602 1 98 138 THR B N 1
ATOM 3042 C CA . THR B 1 138 ? 6.746 14.219 10.875 1 98 138 THR B CA 1
ATOM 3043 C C . THR B 1 138 ? 5.676 13.273 10.336 1 98 138 THR B C 1
ATOM 3045 O O . THR B 1 138 ? 4.492 13.422 10.648 1 98 138 THR B O 1
ATOM 3048 N N . ASP B 1 139 ? 6.141 12.266 9.5 1 98 139 ASP B N 1
ATOM 3049 C CA . ASP B 1 139 ? 5.277 11.359 8.742 1 98 139 ASP B CA 1
ATOM 3050 C C . ASP B 1 139 ? 4.504 12.117 7.668 1 98 139 ASP B C 1
ATOM 3052 O O . ASP B 1 139 ? 5.051 12.992 7 1 98 139 ASP B O 1
ATOM 3056 N N . GLY B 1 140 ? 3.334 11.672 7.297 1 95.69 140 GLY B N 1
ATOM 3057 C CA . GLY B 1 140 ? 2.602 12.273 6.195 1 95.69 140 GLY B CA 1
ATOM 3058 C C . GLY B 1 140 ? 3.166 11.906 4.836 1 95.69 140 GLY B C 1
ATOM 3059 O O . GLY B 1 140 ? 3.086 12.695 3.891 1 95.69 140 GLY B O 1
ATOM 3060 N N . TRP B 1 141 ? 3.795 10.805 4.77 1 96.25 141 TRP B N 1
ATOM 3061 C CA . TRP B 1 141 ? 4.465 10.422 3.533 1 96.25 141 TRP B CA 1
ATOM 3062 C C . TRP B 1 141 ? 3.492 9.75 2.57 1 96.25 141 TRP B C 1
ATOM 3064 O O . TRP B 1 141 ? 3.885 9.305 1.487 1 96.25 141 TRP B O 1
ATOM 3074 N N . GLY B 1 142 ? 2.227 9.664 2.988 1 94.75 142 GLY B N 1
ATOM 3075 C CA . GLY B 1 142 ? 1.222 9.031 2.152 1 94.75 142 GLY B CA 1
ATOM 3076 C C . GLY B 1 142 ? 0.984 7.574 2.51 1 94.75 142 GLY B C 1
ATOM 3077 O O . GLY B 1 142 ? 1.716 7 3.318 1 94.75 142 GLY B O 1
ATOM 3078 N N . PRO B 1 143 ? 0.005 6.988 1.9 1 94.88 143 PRO B N 1
ATOM 3079 C CA . PRO B 1 143 ? -0.463 5.664 2.316 1 94.88 143 PRO B CA 1
ATOM 3080 C C . PRO B 1 143 ? 0.529 4.555 1.976 1 94.88 143 PRO B C 1
ATOM 3082 O O . PRO B 1 143 ? 0.559 3.52 2.648 1 94.88 143 PRO B O 1
ATOM 3085 N N . LEU B 1 144 ? 1.367 4.777 0.968 1 95.88 144 LEU B N 1
ATOM 3086 C CA . LEU B 1 144 ? 2.305 3.742 0.545 1 95.88 144 LEU B CA 1
ATOM 3087 C C . LEU B 1 144 ? 3.523 3.707 1.46 1 95.88 144 LEU B C 1
ATOM 3089 O O . LEU B 1 144 ? 4.016 2.631 1.808 1 95.88 144 LEU B O 1
ATOM 3093 N N . LEU B 1 145 ? 3.965 4.934 1.93 1 98.06 145 LEU B N 1
ATOM 3094 C CA . LEU B 1 145 ? 5.277 4.973 2.564 1 98.06 145 LEU B CA 1
ATOM 3095 C C . LEU B 1 145 ? 5.184 5.551 3.973 1 98.06 145 LEU B C 1
ATOM 3097 O O . LEU B 1 145 ? 6.18 5.582 4.703 1 98.06 145 LEU B O 1
ATOM 3101 N N . GLY B 1 146 ? 4.02 5.965 4.34 1 98 146 GLY B N 1
ATOM 3102 C CA . GLY B 1 146 ? 3.801 6.582 5.637 1 98 146 GLY B CA 1
ATOM 3103 C C . GLY B 1 146 ? 2.359 6.5 6.102 1 98 146 GLY B C 1
ATOM 3104 O O . GLY B 1 146 ? 1.729 5.445 6.008 1 98 146 GLY B O 1
ATOM 3105 N N . ASP B 1 147 ? 1.892 7.566 6.82 1 97.81 147 ASP B N 1
ATOM 3106 C CA . ASP B 1 147 ? 0.535 7.68 7.344 1 97.81 147 ASP B CA 1
ATOM 3107 C C . ASP B 1 147 ? 0.208 6.512 8.273 1 97.81 147 ASP B C 1
ATOM 3109 O O . ASP B 1 147 ? -0.925 6.023 8.297 1 97.81 147 ASP B O 1
ATOM 3113 N N . GLU B 1 148 ? 1.231 6 8.961 1 97.81 148 GLU B N 1
ATOM 3114 C CA . GLU B 1 148 ? 1.038 4.824 9.805 1 97.81 148 GLU B CA 1
ATOM 3115 C C . GLU B 1 148 ? 0.121 5.133 10.984 1 97.81 148 GLU B C 1
ATOM 3117 O O . GLU B 1 148 ? 0.34 6.109 11.711 1 97.81 148 GLU B O 1
ATOM 3122 N N . GLY B 1 149 ? -0.853 4.344 11.109 1 98.44 149 GLY B N 1
ATOM 3123 C CA . GLY B 1 149 ? -1.831 4.551 12.164 1 98.44 149 GLY B CA 1
ATOM 3124 C C . GLY B 1 149 ? -3.025 5.371 11.719 1 98.44 149 GLY B C 1
ATOM 3125 O O . GLY B 1 149 ? -3.992 5.531 12.469 1 98.44 149 GLY B O 1
ATOM 3126 N N . GLY B 1 150 ? -2.994 6.004 10.555 1 98.31 150 GLY B N 1
ATOM 3127 C CA . GLY B 1 150 ? -4.141 6.703 10.008 1 98.31 150 GLY B CA 1
ATOM 3128 C C . GLY B 1 150 ? -5.27 5.777 9.602 1 98.31 150 GLY B C 1
ATOM 3129 O O . GLY B 1 150 ? -5.18 4.562 9.789 1 98.31 150 GLY B O 1
ATOM 3130 N N . GLY B 1 151 ? -6.277 6.344 9.102 1 98.25 151 GLY B N 1
ATOM 3131 C CA . GLY B 1 151 ? -7.453 5.57 8.734 1 98.25 151 GLY B CA 1
ATOM 3132 C C . GLY B 1 151 ? -7.188 4.578 7.613 1 98.25 151 GLY B C 1
ATOM 3133 O O . GLY B 1 151 ? -7.637 3.434 7.676 1 98.25 151 GLY B O 1
ATOM 3134 N N . ALA B 1 152 ? -6.52 5.035 6.57 1 98.12 152 ALA B N 1
ATOM 3135 C CA . ALA B 1 152 ? -6.184 4.133 5.473 1 98.12 152 ALA B CA 1
ATOM 3136 C C . ALA B 1 152 ? -5.332 2.965 5.961 1 98.12 152 ALA B C 1
ATOM 3138 O O . ALA B 1 152 ? -5.527 1.825 5.535 1 98.12 152 ALA B O 1
ATOM 3139 N N . TRP B 1 153 ? -4.387 3.262 6.836 1 98.56 153 TRP B N 1
ATOM 3140 C CA . TRP B 1 153 ? -3.518 2.236 7.406 1 98.56 153 TRP B CA 1
ATOM 3141 C C . TRP B 1 153 ? -4.324 1.218 8.203 1 98.56 153 TRP B C 1
ATOM 3143 O O . TRP B 1 153 ? -4.172 0.009 8.008 1 98.56 153 TRP B O 1
ATOM 3153 N N . ILE B 1 154 ? -5.18 1.681 9.039 1 98.75 154 ILE B N 1
ATOM 3154 C CA . ILE B 1 154 ? -6.012 0.818 9.867 1 98.75 154 ILE B CA 1
ATOM 3155 C C . ILE B 1 154 ? -6.906 -0.046 8.977 1 98.75 154 ILE B C 1
ATOM 3157 O O . ILE B 1 154 ? -6.996 -1.26 9.172 1 98.75 154 ILE B O 1
ATOM 3161 N N . GLY B 1 155 ? -7.602 0.629 8.078 1 98.75 155 GLY B N 1
ATOM 3162 C CA . GLY B 1 155 ? -8.461 -0.106 7.168 1 98.75 155 GLY B CA 1
ATOM 3163 C C . GLY B 1 155 ? -7.73 -1.182 6.387 1 98.75 155 GLY B C 1
ATOM 3164 O O . GLY B 1 155 ? -8.203 -2.318 6.297 1 98.75 155 GLY B O 1
ATOM 3165 N N . THR B 1 156 ? -6.59 -0.846 5.855 1 98.69 156 THR B N 1
ATOM 3166 C CA . THR B 1 156 ? -5.797 -1.776 5.059 1 98.69 156 THR B CA 1
ATOM 3167 C C . THR B 1 156 ? -5.34 -2.959 5.906 1 98.69 156 THR B C 1
ATOM 3169 O O . THR B 1 156 ? -5.469 -4.113 5.492 1 98.69 156 THR B O 1
ATOM 3172 N N . GLU B 1 157 ? -4.82 -2.652 7.109 1 98.75 157 GLU B N 1
ATOM 3173 C CA . GLU B 1 157 ? -4.359 -3.723 7.988 1 98.75 157 GLU B CA 1
ATOM 3174 C C . GLU B 1 157 ? -5.516 -4.633 8.398 1 98.75 157 GLU B C 1
ATOM 3176 O O . GLU B 1 157 ? -5.34 -5.844 8.539 1 98.75 157 GLU B O 1
ATOM 3181 N N . GLY B 1 158 ? -6.652 -4.023 8.641 1 98.88 158 GLY B N 1
ATOM 3182 C CA . GLY B 1 158 ? -7.828 -4.832 8.914 1 98.88 158 GLY B CA 1
ATOM 3183 C C . GLY B 1 158 ? -8.195 -5.754 7.766 1 98.88 158 GLY B C 1
ATOM 3184 O O . GLY B 1 158 ? -8.523 -6.926 7.984 1 98.88 158 GLY B O 1
ATOM 3185 N N . LEU B 1 159 ? -8.172 -5.246 6.59 1 98.88 159 LEU B N 1
ATOM 3186 C CA . LEU B 1 159 ? -8.516 -6.027 5.406 1 98.88 159 LEU B CA 1
ATOM 3187 C C . LEU B 1 159 ? -7.473 -7.113 5.156 1 98.88 159 LEU B C 1
ATOM 3189 O O . LEU B 1 159 ? -7.816 -8.227 4.754 1 98.88 159 LEU B O 1
ATOM 3193 N N . ARG B 1 160 ? -6.223 -6.781 5.348 1 98.75 160 ARG B N 1
ATOM 3194 C CA . ARG B 1 160 ? -5.168 -7.785 5.25 1 98.75 160 ARG B CA 1
ATOM 3195 C C . ARG B 1 160 ? -5.398 -8.922 6.238 1 98.75 160 ARG B C 1
ATOM 3197 O O . ARG B 1 160 ? -5.238 -10.094 5.891 1 98.75 160 ARG B O 1
ATOM 3204 N N . ALA B 1 161 ? -5.734 -8.523 7.445 1 98.81 161 ALA B N 1
ATOM 3205 C CA . ALA B 1 161 ? -6.035 -9.547 8.453 1 98.81 161 ALA B CA 1
ATOM 3206 C C . ALA B 1 161 ? -7.188 -10.438 8 1 98.81 161 ALA B C 1
ATOM 3208 O O . ALA B 1 161 ? -7.156 -11.648 8.203 1 98.81 161 ALA B O 1
ATOM 3209 N N . ALA B 1 162 ? -8.195 -9.867 7.438 1 98.81 162 ALA B N 1
ATOM 3210 C CA . ALA B 1 162 ? -9.328 -10.617 6.91 1 98.81 162 ALA B CA 1
ATOM 3211 C C . ALA B 1 162 ? -8.883 -11.625 5.855 1 98.81 162 ALA B C 1
ATOM 3213 O O . ALA B 1 162 ? -9.281 -12.789 5.891 1 98.81 162 ALA B O 1
ATOM 3214 N N . LEU B 1 163 ? -8.016 -11.188 5 1 98.69 163 LEU B N 1
ATOM 3215 C CA . LEU B 1 163 ? -7.555 -12.047 3.912 1 98.69 163 LEU B CA 1
ATOM 3216 C C . LEU B 1 163 ? -6.609 -13.125 4.434 1 98.69 163 LEU B C 1
ATOM 3218 O O . LEU B 1 163 ? -6.602 -14.25 3.93 1 98.69 163 LEU B O 1
ATOM 3222 N N . ARG B 1 164 ? -5.785 -12.758 5.441 1 98.69 164 ARG B N 1
ATOM 3223 C CA . ARG B 1 164 ? -4.941 -13.773 6.07 1 98.69 164 ARG B CA 1
ATOM 3224 C C . ARG B 1 164 ? -5.785 -14.875 6.699 1 98.69 164 ARG B C 1
ATOM 3226 O O . ARG B 1 164 ? -5.449 -16.047 6.605 1 98.69 164 ARG B O 1
ATOM 3233 N N . ALA B 1 165 ? -6.785 -14.461 7.328 1 98.56 165 ALA B N 1
ATOM 3234 C CA . ALA B 1 165 ? -7.691 -15.453 7.891 1 98.56 165 ALA B CA 1
ATOM 3235 C C . ALA B 1 165 ? -8.328 -16.297 6.793 1 98.56 165 ALA B C 1
ATOM 3237 O O . ALA B 1 165 ? -8.453 -17.516 6.93 1 98.56 165 ALA B O 1
ATOM 3238 N N . HIS B 1 166 ? -8.734 -15.703 5.715 1 98.06 166 HIS B N 1
ATOM 3239 C CA . HIS B 1 166 ? -9.43 -16.312 4.59 1 98.06 166 HIS B CA 1
ATOM 3240 C C . HIS B 1 166 ? -8.578 -17.391 3.928 1 98.06 166 HIS B C 1
ATOM 3242 O O . HIS B 1 166 ? -9.094 -18.438 3.508 1 98.06 166 HIS B O 1
ATOM 3248 N N . ASP B 1 167 ? -7.242 -17.141 3.879 1 97.62 167 ASP B N 1
ATOM 3249 C CA . ASP B 1 167 ? -6.418 -18.109 3.154 1 97.62 167 ASP B CA 1
ATOM 3250 C C . ASP B 1 167 ? -5.484 -18.844 4.102 1 97.62 167 ASP B C 1
ATOM 3252 O O . ASP B 1 167 ? -4.457 -19.391 3.68 1 97.62 167 ASP B O 1
ATOM 3256 N N . GLY B 1 168 ? -5.773 -18.812 5.402 1 97.88 168 GLY B N 1
ATOM 3257 C CA . GLY B 1 168 ? -5.152 -19.688 6.375 1 97.88 168 GLY B CA 1
ATOM 3258 C C . GLY B 1 168 ? -3.82 -19.172 6.887 1 97.88 168 GLY B C 1
ATOM 3259 O O . GLY B 1 168 ? -3.129 -19.859 7.641 1 97.88 168 GLY B O 1
ATOM 3260 N N . ARG B 1 169 ? -3.438 -17.984 6.539 1 98.38 169 ARG B N 1
ATOM 3261 C CA . ARG B 1 169 ? -2.148 -17.438 6.941 1 98.38 169 ARG B CA 1
ATOM 3262 C C . ARG B 1 169 ? -2.234 -16.812 8.328 1 98.38 169 ARG B C 1
ATOM 3264 O O . ARG B 1 169 ? -1.209 -16.5 8.945 1 98.38 169 ARG B O 1
ATOM 3271 N N . GLY B 1 170 ? -3.42 -16.547 8.766 1 97.75 170 GLY B N 1
ATOM 3272 C CA . GLY B 1 170 ? -3.611 -15.922 10.062 1 97.75 170 GLY B CA 1
ATOM 3273 C C . GLY B 1 170 ? -4.785 -16.5 10.836 1 97.75 170 GLY B C 1
ATOM 3274 O O . GLY B 1 170 ? -5.508 -17.359 10.336 1 97.75 170 GLY B O 1
ATOM 3275 N N . PRO B 1 171 ? -4.98 -16.078 12.062 1 97.88 171 PRO B N 1
ATOM 3276 C CA . PRO B 1 171 ? -6.062 -16.594 12.898 1 97.88 171 PRO B CA 1
ATOM 3277 C C . PRO B 1 171 ? -7.441 -16.156 12.422 1 97.88 171 PRO B C 1
ATOM 3279 O O . PRO B 1 171 ? -7.559 -15.188 11.672 1 97.88 171 PRO B O 1
ATOM 3282 N N . HIS B 1 172 ? -8.406 -16.938 12.859 1 97.75 172 HIS B N 1
ATOM 3283 C CA . HIS B 1 172 ? -9.789 -16.531 12.602 1 97.75 172 HIS B CA 1
ATOM 3284 C C . HIS B 1 172 ? -10.062 -15.133 13.156 1 97.75 172 HIS B C 1
ATOM 3286 O O . HIS B 1 172 ? -9.539 -14.773 14.219 1 97.75 172 HIS B O 1
ATOM 3292 N N . THR B 1 173 ? -10.891 -14.359 12.469 1 98.62 173 THR B N 1
ATOM 3293 C CA . THR B 1 173 ? -11.266 -13.008 12.875 1 98.62 173 THR B CA 1
ATOM 3294 C C . THR B 1 173 ? -12.633 -12.633 12.312 1 98.62 173 THR B C 1
ATOM 3296 O O . THR B 1 173 ? -12.977 -13.016 11.195 1 98.62 173 THR B O 1
ATOM 3299 N N . ALA B 1 174 ? -13.344 -11.852 13.047 1 98.5 174 ALA B N 1
ATOM 3300 C CA . ALA B 1 174 ? -14.641 -11.359 12.602 1 98.5 174 ALA B CA 1
ATOM 3301 C C . ALA B 1 174 ? -14.492 -10.406 11.414 1 98.5 174 ALA B C 1
ATOM 3303 O O . ALA B 1 174 ? -15.453 -10.164 10.688 1 98.5 174 ALA B O 1
ATOM 3304 N N . LEU B 1 175 ? -13.312 -9.914 11.227 1 98.81 175 LEU B N 1
ATOM 3305 C CA . LEU B 1 175 ? -13.055 -8.914 10.195 1 98.81 175 LEU B CA 1
ATOM 3306 C C . LEU B 1 175 ? -13.297 -9.492 8.805 1 98.81 175 LEU B C 1
ATOM 3308 O O . LEU B 1 175 ? -13.617 -8.75 7.871 1 98.81 175 LEU B O 1
ATOM 3312 N N . ALA B 1 176 ? -13.125 -10.805 8.641 1 98.62 176 ALA B N 1
ATOM 3313 C CA . ALA B 1 176 ? -13.367 -11.438 7.348 1 98.62 176 ALA B CA 1
ATOM 3314 C C . ALA B 1 176 ? -14.812 -11.234 6.902 1 98.62 176 ALA B C 1
ATOM 3316 O O . ALA B 1 176 ? -15.062 -10.711 5.812 1 98.62 176 ALA B O 1
ATOM 3317 N N . ALA B 1 177 ? -15.742 -11.57 7.77 1 98.44 177 ALA B N 1
ATOM 3318 C CA . ALA B 1 177 ? -17.156 -11.398 7.461 1 98.44 177 ALA B CA 1
ATOM 3319 C C . ALA B 1 177 ? -17.516 -9.914 7.332 1 98.44 177 ALA B C 1
ATOM 3321 O O . ALA B 1 177 ? -18.266 -9.531 6.438 1 98.44 177 ALA B O 1
ATOM 3322 N N . LYS B 1 178 ? -16.984 -9.094 8.172 1 98.69 178 LYS B N 1
ATOM 3323 C CA . LYS B 1 178 ? -17.281 -7.668 8.172 1 98.69 178 LYS B CA 1
ATOM 3324 C C . LYS B 1 178 ? -16.797 -6.996 6.895 1 98.69 178 LYS B C 1
ATOM 3326 O O . LYS B 1 178 ? -17.406 -6.047 6.41 1 98.69 178 LYS B O 1
ATOM 3331 N N . ALA B 1 179 ? -15.648 -7.434 6.402 1 98.75 179 ALA B N 1
ATOM 3332 C CA . ALA B 1 179 ? -15.133 -6.879 5.152 1 98.75 179 ALA B CA 1
ATOM 3333 C C . ALA B 1 179 ? -16.094 -7.133 4 1 98.75 179 ALA B C 1
ATOM 3335 O O . ALA B 1 179 ? -16.406 -6.223 3.227 1 98.75 179 ALA B O 1
ATOM 3336 N N . THR B 1 180 ? -16.562 -8.383 3.881 1 98.38 180 THR B N 1
ATOM 3337 C CA . THR B 1 180 ? -17.531 -8.734 2.844 1 98.38 180 THR B CA 1
ATOM 3338 C C . THR B 1 180 ? -18.781 -7.891 2.969 1 98.38 180 THR B C 1
ATOM 3340 O O . THR B 1 180 ? -19.297 -7.375 1.972 1 98.38 180 THR B O 1
ATOM 3343 N N . GLU B 1 181 ? -19.25 -7.719 4.168 1 98.25 181 GLU B N 1
ATOM 3344 C CA . GLU B 1 181 ? -20.453 -6.938 4.434 1 98.25 181 GLU B CA 1
ATOM 3345 C C . GLU B 1 181 ? -20.25 -5.465 4.082 1 98.25 181 GLU B C 1
ATOM 3347 O O . GLU B 1 181 ? -21.109 -4.84 3.469 1 98.25 181 GLU B O 1
ATOM 3352 N N . SER B 1 182 ? -19.188 -4.922 4.422 1 98.06 182 SER B N 1
ATOM 3353 C CA . SER B 1 182 ? -18.906 -3.494 4.281 1 98.06 182 SER B CA 1
ATOM 3354 C C . SER B 1 182 ? -18.781 -3.096 2.816 1 98.06 182 SER B C 1
ATOM 3356 O O . SER B 1 182 ? -19.203 -2.006 2.426 1 98.06 182 SER B O 1
ATOM 3358 N N . TYR B 1 183 ? -18.188 -4.008 2.057 1 97.94 183 TYR B N 1
ATOM 3359 C CA . TYR B 1 183 ? -17.891 -3.602 0.69 1 97.94 183 TYR B CA 1
ATOM 3360 C C . TYR B 1 183 ? -18.828 -4.258 -0.303 1 97.94 183 TYR B C 1
ATOM 3362 O O . TYR B 1 183 ? -18.875 -3.877 -1.476 1 97.94 183 TYR B O 1
ATOM 3370 N N . GLY B 1 184 ? -19.531 -5.281 0.091 1 97.75 184 GLY B N 1
ATOM 3371 C CA . GLY B 1 184 ? -20.516 -5.938 -0.756 1 97.75 184 GLY B CA 1
ATOM 3372 C C . GLY B 1 184 ? -19.891 -6.844 -1.8 1 97.75 184 GLY B C 1
ATOM 3373 O O . GLY B 1 184 ? -20.453 -7.035 -2.881 1 97.75 184 GLY B O 1
ATOM 3374 N N . VAL B 1 185 ? -18.688 -7.301 -1.586 1 96.69 185 VAL B N 1
ATOM 3375 C CA . VAL B 1 185 ? -18 -8.219 -2.482 1 96.69 185 VAL B CA 1
ATOM 3376 C C . VAL B 1 185 ? -17.391 -9.367 -1.68 1 96.69 185 VAL B C 1
ATOM 3378 O O . VAL B 1 185 ? -17.25 -9.273 -0.458 1 96.69 185 VAL B O 1
ATOM 3381 N N . THR B 1 186 ? -17.078 -10.469 -2.338 1 96.4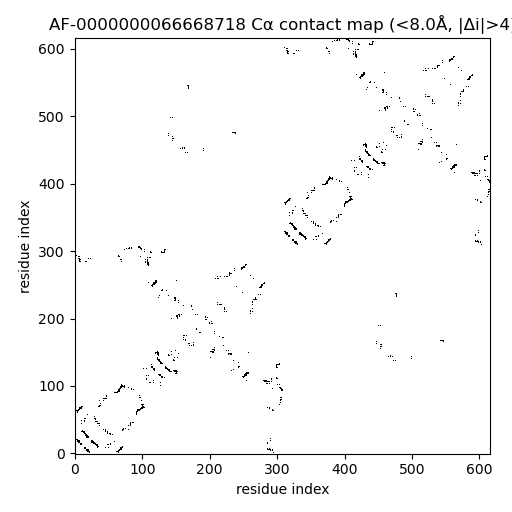4 186 THR B N 1
ATOM 3382 C CA . THR B 1 186 ? -16.406 -11.57 -1.67 1 96.44 186 THR B CA 1
ATOM 3383 C C . THR B 1 186 ? -14.953 -11.188 -1.348 1 96.44 186 THR B C 1
ATOM 3385 O O . THR B 1 186 ? -14.406 -10.25 -1.929 1 96.44 186 THR B O 1
ATOM 3388 N N . LEU B 1 187 ? -14.328 -11.867 -0.401 1 97.5 187 LEU B N 1
ATOM 3389 C CA . LEU B 1 187 ? -12.945 -11.586 -0.031 1 97.5 187 LEU B CA 1
ATOM 3390 C C . LEU B 1 187 ? -12.016 -11.773 -1.225 1 97.5 187 LEU B C 1
ATOM 3392 O O . LEU B 1 187 ? -11.047 -11.023 -1.388 1 97.5 187 LEU B O 1
ATOM 3396 N N . ASP B 1 188 ? -12.297 -12.711 -2.121 1 93.38 188 ASP B N 1
ATOM 3397 C CA . ASP B 1 188 ? -11.484 -12.953 -3.309 1 93.38 188 ASP B CA 1
ATOM 3398 C C . ASP B 1 188 ? -11.555 -11.766 -4.27 1 93.38 188 ASP B C 1
ATOM 3400 O O . ASP B 1 188 ? -10.633 -11.555 -5.066 1 93.38 188 ASP B O 1
ATOM 3404 N N . GLU B 1 189 ? -12.578 -10.992 -4.195 1 92.94 189 GLU B N 1
ATOM 3405 C CA . GLU B 1 189 ? -12.797 -9.867 -5.105 1 92.94 189 GLU B CA 1
ATOM 3406 C C . GLU B 1 189 ? -12.273 -8.562 -4.512 1 92.94 189 GLU B C 1
ATOM 3408 O O . GLU B 1 189 ? -12.148 -7.562 -5.219 1 92.94 189 GLU B O 1
ATOM 3413 N N . LEU B 1 190 ? -11.906 -8.578 -3.289 1 95.94 190 LEU B N 1
ATOM 3414 C CA . LEU B 1 190 ? -11.57 -7.375 -2.531 1 95.94 190 LEU B CA 1
ATOM 3415 C C . LEU B 1 190 ? -10.375 -6.664 -3.143 1 95.94 190 LEU B C 1
ATOM 3417 O O . LEU B 1 190 ? -10.391 -5.441 -3.305 1 95.94 190 LEU B O 1
ATOM 3421 N N . PRO B 1 191 ? -9.305 -7.426 -3.527 1 93.88 191 PRO B N 1
ATOM 3422 C CA . PRO B 1 191 ? -8.141 -6.742 -4.105 1 93.88 191 PRO B CA 1
ATOM 3423 C C . PRO B 1 191 ? -8.492 -5.969 -5.375 1 93.88 191 PRO B C 1
ATOM 3425 O O . PRO B 1 191 ? -8.062 -4.824 -5.543 1 93.88 191 PRO B O 1
ATOM 3428 N N . ARG B 1 192 ? -9.242 -6.57 -6.215 1 88.94 192 ARG B N 1
ATOM 3429 C CA . ARG B 1 192 ? -9.656 -5.898 -7.441 1 88.94 192 ARG B CA 1
ATOM 3430 C C . ARG B 1 192 ? -10.547 -4.699 -7.133 1 88.94 192 ARG B C 1
ATOM 3432 O O . ARG B 1 192 ? -10.414 -3.643 -7.75 1 88.94 192 ARG B O 1
ATOM 3439 N N . HIS B 1 193 ? -11.453 -4.922 -6.18 1 93.56 193 HIS B N 1
ATOM 3440 C CA . HIS B 1 193 ? -12.391 -3.875 -5.793 1 93.56 193 HIS B CA 1
ATOM 3441 C C . HIS B 1 193 ? -11.656 -2.631 -5.305 1 93.56 193 HIS B C 1
ATOM 3443 O O . HIS B 1 193 ? -11.953 -1.518 -5.746 1 93.56 193 HIS B O 1
ATOM 3449 N N . LEU B 1 194 ? -10.648 -2.797 -4.48 1 95.06 194 LEU B N 1
ATOM 3450 C CA . LEU B 1 194 ? -9.883 -1.671 -3.963 1 95.06 194 LEU B CA 1
ATOM 3451 C C . LEU B 1 194 ? -8.953 -1.11 -5.035 1 95.06 194 LEU B C 1
ATOM 3453 O O . LEU B 1 194 ? -8.836 0.107 -5.188 1 95.06 194 LEU B O 1
ATOM 3457 N N . GLY B 1 195 ? -8.352 -1.983 -5.738 1 90.25 195 GLY B N 1
ATOM 3458 C CA . GLY B 1 195 ? -7.348 -1.588 -6.715 1 90.25 195 GLY B CA 1
ATOM 3459 C C . GLY B 1 195 ? -7.922 -0.755 -7.848 1 90.25 195 GLY B C 1
ATOM 3460 O O . GLY B 1 195 ? -7.219 0.074 -8.43 1 90.25 195 GLY B O 1
ATOM 3461 N N . GLN B 1 196 ? -9.133 -0.905 -8.148 1 87.5 196 GLN B N 1
ATOM 3462 C CA . GLN B 1 196 ? -9.758 -0.227 -9.281 1 87.5 196 GLN B CA 1
ATOM 3463 C C . GLN B 1 196 ? -10.391 1.093 -8.844 1 87.5 196 GLN B C 1
ATOM 3465 O O . GLN B 1 196 ? -10.852 1.869 -9.688 1 87.5 196 GLN B O 1
ATOM 3470 N N . HIS B 1 197 ? -10.391 1.28 -7.605 1 90.19 197 HIS B N 1
ATOM 3471 C CA . HIS B 1 197 ? -10.969 2.525 -7.105 1 90.19 197 HIS B CA 1
ATOM 3472 C C . HIS B 1 197 ? -10.047 3.709 -7.398 1 90.19 197 HIS B C 1
ATOM 3474 O O . HIS B 1 197 ? -8.828 3.564 -7.406 1 90.19 197 HIS B O 1
ATOM 3480 N N . GLU B 1 198 ? -10.633 4.883 -7.605 1 89.06 198 GLU B N 1
ATOM 3481 C CA . GLU B 1 198 ? -9.875 6.094 -7.91 1 89.06 198 GLU B CA 1
ATOM 3482 C C . GLU B 1 198 ? -8.969 6.484 -6.75 1 89.06 198 GLU B C 1
ATOM 3484 O O . GLU B 1 198 ? -7.902 7.07 -6.957 1 89.06 198 GLU B O 1
ATOM 3489 N N . ASN B 1 199 ? -9.398 6.18 -5.551 1 91.94 199 ASN B N 1
ATOM 3490 C CA . ASN B 1 199 ? -8.648 6.457 -4.332 1 91.94 199 ASN B CA 1
ATOM 3491 C C . ASN B 1 199 ? -8.703 5.281 -3.361 1 91.94 199 ASN B C 1
ATOM 3493 O O . ASN B 1 199 ? -9.453 5.305 -2.387 1 91.94 199 ASN B O 1
ATOM 3497 N N . PRO B 1 200 ? -7.848 4.363 -3.576 1 94.94 200 PRO B N 1
ATOM 3498 C CA . PRO B 1 200 ? -7.895 3.137 -2.777 1 94.94 200 PRO B CA 1
ATOM 3499 C C . PRO B 1 200 ? -7.672 3.391 -1.289 1 94.94 200 PRO B C 1
ATOM 3501 O O . PRO B 1 200 ? -8.25 2.703 -0.446 1 94.94 200 PRO B O 1
ATOM 3504 N N . ALA B 1 201 ? -6.855 4.387 -1.005 1 94.38 201 ALA B N 1
ATOM 3505 C CA . ALA B 1 201 ? -6.586 4.711 0.393 1 94.38 201 ALA B CA 1
ATOM 3506 C C . ALA B 1 201 ? -7.852 5.188 1.101 1 94.38 201 ALA B C 1
ATOM 3508 O O . ALA B 1 201 ? -8.133 4.773 2.227 1 94.38 201 ALA B O 1
ATOM 3509 N N . LEU B 1 202 ? -8.578 6.055 0.426 1 93.88 202 LEU B N 1
ATOM 3510 C CA . LEU B 1 202 ? -9.828 6.547 0.99 1 93.88 202 LEU B CA 1
ATOM 3511 C C . LEU B 1 202 ? -10.836 5.418 1.147 1 93.88 202 LEU B C 1
ATOM 3513 O O . LEU B 1 202 ? -11.547 5.348 2.152 1 93.88 202 LEU B O 1
ATOM 3517 N N . LEU B 1 203 ? -10.883 4.574 0.159 1 96.88 203 LEU B N 1
ATOM 3518 C CA . LEU B 1 203 ? -11.797 3.438 0.217 1 96.88 203 LEU B CA 1
ATOM 3519 C C . LEU B 1 203 ? -11.43 2.506 1.368 1 96.88 203 LEU B C 1
ATOM 3521 O O . LEU B 1 203 ? -12.312 2.037 2.094 1 96.88 203 LEU B O 1
ATOM 3525 N N . ALA B 1 204 ? -10.18 2.244 1.558 1 97.88 204 ALA B N 1
ATOM 3526 C CA . ALA B 1 204 ? -9.734 1.393 2.656 1 97.88 204 ALA B CA 1
ATOM 3527 C C . ALA B 1 204 ? -10.055 2.023 4.008 1 97.88 204 ALA B C 1
ATOM 3529 O O . ALA B 1 204 ? -10.422 1.324 4.957 1 97.88 204 ALA B O 1
ATOM 3530 N N . ALA B 1 205 ? -9.93 3.322 4.059 1 97.69 205 ALA B N 1
ATOM 3531 C CA . ALA B 1 205 ? -10.156 4.047 5.305 1 97.69 205 ALA B CA 1
ATOM 3532 C C . ALA B 1 205 ? -11.586 3.861 5.801 1 97.69 205 ALA B C 1
ATOM 3534 O O . ALA B 1 205 ? -11.852 3.975 7 1 97.69 205 ALA B O 1
ATOM 3535 N N . ARG B 1 206 ? -12.484 3.549 4.922 1 97.25 206 ARG B N 1
ATOM 3536 C CA . ARG B 1 206 ? -13.883 3.336 5.289 1 97.25 206 ARG B CA 1
ATOM 3537 C C . ARG B 1 206 ? -14.031 2.129 6.211 1 97.25 206 ARG B C 1
ATOM 3539 O O . ARG B 1 206 ? -15.031 1.998 6.918 1 97.25 206 ARG B O 1
ATOM 3546 N N . PHE B 1 207 ? -13.055 1.284 6.215 1 98.69 207 PHE B N 1
ATOM 3547 C CA . PHE B 1 207 ? -13.125 0.067 7.016 1 98.69 207 PHE B CA 1
ATOM 3548 C C . PHE B 1 207 ? -12.578 0.309 8.422 1 98.69 207 PHE B C 1
ATOM 3550 O O . PHE B 1 207 ? -12.711 -0.546 9.297 1 98.69 207 PHE B O 1
ATOM 3557 N N . ALA B 1 208 ? -11.914 1.461 8.703 1 98.62 208 ALA B N 1
ATOM 3558 C CA . ALA B 1 208 ? -11.266 1.745 9.977 1 98.62 208 ALA B CA 1
ATOM 3559 C C . ALA B 1 208 ? -12.281 1.735 11.117 1 98.62 208 ALA B C 1
ATOM 3561 O O . ALA B 1 208 ? -12.055 1.102 12.156 1 98.62 208 ALA B O 1
ATOM 3562 N N . PRO B 1 209 ? -13.477 2.363 10.961 1 98.19 209 PRO B N 1
ATOM 3563 C CA . PRO B 1 209 ? -14.453 2.305 12.047 1 98.19 209 PRO B CA 1
ATOM 3564 C C . PRO B 1 209 ? -14.945 0.885 12.32 1 98.19 209 PRO B C 1
ATOM 3566 O O . PRO B 1 209 ? -15.281 0.553 13.461 1 98.19 209 PRO B O 1
ATOM 3569 N N . VAL B 1 210 ? -15 0.066 11.281 1 98.56 210 VAL B N 1
ATOM 3570 C CA . VAL B 1 210 ? -15.422 -1.321 11.438 1 98.56 210 VAL B CA 1
ATOM 3571 C C . VAL B 1 210 ? -14.398 -2.09 12.266 1 98.56 210 VAL B C 1
ATOM 3573 O O . VAL B 1 210 ? -14.766 -2.855 13.164 1 98.56 210 VAL B O 1
ATOM 3576 N N . VAL B 1 211 ? -13.117 -1.842 11.992 1 98.81 211 VAL B N 1
ATOM 3577 C CA . VAL B 1 211 ? -12.055 -2.475 12.766 1 98.81 211 VAL B CA 1
ATOM 3578 C C . VAL B 1 211 ? -12.156 -2.049 14.234 1 98.81 211 VAL B C 1
ATOM 3580 O O . VAL B 1 211 ? -12.07 -2.883 15.133 1 98.81 211 VAL B O 1
ATOM 3583 N N . ALA B 1 212 ? -12.352 -0.767 14.438 1 98.56 212 ALA B N 1
ATOM 3584 C CA . ALA B 1 212 ? -12.445 -0.236 15.789 1 98.56 212 ALA B CA 1
ATOM 3585 C C . ALA B 1 212 ? -13.617 -0.86 16.547 1 98.56 212 ALA B C 1
ATOM 3587 O O . ALA B 1 212 ? -13.484 -1.229 17.719 1 98.56 212 ALA B O 1
ATOM 3588 N N . ALA B 1 213 ? -14.719 -0.987 15.852 1 97.75 213 ALA B N 1
ATOM 3589 C CA . ALA B 1 213 ? -15.906 -1.559 16.469 1 97.75 213 ALA B CA 1
ATOM 3590 C C . ALA B 1 213 ? -15.68 -3.02 16.859 1 97.75 213 ALA B C 1
ATOM 3592 O O . ALA B 1 213 ? -16.203 -3.496 17.859 1 97.75 213 ALA B O 1
ATOM 3593 N N . ALA B 1 214 ? -14.875 -3.725 16.141 1 98.38 214 ALA B N 1
ATOM 3594 C CA . ALA B 1 214 ? -14.648 -5.148 16.359 1 98.38 214 ALA B CA 1
ATOM 3595 C C . ALA B 1 214 ? -13.609 -5.375 17.453 1 98.38 214 ALA B C 1
ATOM 3597 O O . ALA B 1 214 ? -13.477 -6.488 17.969 1 98.38 214 ALA B O 1
ATOM 3598 N N . ALA B 1 215 ? -12.898 -4.352 17.828 1 97.94 215 ALA B N 1
ATOM 3599 C CA . ALA B 1 215 ? -11.742 -4.484 18.719 1 97.94 215 ALA B CA 1
ATOM 3600 C C . ALA B 1 215 ? -12.156 -4.965 20.094 1 97.94 215 ALA B C 1
ATOM 3602 O O . ALA B 1 215 ? -11.359 -5.586 20.812 1 97.94 215 ALA B O 1
ATOM 3603 N N . ALA B 1 216 ? -13.352 -4.758 20.469 1 96.31 216 ALA B N 1
ATOM 3604 C CA . ALA B 1 216 ? -13.82 -5.141 21.797 1 96.31 216 ALA B CA 1
ATOM 3605 C C . ALA B 1 216 ? -13.938 -6.656 21.922 1 96.31 216 ALA B C 1
ATOM 3607 O O . ALA B 1 216 ? -13.797 -7.211 23.016 1 96.31 216 ALA B O 1
ATOM 3608 N N . THR B 1 217 ? -14.141 -7.336 20.812 1 97.88 217 THR B N 1
ATOM 3609 C CA . THR B 1 217 ? -14.445 -8.758 20.891 1 97.88 217 THR B CA 1
ATOM 3610 C C . THR B 1 217 ? -13.508 -9.57 20.016 1 97.88 217 THR B C 1
ATOM 3612 O O . THR B 1 217 ? -13.523 -10.805 20.031 1 97.88 217 THR B O 1
ATOM 3615 N N . ASP B 1 218 ? -12.758 -8.953 19.266 1 98.5 218 ASP B N 1
ATOM 3616 C CA . ASP B 1 218 ? -11.875 -9.625 18.312 1 98.5 218 ASP B CA 1
ATOM 3617 C C . ASP B 1 218 ? -10.414 -9.234 18.562 1 98.5 218 ASP B C 1
ATOM 3619 O O . ASP B 1 218 ? -10.031 -8.086 18.344 1 98.5 218 ASP B O 1
ATOM 3623 N N . GLU B 1 219 ? -9.609 -10.195 18.891 1 98.56 219 GLU B N 1
ATOM 3624 C CA . GLU B 1 219 ? -8.227 -9.945 19.281 1 98.56 219 GLU B CA 1
ATOM 3625 C C . GLU B 1 219 ? -7.414 -9.406 18.109 1 98.56 219 GLU B C 1
ATOM 3627 O O . GLU B 1 219 ? -6.516 -8.578 18.297 1 98.56 219 GLU B O 1
ATOM 3632 N N . THR B 1 220 ? -7.734 -9.898 16.922 1 98.69 220 THR B N 1
ATOM 3633 C CA . THR B 1 220 ? -7.043 -9.422 15.727 1 98.69 220 THR B CA 1
ATOM 3634 C C . THR B 1 220 ? -7.324 -7.941 15.492 1 98.69 220 THR B C 1
ATOM 3636 O O . THR B 1 220 ? -6.402 -7.16 15.234 1 98.69 220 THR B O 1
ATOM 3639 N N . ALA B 1 221 ? -8.555 -7.559 15.609 1 98.81 221 ALA B N 1
ATOM 3640 C CA . ALA B 1 221 ? -8.945 -6.156 15.469 1 98.81 221 ALA B CA 1
ATOM 3641 C C . ALA B 1 221 ? -8.297 -5.293 16.547 1 98.81 221 ALA B C 1
ATOM 3643 O O . ALA B 1 221 ? -7.781 -4.211 16.266 1 98.81 221 ALA B O 1
ATOM 3644 N N . ALA B 1 222 ? -8.281 -5.816 17.734 1 98.75 222 ALA B N 1
ATOM 3645 C CA . ALA B 1 222 ? -7.66 -5.098 18.844 1 98.75 222 ALA B CA 1
ATOM 3646 C C . ALA B 1 222 ? -6.172 -4.871 18.594 1 98.75 222 ALA B C 1
ATOM 3648 O O . ALA B 1 222 ? -5.645 -3.793 18.875 1 98.75 222 ALA B O 1
ATOM 3649 N N . ALA B 1 223 ? -5.559 -5.848 18.062 1 98.75 223 ALA B N 1
ATOM 3650 C CA . ALA B 1 223 ? -4.129 -5.754 17.781 1 98.75 223 ALA B CA 1
ATOM 3651 C C . ALA B 1 223 ? -3.85 -4.699 16.703 1 98.75 223 ALA B C 1
ATOM 3653 O O . ALA B 1 223 ? -2.857 -3.969 16.781 1 98.75 223 ALA B O 1
ATOM 3654 N N . VAL B 1 224 ? -4.719 -4.625 15.703 1 98.81 224 VAL B N 1
ATOM 3655 C CA . VAL B 1 224 ? -4.562 -3.629 14.648 1 98.81 224 VAL B CA 1
ATOM 3656 C C . VAL B 1 224 ? -4.652 -2.227 15.242 1 98.81 224 VAL B C 1
ATOM 3658 O O . VAL B 1 224 ? -3.812 -1.368 14.953 1 98.81 224 VAL B O 1
ATOM 3661 N N . LEU B 1 225 ? -5.625 -2.02 16.125 1 98.75 225 LEU B N 1
ATOM 3662 C CA . LEU B 1 225 ? -5.828 -0.7 16.719 1 98.75 225 LEU B CA 1
ATOM 3663 C C . LEU B 1 225 ? -4.695 -0.354 17.672 1 98.75 225 LEU B C 1
ATOM 3665 O O . LEU B 1 225 ? -4.246 0.794 17.734 1 98.75 225 LEU B O 1
ATOM 3669 N N . THR B 1 226 ? -4.23 -1.311 18.406 1 98.75 226 THR B N 1
ATOM 3670 C CA . THR B 1 226 ? -3.098 -1.094 19.297 1 98.75 226 THR B CA 1
ATOM 3671 C C . THR B 1 226 ? -1.854 -0.688 18.516 1 98.75 226 THR B C 1
ATOM 3673 O O . THR B 1 226 ? -1.163 0.263 18.891 1 98.75 226 THR B O 1
ATOM 3676 N N . ALA B 1 227 ? -1.627 -1.385 17.438 1 98.69 227 ALA B N 1
ATOM 3677 C CA . ALA B 1 227 ? -0.485 -1.059 16.578 1 98.69 227 ALA B CA 1
ATOM 3678 C C . ALA B 1 227 ? -0.63 0.336 15.984 1 98.69 227 ALA B C 1
ATOM 3680 O O . ALA B 1 227 ? 0.35 1.075 15.867 1 98.69 227 ALA B O 1
ATOM 3681 N N . ALA B 1 228 ? -1.826 0.681 15.602 1 98.75 228 ALA B N 1
ATOM 3682 C CA . ALA B 1 228 ? -2.092 2.006 15.047 1 98.75 228 ALA B CA 1
ATOM 3683 C C . ALA B 1 228 ? -1.809 3.098 16.078 1 98.75 228 ALA B C 1
ATOM 3685 O O . ALA B 1 228 ? -1.125 4.078 15.773 1 98.75 228 ALA B O 1
ATOM 3686 N N . GLY B 1 229 ? -2.342 2.891 17.281 1 98.69 229 GLY B N 1
ATOM 3687 C CA . GLY B 1 229 ? -2.092 3.852 18.344 1 98.69 229 GLY B CA 1
ATOM 3688 C C . GLY B 1 229 ? -0.617 4.043 18.641 1 98.69 229 GLY B C 1
ATOM 3689 O O . GLY B 1 229 ? -0.156 5.168 18.828 1 98.69 229 GLY B O 1
ATOM 3690 N N . ARG B 1 230 ? 0.083 2.957 18.641 1 98.69 230 ARG B N 1
ATOM 3691 C CA . ARG B 1 230 ? 1.517 3.018 18.891 1 98.69 230 ARG B CA 1
ATOM 3692 C C . ARG B 1 230 ? 2.252 3.721 17.766 1 98.69 230 ARG B C 1
ATOM 3694 O O . ARG B 1 230 ? 3.223 4.441 18 1 98.69 230 ARG B O 1
ATOM 3701 N N . ALA B 1 231 ? 1.826 3.512 16.547 1 98.69 231 ALA B N 1
ATOM 3702 C CA . ALA B 1 231 ? 2.432 4.184 15.406 1 98.69 231 ALA B CA 1
ATOM 3703 C C . ALA B 1 231 ? 2.211 5.691 15.469 1 98.69 231 ALA B C 1
ATOM 3705 O O . ALA B 1 231 ? 3.131 6.473 15.219 1 98.69 231 ALA B O 1
ATOM 3706 N N . LEU B 1 232 ? 1.02 6.066 15.805 1 98.75 232 LEU B N 1
ATOM 3707 C CA . LEU B 1 232 ? 0.716 7.484 15.969 1 98.75 232 LEU B CA 1
ATOM 3708 C C . LEU B 1 232 ? 1.557 8.094 17.094 1 98.75 232 LEU B C 1
ATOM 3710 O O . LEU B 1 232 ? 2.059 9.211 16.953 1 98.75 232 LEU B O 1
ATOM 3714 N N . ALA B 1 233 ? 1.703 7.324 18.172 1 98.81 233 ALA B N 1
ATOM 3715 C CA . ALA B 1 233 ? 2.52 7.793 19.281 1 98.81 233 ALA B CA 1
ATOM 3716 C C . ALA B 1 233 ? 3.967 8.016 18.859 1 98.81 233 ALA B C 1
ATOM 3718 O O . ALA B 1 233 ? 4.594 9 19.25 1 98.81 233 ALA B O 1
ATOM 3719 N N . ARG B 1 234 ? 4.449 7.098 18.094 1 98.62 234 ARG B N 1
ATOM 3720 C CA . ARG B 1 234 ? 5.809 7.238 17.578 1 98.62 234 ARG B CA 1
ATOM 3721 C C . ARG B 1 234 ? 5.953 8.516 16.766 1 98.62 234 ARG B C 1
ATOM 3723 O O . ARG B 1 234 ? 6.969 9.211 16.859 1 98.62 234 ARG B O 1
ATOM 3730 N N . THR B 1 235 ? 4.996 8.844 15.992 1 98.81 235 THR B N 1
ATOM 3731 C CA . THR B 1 235 ? 4.988 10.055 15.172 1 98.81 235 THR B CA 1
ATOM 3732 C C . THR B 1 235 ? 5.023 11.305 16.062 1 98.81 235 THR B C 1
ATOM 3734 O O . THR B 1 235 ? 5.816 12.219 15.82 1 98.81 235 THR B O 1
ATOM 3737 N N . VAL B 1 236 ? 4.223 11.289 17.078 1 98.75 236 VAL B N 1
ATOM 3738 C CA . VAL B 1 236 ? 4.156 12.43 17.984 1 98.75 236 VAL B CA 1
ATOM 3739 C C . VAL B 1 236 ? 5.48 12.57 18.734 1 98.75 236 VAL B C 1
ATOM 3741 O O . VAL B 1 236 ? 6.035 13.664 18.828 1 98.75 236 VAL B O 1
ATOM 3744 N N . ARG B 1 237 ? 5.992 11.484 19.234 1 98.75 237 ARG B N 1
ATOM 3745 C CA . ARG B 1 237 ? 7.25 11.508 19.984 1 98.75 237 ARG B CA 1
ATOM 3746 C C . ARG B 1 237 ? 8.391 12.039 19.109 1 98.75 237 ARG B C 1
ATOM 3748 O O . ARG B 1 237 ? 9.219 12.82 19.578 1 98.75 237 ARG B O 1
ATOM 3755 N N . ALA B 1 238 ? 8.406 11.602 17.906 1 98.75 238 ALA B N 1
ATOM 3756 C CA . ALA B 1 238 ? 9.438 12.07 16.969 1 98.75 238 ALA B CA 1
ATOM 3757 C C . ALA B 1 238 ? 9.297 13.562 16.719 1 98.75 238 ALA B C 1
ATOM 3759 O O . ALA B 1 238 ? 10.297 14.289 16.656 1 98.75 238 ALA B O 1
ATOM 3760 N N . ALA B 1 239 ? 8.062 14.031 16.516 1 98.56 239 ALA B N 1
ATOM 3761 C CA . ALA B 1 239 ? 7.82 15.453 16.297 1 98.56 239 ALA B CA 1
ATOM 3762 C C . ALA B 1 239 ? 8.305 16.281 17.484 1 98.56 239 ALA B C 1
ATOM 3764 O O . ALA B 1 239 ? 8.945 17.328 17.312 1 98.56 239 ALA B O 1
ATOM 3765 N N . ILE B 1 240 ? 8.008 15.797 18.672 1 98.5 240 ILE B N 1
ATOM 3766 C CA . ILE B 1 240 ? 8.438 16.484 19.891 1 98.5 240 ILE B CA 1
ATOM 376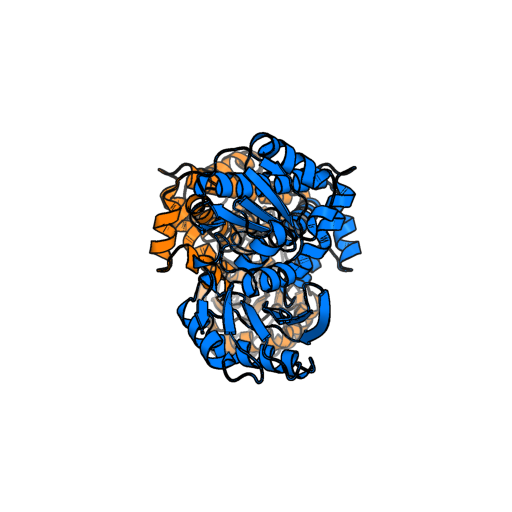7 C C . ILE B 1 240 ? 9.961 16.516 19.938 1 98.5 240 ILE B C 1
ATOM 3769 O O . ILE B 1 240 ? 10.562 17.578 20.141 1 98.5 240 ILE B O 1
ATOM 3773 N N . ALA B 1 241 ? 10.562 15.414 19.75 1 98 241 ALA B N 1
ATOM 3774 C CA . ALA B 1 241 ? 12.023 15.312 19.844 1 98 241 ALA B CA 1
ATOM 3775 C C . ALA B 1 241 ? 12.695 16.234 18.828 1 98 241 ALA B C 1
ATOM 3777 O O . ALA B 1 241 ? 13.656 16.938 19.156 1 98 241 ALA B O 1
ATOM 3778 N N . ARG B 1 242 ? 12.211 16.266 17.641 1 97.25 242 ARG B N 1
ATOM 3779 C CA . ARG B 1 242 ? 12.812 17.047 16.562 1 97.25 242 ARG B CA 1
ATOM 3780 C C . ARG B 1 242 ? 12.586 18.547 16.781 1 97.25 242 ARG B C 1
ATOM 3782 O O . ARG B 1 242 ? 13.391 19.359 16.344 1 97.25 242 ARG B O 1
ATOM 3789 N N . SER B 1 243 ? 11.516 18.891 17.406 1 96.75 243 SER B N 1
ATOM 3790 C CA . SER B 1 243 ? 11.18 20.297 17.641 1 96.75 243 SER B CA 1
ATOM 3791 C C . SER B 1 243 ? 12.086 20.922 18.703 1 96.75 243 SER B C 1
ATOM 3793 O O . SER B 1 243 ? 12.266 22.141 18.719 1 96.75 243 SER B O 1
ATOM 3795 N N . GLY B 1 244 ? 12.531 20.062 19.609 1 96.19 244 GLY B N 1
ATOM 3796 C CA . GLY B 1 244 ? 13.336 20.562 20.719 1 96.19 244 GLY B CA 1
ATOM 3797 C C . GLY B 1 244 ? 12.508 21.219 21.812 1 96.19 244 GLY B C 1
ATOM 3798 O O . GLY B 1 244 ? 13.055 21.781 22.75 1 96.19 244 GLY B O 1
ATOM 3799 N N . LEU B 1 245 ? 11.234 21.172 21.734 1 96.88 245 LEU B N 1
ATOM 3800 C CA . LEU B 1 245 ? 10.375 21.734 22.766 1 96.88 245 LEU B CA 1
ATOM 3801 C C . LEU B 1 245 ? 10.508 20.953 24.062 1 96.88 245 LEU B C 1
ATOM 3803 O O . LEU B 1 245 ? 10.625 19.719 24.047 1 96.88 245 LEU B O 1
ATOM 3807 N N . ARG B 1 246 ? 10.406 21.641 25.109 1 96.25 246 ARG B N 1
ATOM 3808 C CA . ARG B 1 246 ? 10.531 21.016 26.422 1 96.25 246 ARG B CA 1
ATOM 3809 C C . ARG B 1 246 ? 9.18 20.5 26.922 1 96.25 246 ARG B C 1
ATOM 3811 O O . ARG B 1 246 ? 8.203 21.25 26.938 1 96.25 246 ARG B O 1
ATOM 3818 N N . PRO B 1 247 ? 9.117 19.328 27.344 1 96.25 247 PRO B N 1
ATOM 3819 C CA . PRO B 1 247 ? 7.867 18.797 27.891 1 96.25 247 PRO B CA 1
ATOM 3820 C C . PRO B 1 247 ? 7.43 19.5 29.172 1 96.25 247 PRO B C 1
ATOM 3822 O O . PRO B 1 247 ? 8.273 20 29.922 1 96.25 247 PRO B O 1
ATOM 3825 N N . PRO B 1 248 ? 6.148 19.469 29.516 1 97.75 248 PRO B N 1
ATOM 3826 C CA . PRO B 1 248 ? 5.078 18.984 28.641 1 97.75 248 PRO B CA 1
ATOM 3827 C C . PRO B 1 248 ? 4.801 19.922 27.469 1 97.75 248 PRO B C 1
ATOM 3829 O O . PRO B 1 248 ? 4.648 21.125 27.656 1 97.75 248 PRO B O 1
ATOM 3832 N N . VAL B 1 249 ? 4.691 19.438 26.297 1 98.38 249 VAL B N 1
ATOM 3833 C CA . VAL B 1 249 ? 4.531 20.203 25.062 1 98.38 249 VAL B CA 1
ATOM 3834 C C . VAL B 1 249 ? 3.047 20.391 24.766 1 98.38 249 VAL B C 1
ATOM 3836 O O . VAL B 1 249 ? 2.268 19.438 24.797 1 98.38 249 VAL B O 1
ATOM 3839 N N . PRO B 1 250 ? 2.635 21.656 24.516 1 98.44 250 PRO B N 1
ATOM 3840 C CA . PRO B 1 250 ? 1.259 21.812 24.031 1 98.44 250 PRO B CA 1
ATOM 3841 C C . PRO B 1 250 ? 0.94 20.891 22.844 1 98.44 250 PRO B C 1
ATOM 3843 O O . PRO B 1 250 ? 1.717 20.828 21.891 1 98.44 250 PRO B O 1
ATOM 3846 N N . TYR B 1 251 ? -0.155 20.156 23.031 1 98.38 251 TYR B N 1
ATOM 3847 C CA . TYR B 1 251 ? -0.48 19.109 22.062 1 98.38 251 TYR B CA 1
ATOM 3848 C C . TYR B 1 251 ? -1.975 19.094 21.766 1 98.38 251 TYR B C 1
ATOM 3850 O O . TYR B 1 251 ? -2.797 19.156 22.688 1 98.38 251 TYR B O 1
ATOM 3858 N N . ALA B 1 252 ? -2.285 19.062 20.453 1 98.25 252 ALA B N 1
ATOM 3859 C CA . ALA B 1 252 ? -3.672 18.875 20.031 1 98.25 252 ALA B CA 1
ATOM 3860 C C . ALA B 1 252 ? -3.791 17.734 19.031 1 98.25 252 ALA B C 1
ATOM 3862 O O . ALA B 1 252 ? -2.92 17.562 18.172 1 98.25 252 ALA B O 1
ATOM 3863 N N . LEU B 1 253 ? -4.809 16.953 19.156 1 97.25 253 LEU B N 1
ATOM 3864 C CA . LEU B 1 253 ? -5.176 15.906 18.219 1 97.25 253 LEU B CA 1
ATOM 3865 C C . LEU B 1 253 ? -6.355 16.328 17.344 1 97.25 253 LEU B C 1
ATOM 3867 O O . LEU B 1 253 ? -7.391 16.75 17.875 1 97.25 253 LEU B O 1
ATOM 3871 N N . THR B 1 254 ? -6.148 16.281 16.031 1 96 254 THR B N 1
ATOM 3872 C CA . THR B 1 254 ? -7.215 16.625 15.102 1 96 254 THR B CA 1
ATOM 3873 C C . THR B 1 254 ? -7.465 15.5 14.109 1 96 254 THR B C 1
ATOM 3875 O O . THR B 1 254 ? -6.695 14.539 14.047 1 96 254 THR B O 1
ATOM 3878 N N . GLY B 1 255 ? -8.641 15.602 13.391 1 93.5 255 GLY B N 1
ATOM 3879 C CA . GLY B 1 255 ? -8.984 14.617 12.383 1 93.5 255 GLY B CA 1
ATOM 3880 C C . GLY B 1 255 ? -10.07 13.664 12.828 1 93.5 255 GLY B C 1
ATOM 3881 O O . GLY B 1 255 ? -10.375 13.57 14.016 1 93.5 255 GLY B O 1
ATOM 3882 N N . GLY B 1 256 ? -10.539 12.891 11.93 1 91.44 256 GLY B N 1
ATOM 3883 C CA . GLY B 1 256 ? -11.719 12.07 12.148 1 91.44 256 GLY B CA 1
ATOM 3884 C C . GLY B 1 256 ? -11.438 10.836 12.992 1 91.44 256 GLY B C 1
ATOM 3885 O O . GLY B 1 256 ? -12.359 10.242 13.555 1 91.44 256 GLY B O 1
ATOM 3886 N N . LEU B 1 257 ? -10.234 10.406 13.172 1 92.5 257 LEU B N 1
ATOM 3887 C CA . LEU B 1 257 ? -9.914 9.156 13.852 1 92.5 257 LEU B CA 1
ATOM 3888 C C . LEU B 1 257 ? -10.125 9.297 15.359 1 92.5 257 LEU B C 1
ATOM 3890 O O . LEU B 1 257 ? -10.172 8.289 16.078 1 92.5 257 LEU B O 1
ATOM 3894 N N . VAL B 1 258 ? -10.195 10.555 15.805 1 89.25 258 VAL B N 1
ATOM 3895 C CA . VAL B 1 258 ? -10.484 10.773 17.219 1 89.25 258 VAL B CA 1
ATOM 3896 C C . VAL B 1 258 ? -11.773 10.047 17.594 1 89.25 258 VAL B C 1
ATOM 3898 O O . VAL B 1 258 ? -11.938 9.633 18.75 1 89.25 258 VAL B O 1
ATOM 3901 N N . ASN B 1 259 ? -12.602 9.789 16.656 1 91.56 259 ASN B N 1
ATOM 3902 C CA . ASN B 1 259 ? -13.922 9.211 16.906 1 91.56 259 ASN B CA 1
ATOM 3903 C C . ASN B 1 259 ? -13.859 7.684 16.969 1 91.56 259 ASN B C 1
ATOM 3905 O O . ASN B 1 259 ? -14.852 7.035 17.297 1 91.56 259 ASN B O 1
ATOM 3909 N N . LEU B 1 260 ? -12.75 7.086 16.719 1 93.88 260 LEU B N 1
ATOM 3910 C CA . LEU B 1 260 ? -12.633 5.629 16.734 1 93.88 260 LEU B CA 1
ATOM 3911 C C . LEU B 1 260 ? -12.609 5.105 18.172 1 93.88 260 LEU B C 1
ATOM 3913 O O . LEU B 1 260 ? -12.805 3.91 18.406 1 93.88 260 LEU B O 1
ATOM 3917 N N . GLY B 1 261 ? -12.305 5.945 19.156 1 92.38 261 GLY B N 1
ATOM 3918 C CA . GLY B 1 261 ? -12.547 5.609 20.562 1 92.38 261 GLY B CA 1
ATOM 3919 C C . GLY B 1 261 ? -11.312 5.066 21.266 1 92.38 261 GLY B C 1
ATOM 3920 O O . GLY B 1 261 ? -10.188 5.336 20.844 1 92.38 261 GLY B O 1
ATOM 3921 N N . ALA B 1 262 ? -11.562 4.344 22.328 1 95.31 262 ALA B N 1
ATOM 3922 C CA . ALA B 1 262 ? -10.539 3.992 23.312 1 95.31 262 ALA B CA 1
ATOM 3923 C C . ALA B 1 262 ? -9.539 3.002 22.719 1 95.31 262 ALA B C 1
ATOM 3925 O O . ALA B 1 262 ? -8.352 3.043 23.047 1 95.31 262 ALA B O 1
ATOM 3926 N N . ALA B 1 263 ? -9.992 2.174 21.859 1 96.44 263 ALA B N 1
ATOM 3927 C CA . ALA B 1 263 ? -9.117 1.135 21.328 1 96.44 263 ALA B CA 1
ATOM 3928 C C . ALA B 1 263 ? -7.918 1.744 20.609 1 96.44 263 ALA B C 1
ATOM 3930 O O . ALA B 1 263 ? -6.828 1.166 20.609 1 96.44 263 ALA B O 1
ATOM 3931 N N . LEU B 1 264 ? -8.102 2.895 20 1 98 264 LEU B N 1
ATOM 3932 C CA . LEU B 1 264 ? -7.023 3.592 19.312 1 98 264 LEU B CA 1
ATOM 3933 C C . LEU B 1 264 ? -6.328 4.578 20.234 1 98 264 LEU B C 1
ATOM 3935 O O . LEU B 1 264 ? -5.094 4.637 20.281 1 98 264 LEU B O 1
ATOM 3939 N N . LEU B 1 265 ? -7.129 5.289 21.031 1 97.62 265 LEU B N 1
ATOM 3940 C CA . LEU B 1 265 ? -6.621 6.445 21.766 1 97.62 265 LEU B CA 1
ATOM 3941 C C . LEU B 1 265 ? -5.844 6.008 23 1 97.62 265 LEU B C 1
ATOM 3943 O O . LEU B 1 265 ? -4.883 6.672 23.391 1 97.62 265 LEU B O 1
ATOM 3947 N N . GLU B 1 266 ? -6.203 4.898 23.562 1 97.69 266 GLU B N 1
ATOM 3948 C CA . GLU B 1 266 ? -5.535 4.465 24.781 1 97.69 266 GLU B CA 1
ATOM 3949 C C . GLU B 1 266 ? -4.07 4.125 24.531 1 97.69 266 GLU B C 1
ATOM 3951 O O . GLU B 1 266 ? -3.18 4.633 25.203 1 97.69 266 GLU B O 1
ATOM 3956 N N . PRO B 1 267 ? -3.852 3.291 23.516 1 98.12 267 PRO B N 1
ATOM 3957 C CA . PRO B 1 267 ? -2.439 3.023 23.234 1 98.12 267 PRO B CA 1
ATOM 3958 C C . PRO B 1 267 ? -1.668 4.281 22.844 1 98.12 267 PRO B C 1
ATOM 3960 O O . PRO B 1 267 ? -0.484 4.41 23.156 1 98.12 267 PRO B O 1
ATOM 3963 N N . LEU B 1 268 ? -2.242 5.176 22.125 1 98.25 268 LEU B N 1
ATOM 3964 C CA . LEU B 1 268 ? -1.619 6.445 21.766 1 98.25 268 LEU B CA 1
ATOM 3965 C C . LEU B 1 268 ? -1.301 7.27 23.016 1 98.25 268 LEU B C 1
ATOM 3967 O O . LEU B 1 268 ? -0.152 7.66 23.219 1 98.25 268 LEU B O 1
ATOM 3971 N N . ASP B 1 269 ? -2.246 7.461 23.828 1 97.06 269 ASP B N 1
ATOM 3972 C CA . ASP B 1 269 ? -2.127 8.32 25 1 97.06 269 ASP B CA 1
ATOM 3973 C C . ASP B 1 269 ? -1.144 7.738 26 1 97.06 269 ASP B C 1
ATOM 3975 O O . ASP B 1 269 ? -0.376 8.477 26.625 1 97.06 269 ASP B O 1
ATOM 3979 N N . GLN B 1 270 ? -1.22 6.461 26.141 1 97.38 270 GLN B N 1
ATOM 3980 C CA . GLN B 1 270 ? -0.323 5.793 27.078 1 97.38 270 GLN B CA 1
ATOM 3981 C C . GLN B 1 270 ? 1.137 6.094 26.75 1 97.38 270 GLN B C 1
ATOM 3983 O O . GLN B 1 270 ? 1.961 6.246 27.656 1 97.38 270 GLN B O 1
ATOM 3988 N N . GLU B 1 271 ? 1.421 6.25 25.594 1 97.25 271 GLU B N 1
ATOM 3989 C CA . GLU B 1 271 ? 2.807 6.395 25.156 1 97.25 271 GLU B CA 1
ATOM 3990 C C . GLU B 1 271 ? 3.248 7.855 25.203 1 97.25 271 GLU B C 1
ATOM 3992 O O . GLU B 1 271 ? 4.438 8.148 25.344 1 97.25 271 GLU B O 1
ATOM 3997 N N . ILE B 1 272 ? 2.293 8.789 25.125 1 98.31 272 ILE B N 1
ATOM 3998 C CA . ILE B 1 272 ? 2.764 10.156 24.938 1 98.31 272 ILE B CA 1
ATOM 3999 C C . ILE B 1 272 ? 2.328 11.023 26.125 1 98.31 272 ILE B C 1
ATOM 4001 O O . ILE B 1 272 ? 2.793 12.156 26.266 1 98.31 272 ILE B O 1
ATOM 4005 N N . ALA B 1 273 ? 1.582 10.57 27.031 1 97.06 273 ALA B N 1
ATOM 4006 C CA . ALA B 1 273 ? 0.941 11.328 28.094 1 97.06 273 ALA B CA 1
ATOM 4007 C C . ALA B 1 273 ? 1.97 12.117 28.906 1 97.06 273 ALA B C 1
ATOM 4009 O O . ALA B 1 273 ? 1.767 13.297 29.203 1 97.06 273 ALA B O 1
ATOM 4010 N N . PRO B 1 274 ? 3.09 11.555 29.203 1 96.75 274 PRO B N 1
ATOM 4011 C CA . PRO B 1 274 ? 4.047 12.312 30.031 1 96.75 274 PRO B CA 1
ATOM 4012 C C . PRO B 1 274 ? 4.707 13.453 29.266 1 96.75 274 PRO B C 1
ATOM 4014 O O . PRO B 1 274 ? 5.34 14.32 29.859 1 96.75 274 PRO B O 1
ATOM 4017 N N . LEU B 1 275 ? 4.602 13.492 27.984 1 98.31 275 LEU B N 1
ATOM 4018 C CA . LEU B 1 275 ? 5.367 14.406 27.156 1 98.31 275 LEU B CA 1
ATOM 4019 C C . LEU B 1 275 ? 4.512 15.602 26.734 1 98.31 275 LEU B C 1
ATOM 4021 O O . LEU B 1 275 ? 5.039 16.609 26.25 1 98.31 275 LEU B O 1
ATOM 4025 N N . ILE B 1 276 ? 3.205 15.461 27.016 1 98.44 276 ILE B N 1
ATOM 4026 C CA . ILE B 1 276 ? 2.361 16.438 26.328 1 98.44 276 ILE B CA 1
ATOM 4027 C C . ILE B 1 276 ? 1.472 17.141 27.344 1 98.44 276 ILE B C 1
ATOM 4029 O O . ILE B 1 276 ? 1.241 16.641 28.453 1 98.44 276 ILE B O 1
ATOM 4033 N N . ASP B 1 277 ? 1.105 18.359 27.016 1 98.19 277 ASP B N 1
ATOM 4034 C CA . ASP B 1 277 ? -0.015 19.094 27.594 1 98.19 277 ASP B CA 1
ATOM 4035 C C . ASP B 1 277 ? -1.2 19.125 26.625 1 98.19 277 ASP B C 1
ATOM 4037 O O . ASP B 1 277 ? -1.297 20.016 25.781 1 98.19 277 ASP B O 1
ATOM 4041 N N . ARG B 1 278 ? -2.084 18.156 26.75 1 96.94 278 ARG B N 1
ATOM 4042 C CA . ARG B 1 278 ? -3.166 17.969 25.781 1 96.94 278 ARG B CA 1
ATOM 4043 C C . ARG B 1 278 ? -4.125 19.156 25.797 1 96.94 278 ARG B C 1
ATOM 4045 O O . ARG B 1 278 ? -4.586 19.578 26.859 1 96.94 278 ARG B O 1
ATOM 4052 N N . ARG B 1 279 ? -4.418 19.656 24.688 1 96.94 279 ARG B N 1
ATOM 4053 C CA . ARG B 1 279 ? -5.348 20.766 24.484 1 96.94 279 ARG B CA 1
ATOM 4054 C C . ARG B 1 279 ? -6.438 20.391 23.484 1 96.94 279 ARG B C 1
ATOM 4056 O O . ARG B 1 279 ? -6.203 19.609 22.562 1 96.94 279 ARG B O 1
ATOM 4063 N N . THR B 1 280 ? -7.609 20.922 23.734 1 96.31 280 THR B N 1
ATOM 4064 C CA . THR B 1 280 ? -8.641 20.859 22.719 1 96.31 280 THR B CA 1
ATOM 4065 C C . THR B 1 280 ? -8.305 21.781 21.547 1 96.31 280 THR B C 1
ATOM 4067 O O . THR B 1 280 ? -7.945 22.938 21.75 1 96.31 280 THR B O 1
ATOM 4070 N N . ALA B 1 281 ? -8.414 21.234 20.391 1 97.25 281 ALA B N 1
ATOM 4071 C CA . ALA B 1 281 ? -8.172 22.078 19.234 1 97.25 281 ALA B CA 1
ATOM 4072 C C . ALA B 1 281 ? -9.109 23.281 19.203 1 97.25 281 ALA B C 1
ATOM 4074 O O . ALA B 1 281 ? -10.32 23.125 19.406 1 97.25 281 ALA B O 1
ATOM 4075 N N . LEU B 1 282 ? -8.617 24.453 18.938 1 96.69 282 LEU B N 1
ATOM 4076 C CA . LEU B 1 282 ? -9.398 25.672 18.953 1 96.69 282 LEU B CA 1
ATOM 4077 C C . LEU B 1 282 ? -10.203 25.828 17.672 1 96.69 282 LEU B C 1
ATOM 4079 O O . LEU B 1 282 ? -11.234 26.516 17.656 1 96.69 282 LEU B O 1
ATOM 4083 N N . GLY B 1 283 ? -9.789 25.234 16.625 1 95.75 283 GLY B N 1
ATOM 4084 C CA . GLY B 1 283 ? -10.438 25.281 15.328 1 95.75 283 GLY B CA 1
ATOM 4085 C C . GLY B 1 283 ? -9.711 24.484 14.266 1 95.75 283 GLY B C 1
ATOM 4086 O O . GLY B 1 283 ? -8.867 23.641 14.578 1 95.75 283 GLY B O 1
ATOM 4087 N N . GLY B 1 284 ? -10.125 24.688 12.984 1 95.44 284 GLY B N 1
ATOM 4088 C CA . GLY B 1 284 ? -9.523 24 11.844 1 95.44 284 GLY B CA 1
ATOM 4089 C C . GLY B 1 284 ? -8.68 24.922 10.977 1 95.44 284 GLY B C 1
ATOM 4090 O O . GLY B 1 284 ? -8.312 26.016 11.398 1 95.44 284 GLY B O 1
ATOM 4091 N N . PRO B 1 285 ? -8.344 24.344 9.859 1 96.19 285 PRO B N 1
ATOM 4092 C CA . PRO B 1 285 ? -7.465 25.094 8.961 1 96.19 285 PRO B CA 1
ATOM 4093 C C . PRO B 1 285 ? -8.031 26.469 8.586 1 96.19 285 PRO B C 1
ATOM 4095 O O . PRO B 1 285 ? -7.297 27.453 8.539 1 96.19 285 PRO B O 1
ATOM 4098 N N . ILE B 1 286 ? -9.328 26.578 8.359 1 97.19 286 ILE B N 1
ATOM 4099 C CA . ILE B 1 286 ? -9.953 27.828 7.961 1 97.19 286 ILE B CA 1
ATOM 4100 C C . ILE B 1 286 ? -9.844 28.844 9.102 1 97.19 286 ILE B C 1
ATOM 4102 O O . ILE B 1 286 ? -9.68 30.047 8.859 1 97.19 286 ILE B O 1
ATOM 4106 N N . ASP B 1 287 ? -9.945 28.391 10.297 1 97.19 287 ASP B N 1
ATOM 4107 C CA . ASP B 1 287 ? -9.781 29.25 11.461 1 97.19 287 ASP B CA 1
ATOM 4108 C C . ASP B 1 287 ? -8.336 29.734 11.586 1 97.19 287 ASP B C 1
ATOM 4110 O O . ASP B 1 287 ? -8.086 30.875 11.969 1 97.19 287 ASP B O 1
ATOM 4114 N N . GLY B 1 288 ? -7.414 28.828 11.289 1 97.69 288 GLY B N 1
ATOM 4115 C CA . GLY B 1 288 ? -6.008 29.203 11.289 1 97.69 288 GLY B CA 1
ATOM 4116 C C . GLY B 1 288 ? -5.68 30.266 10.258 1 97.69 288 GLY B C 1
ATOM 4117 O O . GLY B 1 288 ? -4.914 31.203 10.531 1 97.69 288 GLY B O 1
ATOM 4118 N N . ALA B 1 289 ? -6.246 30.094 9.117 1 97.5 289 ALA B N 1
ATOM 4119 C CA . ALA B 1 289 ? -6.055 31.094 8.07 1 97.5 289 ALA B CA 1
ATOM 4120 C C . ALA B 1 289 ? -6.578 32.469 8.516 1 97.5 289 ALA B C 1
ATOM 4122 O O . ALA B 1 289 ? -5.918 33.469 8.312 1 97.5 289 ALA B O 1
ATOM 4123 N N . ALA B 1 290 ? -7.719 32.469 9.102 1 96.69 290 ALA B N 1
ATOM 4124 C CA . ALA B 1 290 ? -8.297 33.719 9.602 1 96.69 290 ALA B CA 1
ATOM 4125 C C . ALA B 1 290 ? -7.414 34.344 10.68 1 96.69 290 ALA B C 1
ATOM 4127 O O . ALA B 1 290 ? -7.18 35.562 10.672 1 96.69 290 ALA B O 1
ATOM 4128 N N . LEU B 1 291 ? -6.949 33.562 11.523 1 95.94 291 LEU B N 1
ATOM 4129 C CA . LEU B 1 291 ? -6.094 34 12.609 1 95.94 291 LEU B CA 1
ATOM 4130 C C . LEU B 1 291 ? -4.828 34.656 12.07 1 95.94 291 LEU B C 1
ATOM 4132 O O . LEU B 1 291 ? -4.488 35.781 12.469 1 95.94 291 LEU B O 1
ATOM 4136 N N . LEU B 1 292 ? -4.188 34.031 11.148 1 95.94 292 LEU B N 1
ATOM 4137 C CA . LEU B 1 292 ? -2.904 34.5 10.641 1 95.94 292 LEU B CA 1
ATOM 4138 C C . LEU B 1 292 ? -3.088 35.719 9.742 1 95.94 292 LEU B C 1
ATOM 4140 O O . LEU B 1 292 ? -2.152 36.5 9.555 1 95.94 292 LEU B O 1
ATOM 4144 N N . ALA B 1 293 ? -4.254 35.781 9.156 1 94.25 293 ALA B N 1
ATOM 4145 C CA . ALA B 1 293 ? -4.555 36.969 8.367 1 94.25 293 ALA B CA 1
ATOM 4146 C C . ALA B 1 293 ? -4.578 38.219 9.242 1 94.25 293 ALA B C 1
ATOM 4148 O O . ALA B 1 293 ? -4.145 39.281 8.812 1 94.25 293 ALA B O 1
ATOM 4149 N N . GLY B 1 294 ? -5.027 38.094 10.414 1 89.62 294 GLY B N 1
ATOM 4150 C CA . GLY B 1 294 ? -5.238 39.219 11.289 1 89.62 294 GLY B CA 1
ATOM 4151 C C . GLY B 1 294 ? -4.113 39.406 12.289 1 89.62 294 GLY B C 1
ATOM 4152 O O . GLY B 1 294 ? -3.959 40.5 12.852 1 89.62 294 GLY B O 1
ATOM 4153 N N . ASP B 1 295 ? -3.373 38.438 12.531 1 91.19 295 ASP B N 1
ATOM 4154 C CA . ASP B 1 295 ? -2.35 38.469 13.57 1 91.19 295 ASP B CA 1
ATOM 4155 C C . ASP B 1 295 ? -0.975 38.125 13 1 91.19 295 ASP B C 1
ATOM 4157 O O . ASP B 1 295 ? -0.676 36.969 12.727 1 91.19 295 ASP B O 1
ATOM 4161 N N . THR B 1 296 ? -0.107 39.125 12.977 1 91.25 296 THR B N 1
ATOM 4162 C CA . THR B 1 296 ? 1.224 38.938 12.414 1 91.25 296 THR B CA 1
ATOM 4163 C C . THR B 1 296 ? 2.258 38.719 13.516 1 91.25 296 THR B C 1
ATOM 4165 O O . THR B 1 296 ? 3.463 38.812 13.266 1 91.25 296 THR B O 1
ATOM 4168 N N . ALA B 1 297 ? 1.793 38.531 14.688 1 91.75 297 ALA B N 1
ATOM 4169 C CA . ALA B 1 297 ? 2.721 38.469 15.812 1 91.75 297 ALA B CA 1
ATOM 4170 C C . ALA B 1 297 ? 2.965 37.031 16.25 1 91.75 297 ALA B C 1
ATOM 4172 O O . ALA B 1 297 ? 3.779 36.75 17.141 1 91.75 297 ALA B O 1
ATOM 4173 N N . THR B 1 298 ? 2.287 36.094 15.641 1 91.44 298 THR B N 1
ATOM 4174 C CA . THR B 1 298 ? 2.469 34.688 16.016 1 91.44 298 THR B CA 1
ATOM 4175 C C . THR B 1 298 ? 3.838 34.188 15.57 1 91.44 298 THR B C 1
ATOM 4177 O O . THR B 1 298 ? 4.457 34.781 14.672 1 91.44 298 THR B O 1
ATOM 4180 N N . VAL B 1 299 ? 4.25 33.125 16.172 1 90.5 299 VAL B N 1
ATOM 4181 C CA . VAL B 1 299 ? 5.535 32.5 15.82 1 90.5 299 VAL B CA 1
ATOM 4182 C C . VAL B 1 299 ? 5.48 31.953 14.398 1 90.5 299 VAL B C 1
ATOM 4184 O O . VAL B 1 299 ? 6.516 31.656 13.805 1 90.5 299 VAL B O 1
ATOM 4187 N N . LEU B 1 300 ? 4.301 31.828 13.812 1 92.88 300 LEU B N 1
ATOM 4188 C CA . LEU B 1 300 ? 4.117 31.219 12.5 1 92.88 300 LEU B CA 1
ATOM 4189 C C . LEU B 1 300 ? 4.305 32.25 11.391 1 92.88 300 LEU B C 1
ATOM 4191 O O . LEU B 1 300 ? 4.344 31.891 10.211 1 92.88 300 LEU B O 1
ATOM 4195 N N . GLU B 1 301 ? 4.43 33.531 11.789 1 92.38 301 GLU B N 1
ATOM 4196 C CA . GLU B 1 301 ? 4.5 34.594 10.797 1 92.38 301 GLU B CA 1
ATOM 4197 C C . GLU B 1 301 ? 5.664 34.406 9.836 1 92.38 301 GLU B C 1
ATOM 4199 O O . GLU B 1 301 ? 5.566 34.719 8.656 1 92.38 301 GLU B O 1
ATOM 4204 N N . LYS B 1 302 ? 6.68 33.75 10.281 1 89.56 302 LYS B N 1
ATOM 4205 C CA . LYS B 1 302 ? 7.863 33.5 9.461 1 89.56 302 LYS B CA 1
ATOM 4206 C C . LYS B 1 302 ? 7.555 32.531 8.32 1 89.56 302 LYS B C 1
ATOM 4208 O O . LYS B 1 302 ? 8.312 32.438 7.352 1 89.56 302 LYS B O 1
ATOM 4213 N N . LEU B 1 303 ? 6.453 31.812 8.422 1 92.75 303 LEU B N 1
ATOM 4214 C CA . LEU B 1 303 ? 6.074 30.812 7.438 1 92.75 303 LEU B CA 1
ATOM 4215 C C . LEU B 1 303 ? 5.047 31.375 6.457 1 92.75 303 LEU B C 1
ATOM 4217 O O . LEU B 1 303 ? 4.555 30.656 5.586 1 92.75 303 LEU B O 1
ATOM 4221 N N . VAL B 1 304 ? 4.707 32.625 6.621 1 93.19 304 VAL B N 1
ATOM 4222 C CA . VAL B 1 304 ? 3.652 33.281 5.84 1 93.19 304 VAL B CA 1
ATOM 4223 C C . VAL B 1 304 ? 4.273 34.219 4.812 1 93.19 304 VAL B C 1
ATOM 4225 O O . VAL B 1 304 ? 5.074 35.094 5.16 1 93.19 304 VAL B O 1
ATOM 4228 N N . VAL B 1 305 ? 3.938 33.969 3.568 1 93.56 305 VAL B N 1
ATOM 4229 C CA . VAL B 1 305 ? 4.316 34.906 2.502 1 93.56 305 VAL B CA 1
ATOM 4230 C C . VAL B 1 305 ? 3.283 36.031 2.395 1 93.56 305 VAL B C 1
ATOM 4232 O O . VAL B 1 305 ? 2.15 35.781 1.962 1 93.56 305 VAL B O 1
ATOM 4235 N N . ARG B 1 306 ? 3.729 37.219 2.721 1 93.06 306 ARG B N 1
ATOM 4236 C CA . ARG B 1 306 ? 2.793 38.344 2.742 1 93.06 306 ARG B CA 1
ATOM 4237 C C . ARG B 1 306 ? 3.164 39.375 1.695 1 93.06 306 ARG B C 1
ATOM 4239 O O . ARG B 1 306 ? 4.34 39.719 1.537 1 93.06 306 ARG B O 1
ATOM 4246 N N . ILE B 1 307 ? 2.135 39.625 0.817 1 88.62 307 ILE B N 1
ATOM 4247 C CA . ILE B 1 307 ? 2.289 40.688 -0.143 1 88.62 307 ILE B CA 1
ATOM 4248 C C . ILE B 1 307 ? 1.42 41.875 0.273 1 88.62 307 ILE B C 1
ATOM 4250 O O . ILE B 1 307 ? 0.243 41.719 0.601 1 88.62 307 ILE B O 1
ATOM 4254 N N . VAL B 1 308 ? 2.025 43.031 0.767 1 71.19 308 VAL B N 1
ATOM 4255 C CA . VAL B 1 308 ? 1.321 44.219 1.229 1 71.19 308 VAL B CA 1
ATOM 4256 C C . VAL B 1 308 ? 0.878 45.031 0.031 1 71.19 308 VAL B C 1
ATOM 4258 O O . VAL B 1 308 ? 1.562 45.094 -0.995 1 71.19 308 VAL B O 1
#

InterPro domains:
  IPR002731 ATPase, BadF/BadG/BcrA/BcrD type [PF01869] (8-293)
  IPR043129 ATPase, nucleotide binding domain [SSF53067] (1-109)
  IPR043129 ATPase, nucleotide binding domain [SSF53067] (114-295)
  IPR052519 Eukaryotic-type N-acetylglucosamine Kinase [PTHR43190] (3-267)

Solvent-accessible surface area (backbone atoms only — not comparable to full-atom values): 29374 Å² total; per-residue (Å²): 129,84,58,32,34,37,12,26,31,33,35,61,78,29,24,40,38,38,32,23,52,78,85,39,74,78,40,61,31,66,43,56,32,26,66,33,34,62,41,92,64,10,40,63,44,41,50,51,39,50,51,56,25,49,70,64,31,84,71,57,90,60,57,23,28,32,14,36,11,26,32,42,20,78,81,1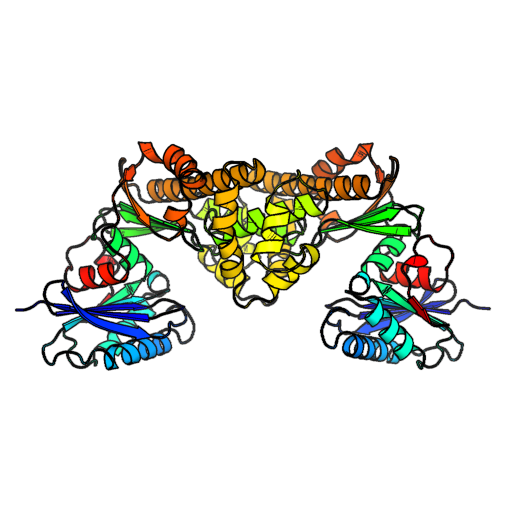8,58,66,38,30,46,52,39,23,60,67,50,53,74,42,87,37,46,60,32,28,27,20,29,17,34,68,54,14,31,45,24,8,26,53,71,37,53,55,30,37,33,38,41,27,27,57,43,20,33,21,39,20,30,28,86,85,29,52,77,44,76,12,71,53,44,38,81,85,53,29,8,52,42,7,22,19,42,41,10,38,53,43,50,27,49,17,49,26,28,73,42,53,53,41,65,87,53,67,49,38,62,49,49,26,66,74,70,72,44,56,75,89,45,41,46,59,59,41,68,70,41,96,50,41,51,63,60,29,22,66,40,25,59,57,35,45,66,38,28,83,82,24,68,66,35,33,49,52,30,35,50,21,11,43,40,41,27,36,33,48,53,17,29,43,62,73,51,65,60,65,68,56,29,43,26,28,71,43,56,66,51,72,73,50,39,63,63,34,46,47,44,20,42,71,71,40,51,85,48,40,39,82,43,79,51,72,43,44,38,48,49,10,12,40,48,55,46,74,41,76,78,39,40,54,41,84,62,46,42,70,44,117,128,86,56,33,33,37,13,26,31,35,36,60,78,30,25,40,37,37,32,23,51,77,86,38,74,79,35,62,32,67,44,58,32,25,66,34,33,62,40,92,63,10,39,64,45,42,50,52,38,50,51,55,25,49,69,64,43,65,70,56,87,60,55,24,28,32,14,35,12,26,33,41,20,78,81,18,57,66,39,31,46,51,39,22,59,67,50,53,73,42,82,34,49,61,30,26,27,21,29,18,34,66,55,15,31,45,24,9,29,53,70,39,52,57,31,38,33,38,41,28,27,56,43,21,33,20,38,20,31,30,86,87,29,52,76,45,75,12,68,53,45,39,82,86,52,29,8,52,41,7,22,19,42,43,10,38,53,42,50,27,47,18,49,26,28,74,43,51,54,40,65,87,55,68,48,38,61,49,50,28,66,74,68,71,45,54,76,89,47,42,47,60,58,40,68,70,40,97,49,39,50,60,59,28,21,68,40,25,58,58,35,45,67,39,28,84,83,25,70,65,34,31,49,51,30,36,51,21,11,43,40,41,26,36,32,47,52,18,29,43,63,74,51,64,62,67,69,57,29,43,26,29,72,42,57,65,52,71,73,52,40,63,63,33,46,46,44,20,44,72,69,39,52,87,47,39,38,81,44,77,51,72,44,44,37,48,49,10,12,40,47,54,46,75,41,76,79,40,40,54,42,82,60,46,42,69,45,116

pLDDT: mean 94.48, std 6.48, range [42.12, 98.88]

Sequence (616 aa):
MTDLVLAIDLGKTGCRASLRRDGHEIGAATGSGTPGLANAGGVAAAEQSIRAVVARITPPATGFALLVGAAGGLAAPEAARLLAHALTDLPGARSVAVTSDAVTAHAGALGGAPGVVLAAGTGAVATAVDAAGRFIRTDGWGPLLGDEGGGAWIGTEGLRAALRAHDGRGPHTALAAKATESYGVTLDELPRHLGQHENPALLAARFAPVVAAAAATDETAAAVLTAAGRALARTVRAAIARSGLRPPVPYALTGGLVNLGAALLEPLDQEIAPLIDRRTALGGPIDGAALLAGDTATVLEKLVVRIVMTDLVLAIDLGKTGCRASLRRDGHEIGAATGSGTPGLANAGGVAAAEQSIRAVVARITPPATGFALLVGAAGGLAAPEAARLLAHALTDLPGARSVAVTSDAVTAHAGALGGAPGVVLAAGTGAVATAVDAAGRFIRTDGWGPLLGDEGGGAWIGTEGLRAALRAHDGRGPHTALAAKATESYGVTLDELPRHLGQHENPALLAARFAPVVAAAAATDETAAAVLTAAGRALARTVRAAIARSGLRPPVPYALTGGLVNLGAALLEPLDQEIAPLIDRRTALGGPIDGAALLAGDTATVLEKLVVRIV

Foldseek 3Di:
DWAWAWFWEAEQAKIKIFIDTPLHGPWIFMDGHHPFLPDDCRLVRRLVGVVVRVVVTPDDQAAHFYEYATANCLVCVVSQLVNQVVCCPPRRHPKGKYFHLVLLQVCQFPVLAFFKEWEAELFTKIWTQAPLQDIDIFFPPDDVPGSFLHLLNLLVQLLVQLVCCVVVNHPDWPSVVVVCVQQVHHNVCVCVSLVPDPHSSVVSSSCNLVLLVRLVPTVSSLVSLLRSLQRNLVRRVVNCVVRVDAPQGEYEYHYDCPVSDCSNPVSNCVNCVRNHDYDGTNGGSSSSRRSVSRDCPRSNVVRMGMDD/DWAWAWFWEAEQAKIKIFIDTPLHGPFIFMDGHHDFLPDDCRLVRRLVGVVVRVVVRPDDQAAHFYEYATANCLVCVVSQLVNQVVCCPPRRHPKGKYFHLVLLQVCQFPVLAFFKEWEAELFTKIWTQAPLQDIDIFFPPDDVPGSFLHLLNLLVQLLVQLVCCVVVNHPDWPSVVVVCVQQVHHNVCVVVVLVPDPHSSVVSSSCNLVLLVRLVPTVSSLVSLLRSLQRNLVRRVVNCVVRVDAPQGEYEYHYDCPVSDCSNPVSNCVNCVRNHDYDGTNGGSSSSRRSVSRDCPRSNVVRMGMDD

Nearest PDB structures (foldseek):
  1zc6-assembly1_A  TM=7.874E-01  e=1.907E-19  Chromobacterium violaceum ATCC 12472
  2ch5-assembly2_D  TM=7.437E-01  e=8.775E-17  Homo sapiens
  2ch5-assembly1_A  TM=7.388E-01  e=7.328E-16  Homo sapiens
  2ch6-assembly1_D  TM=7.560E-01  e=1.321E-15  Homo sapiens
  2ch6-assembly2_C  TM=6.950E-01  e=4.297E-15  Homo sapiens

Secondary structure (DSSP, 8-state):
---EEEEEEE-SSEEEEEEEETTEEEEEEEEE----TTSTTHHHHHHHHHHHHHHTS---SS-EEEEEEETTTTT-HHHHHHHHHHGGGSTTEEEEEEEEHHHHHHHHHHTT-SEEEEEESSSEEEEEE-TT--EEEEE---TTT--TTSHHHHHHHHHHHHHHHHTTSS---THHHHHHHHHTS-GGGHHHHHHTSS-HHHHHHTTHHHHHHHTTT-HHHHHHHHHHHHHHHHHHHHHHHHHTPPSSEEEEEESGGGGG-HHHHHHHHHHHGGGEEEE-----HHHHHHHHHH---SGGGGG-EEE-/---EEEEEEE-SSEEEEEEEETTEEEEEEEEE----TTSTTHHHHHHHHHHHHHHTT---SS-EEEEEEETTTTT-HHHHHHHHHHTTTSTTEEEEEEEEHHHHHHHHHHTT-SEEEEEESSSEEEEEE-TT--EEEEE---TTT--TTSHHHHHHHHHHHHHHHHTTSS---THHHHHHHHHTS-GGGHHHHHHTSS-HHHHHHTTHHHHHHHTTT-HHHHHHHHHHHHHHHHHHHHHHHHHTPPSSEEEEEESGGGGG-HHHHHHHHHHHGGGEEEE-----HHHHHHHHHH---SGGGGG-EEE-

Radius of gyration: 28.64 Å; Cα contacts (8 Å, |Δi|>4): 1509; chains: 2; bounding box: 46×89×72 Å

Organism: Nocardia brasiliensis (strain ATCC 700358 / HUJEG-1) (NCBI:txid1133849)

=== Feature glossary ===
A reading guide for the features in this record.

Start from the sequence.

  · Sequence gives the chain of amino acids in standard one-letter code (A=alanine, C=cysteine, …, Y=tyrosine), read N→C. It is the only feature that is directly encoded by the gene; all structural features are derived from the folded form of this sequence.

Fold it, and you get atomic coordinates and the backbone conformation that goes with them.

  · Structure coordinates are given as an mmCIF _atom_site loop: one row per atom with element, residue name, chain id, sequence number, and x/y/z position in Å. Only the four main-chain atoms per residue are included here; side chains are omitted to keep the record compact.

  · Backbone dihedral angles. Every residue except chain termini has a φ (preceding-C → N → Cα → C) and a ψ (N → Cα → C → next-N). They are reported in degrees following the IUPAC sign convention. Secondary structure is essentially a statement about which (φ, ψ) basin each residue occupies.

  · Eight-state secondary structure (DSSP): H is the canonical α-helix, G the tighter 3₁₀-helix, I the wider π-helix; E/B are β-structure, T and S are turns and bends, and '-' is everything else. DSSP derives these from the pattern of main-chain N–H···O=C hydrogen bonds, not from the sequence.

  · SS3 is a coarse helix/strand/coil call (letters a/b/c) made by the P-SEA algorithm from inter-Cα distances and dihedrals. It is less detailed than DSSP but needs only Cα positions.

Summarize the fold with a handful of shape descriptors and a per-residue structural alphabet.

  · Radius of gyration (Rg) is the root-mean-square distance of Cα atoms from their centroid — a single number for overall size and compactness. A globular domain of N residues has Rg ≈ 2.2·N^0.38 Å; an extended or disordered chain has a much larger Rg. The Cα contact count is the number of residue pairs whose Cα atoms are within 8 Å and are more than four positions apart in sequence — a standard proxy for tertiary packing density. The bounding box is the smallest axis-aligned box enclosing all Cα atoms.

  · 3Di is Foldseek's structural alphabet. Each residue is assigned one of twenty discrete states based on how its Cα sits relative to its spatial (not sequential) neighbors. Aligning 3Di strings finds structural homologs roughly as well as full 3D superposition, but orders of magnitude faster.

  · Solvent-accessible surface area (SASA) is the area in Å² traced out by the centre of a 1.4 Å probe sphere (a water molecule) rolled over the protein's van der Waals surface (Shrake–Rupley / Lee–Richards construction). Buried residues have near-zero SASA; fully exposed residues can exceed 200 Å². The total SASA scales roughly with the number of surface residues.

Ask how reliable the model is.

  · For AlphaFold models, the B-factor field carries pLDDT — the model's own estimate of local accuracy on a 0–100 scale. Regions with pLDDT<50 should be treated as essentially unmodeled; they often correspond to intrinsically disordered segments.

  · For experimental (PDB) structures, the B-factor (temperature factor) quantifies the positional spread of each atom in the crystal — a combination of thermal vibration and static disorder — in units of Å². High B-factors mark flexible loops or poorly resolved regions; low B-factors mark the rigid, well-ordered core.

  · Predicted Aligned Error (PAE) is an AlphaFold confidence matrix: entry (i, j) is the expected error in the position of residue j, in ångströms, when the prediction is superimposed on the true structure at residue i. Low PAE within a block of residues means that block is internally rigid and well-predicted; high PAE between two blocks means their relative placement is uncertain even if each block individually is confident.

Place it in context: what it resembles, what it is annotated as, and how it looks.

  · Structural nearest neighbors (via Foldseek easy-search vs the PDB). Reported per hit: target PDB id, E-value, and alignment TM-score. A TM-score above ~0.5 is the conventional threshold for 'same fold'.

  · Functional annotations link the protein to curated databases. InterPro entries identify conserved domains and families by matching the sequence against member-database signatures (Pfam, PROSITE, CDD, …). Gene Ontology (GO) terms describe molecular function, biological process, and cellular component in a controlled vocabulary. CATH places the structure in a hierarchical fold classification (Class/Architecture/Topology/Homologous-superfamily). The organism is the source species.

  · The contact map is a binary N×N matrix image: pixel (i, j) is dark where Cα_i and Cα_j are within 8 Å and |i−j|>4. Because the |i−j|>4 filter removes local helical contacts, off-diagonal stripes parallel to the main diagonal indicate parallel β-sheets; stripes perpendicular to it indicate antiparallel β-sheets. The Ramachandran plot scatters every residue's (φ, ψ) pair against the sterically allowed regions. The PAE heatmap renders the predicted-aligned-error matrix.

  · Six rendered views show the 3D structure from the faces of a cube — i.e. along ±x, ±y, ±z. Rendering representation is drawn randomly per protein from cartoon (secondary-structure ribbons), sticks (backbone bonds), or molecular surface; coloring is either N→C rainbow (blue at the N-terminus through red at the C-terminus) or one color per chain.